Protein AF-A0A252CB79-F1 (afdb_monomer_lite)

Sequence (403 aa):
MNIRISRVTMQDLHVLQDLSIETFAETFGEQNPPEDLELYLEKAFNPQQLTKEFNDSNNSFYFIFQDGCLAGYIKWKNATLPEHSTLGEALEVERLYVRKSYQHLGLGKHLLDFASEEAQRTHKEYIWLSVWEHNPNAYSFYKNQGYVECGSRHFHLGTLTQTDLIMKKEIRRTTMQTVTVDKNFWELFPEAQLYTLVVNNIDNHVHDLGPYQELLKEAFKESEKFLVEDDFKENFVISEWRDIFTQFKKKKGARSSIEALLKRVAQGKELEPINPLVDIYNSISLRYGVPCGGEDLDKINGDLHLGLAKGGEDFYPLGAQKSEPALAQEIIYYDLDGAICRSLNWREAQRTMLTEETTNAILVIEAVTPSQQERALEALQELQAKIKDILGVEGEIQIINNK

Radius of gyration: 27.57 Å; chains: 1; bounding box: 61×36×77 Å

pLDDT: mean 92.43, std 8.64, range [44.59, 98.62]

Organism: NCBI:txid1940789

Structure (mmCIF, N/CA/C/O backbone):
data_AF-A0A252CB79-F1
#
_entry.id   AF-A0A252CB79-F1
#
loop_
_atom_site.group_PDB
_atom_site.id
_atom_site.type_symbol
_atom_site.label_atom_id
_atom_site.label_alt_id
_atom_site.label_comp_id
_atom_site.label_asym_id
_atom_site.label_entity_id
_atom_site.label_seq_id
_atom_site.pdbx_PDB_ins_code
_atom_site.Cartn_x
_atom_site.Cartn_y
_atom_site.Cartn_z
_atom_site.occupancy
_atom_site.B_iso_or_equiv
_atom_site.auth_seq_id
_atom_site.auth_comp_id
_atom_site.auth_asym_id
_atom_site.auth_atom_id
_atom_site.pdbx_PDB_model_num
ATOM 1 N N . MET A 1 1 ? -6.882 5.945 -30.827 1.00 63.69 1 MET A N 1
ATOM 2 C CA . MET A 1 1 ? -5.604 5.218 -30.946 1.00 63.69 1 MET A CA 1
ATOM 3 C C . MET A 1 1 ? -5.638 4.103 -29.928 1.00 63.69 1 MET A C 1
ATOM 5 O O . MET A 1 1 ? -5.814 4.399 -28.752 1.00 63.69 1 MET A O 1
ATOM 9 N N . ASN A 1 2 ? -5.590 2.853 -30.375 1.00 88.62 2 ASN A N 1
ATOM 10 C CA . ASN A 1 2 ? -5.590 1.692 -29.492 1.00 88.62 2 ASN A CA 1
ATOM 11 C C . ASN A 1 2 ? -4.155 1.170 -29.362 1.00 88.62 2 ASN A C 1
ATOM 13 O O . ASN A 1 2 ? -3.602 0.655 -30.336 1.00 88.62 2 ASN A O 1
ATOM 17 N N . ILE A 1 3 ? -3.552 1.339 -28.186 1.00 94.62 3 ILE A N 1
ATOM 18 C CA . ILE A 1 3 ? -2.188 0.888 -27.902 1.00 94.62 3 ILE A CA 1
ATOM 19 C C . ILE A 1 3 ? -2.266 -0.353 -27.026 1.00 94.62 3 ILE A C 1
ATOM 21 O O . ILE A 1 3 ? -2.980 -0.371 -26.026 1.00 94.62 3 ILE A O 1
ATOM 25 N N . ARG A 1 4 ? -1.525 -1.396 -27.399 1.00 96.38 4 ARG A N 1
ATOM 26 C CA . ARG A 1 4 ? -1.473 -2.653 -26.648 1.00 96.38 4 ARG A CA 1
ATOM 27 C C . ARG A 1 4 ? -0.033 -3.093 -26.460 1.00 96.38 4 ARG A C 1
ATOM 29 O O . ARG A 1 4 ? 0.693 -3.207 -27.442 1.00 96.38 4 ARG A O 1
ATOM 36 N N . ILE A 1 5 ? 0.340 -3.420 -25.229 1.00 97.12 5 ILE A N 1
ATOM 37 C CA . ILE A 1 5 ? 1.608 -4.078 -24.914 1.00 97.12 5 ILE A CA 1
ATOM 38 C C . ILE A 1 5 ? 1.331 -5.560 -24.643 1.00 97.12 5 ILE A C 1
ATOM 40 O O . ILE A 1 5 ? 0.346 -5.896 -23.986 1.00 97.12 5 ILE A O 1
ATOM 44 N N . SER A 1 6 ? 2.153 -6.465 -25.175 1.00 94.69 6 SER A N 1
ATOM 45 C CA . SER A 1 6 ? 2.016 -7.903 -24.914 1.00 94.69 6 SER A CA 1
ATOM 46 C C . SER A 1 6 ? 3.362 -8.580 -24.730 1.00 94.69 6 SER A C 1
ATOM 48 O O . SER A 1 6 ? 4.319 -8.279 -25.442 1.00 94.69 6 SER A O 1
ATOM 50 N N . ARG A 1 7 ? 3.417 -9.537 -23.803 1.00 96.88 7 ARG A N 1
ATOM 51 C CA . ARG A 1 7 ? 4.616 -10.333 -23.539 1.00 96.88 7 ARG A CA 1
ATOM 52 C C . ARG A 1 7 ? 5.011 -11.138 -24.777 1.00 96.88 7 ARG A C 1
ATOM 54 O O . ARG A 1 7 ? 4.149 -11.741 -25.410 1.00 96.88 7 ARG A O 1
ATOM 61 N N . VAL A 1 8 ? 6.302 -11.150 -25.091 1.00 96.56 8 VAL A N 1
ATOM 62 C CA . VAL A 1 8 ? 6.874 -12.007 -26.136 1.00 96.56 8 VAL A CA 1
ATOM 63 C C . VAL A 1 8 ? 6.932 -13.441 -25.613 1.00 96.56 8 VAL A C 1
ATOM 65 O O . VAL A 1 8 ? 7.324 -13.676 -24.466 1.00 96.56 8 VAL A O 1
ATOM 68 N N . THR A 1 9 ? 6.546 -14.405 -26.440 1.00 94.94 9 THR A N 1
ATOM 69 C CA . THR A 1 9 ? 6.634 -15.837 -26.134 1.00 94.94 9 THR A CA 1
ATOM 70 C C . THR A 1 9 ? 7.741 -16.511 -26.947 1.00 94.94 9 THR A C 1
ATOM 72 O O . THR A 1 9 ? 8.249 -15.949 -27.914 1.00 94.94 9 THR A O 1
ATOM 75 N N . MET A 1 10 ? 8.087 -17.761 -26.615 1.00 90.81 10 MET A N 1
ATOM 76 C CA . MET A 1 10 ? 9.044 -18.546 -27.415 1.00 90.81 10 MET A CA 1
ATOM 77 C C . MET A 1 10 ? 8.632 -18.678 -28.890 1.00 90.81 10 MET A C 1
ATOM 79 O O . MET A 1 10 ? 9.494 -18.799 -29.756 1.00 90.81 10 MET A O 1
ATOM 83 N N . GLN A 1 11 ? 7.329 -18.654 -29.193 1.00 93.94 11 GLN A N 1
ATOM 84 C CA . GLN A 1 11 ? 6.826 -18.749 -30.570 1.00 93.94 11 GLN A CA 1
ATOM 85 C C . GLN A 1 11 ? 7.113 -17.472 -31.372 1.00 93.94 11 GLN A C 1
ATOM 87 O O . GLN A 1 11 ? 7.277 -17.523 -32.590 1.00 93.94 11 GLN A O 1
ATOM 92 N N . ASP A 1 12 ? 7.249 -16.346 -30.676 1.00 95.38 12 ASP A N 1
ATOM 93 C CA . ASP A 1 12 ? 7.472 -15.026 -31.252 1.00 95.38 12 ASP A CA 1
ATOM 94 C C . ASP A 1 12 ? 8.957 -14.705 -31.475 1.00 95.38 12 ASP A C 1
ATOM 96 O O . ASP A 1 12 ? 9.274 -13.632 -31.981 1.00 95.38 12 ASP A O 1
ATOM 100 N N . LEU A 1 13 ? 9.888 -15.597 -31.106 1.00 94.12 13 LEU A N 1
ATOM 101 C CA . LEU A 1 13 ? 11.330 -15.311 -31.153 1.00 94.12 13 LEU A CA 1
ATOM 102 C C . LEU A 1 13 ? 11.823 -14.892 -32.541 1.00 94.12 13 LEU A C 1
ATOM 104 O O . LEU A 1 13 ? 12.657 -13.999 -32.637 1.00 94.12 13 LEU A O 1
ATOM 108 N N . HIS A 1 14 ? 11.288 -15.498 -33.601 1.00 95.81 14 HIS A N 1
ATOM 109 C CA . HIS A 1 14 ? 11.618 -15.113 -34.974 1.00 95.81 14 HIS A CA 1
ATOM 110 C C . HIS A 1 14 ? 11.130 -13.688 -35.291 1.00 95.81 14 HIS A C 1
ATOM 112 O O . HIS A 1 14 ? 11.881 -12.883 -35.826 1.00 95.81 14 HIS A O 1
ATOM 118 N N . VAL A 1 15 ? 9.916 -13.332 -34.856 1.00 97.25 15 VAL A N 1
ATOM 119 C CA . VAL A 1 15 ? 9.363 -11.976 -35.011 1.00 97.25 15 VAL A CA 1
ATOM 120 C C . VAL A 1 15 ? 10.183 -10.955 -34.223 1.00 97.25 15 VAL A C 1
ATOM 122 O O . VAL A 1 15 ? 10.448 -9.858 -34.713 1.00 97.25 15 VAL A O 1
ATOM 125 N N . LEU A 1 16 ? 10.595 -11.304 -32.999 1.00 96.69 16 LEU A N 1
ATOM 126 C CA . LEU A 1 16 ? 11.452 -10.455 -32.174 1.00 96.69 16 LEU A CA 1
ATOM 127 C C . LEU A 1 16 ? 12.819 -10.251 -32.833 1.00 96.69 16 LEU A C 1
ATOM 129 O O . LEU A 1 16 ? 13.329 -9.132 -32.814 1.00 96.69 16 LEU A O 1
ATOM 133 N N . GLN A 1 17 ? 13.403 -11.311 -33.396 1.00 97.00 17 GLN A N 1
ATOM 134 C CA . GLN A 1 17 ? 14.677 -11.261 -34.109 1.00 97.00 17 GLN A CA 1
ATOM 135 C C . GLN A 1 17 ? 14.598 -10.309 -35.305 1.00 97.00 17 GLN A C 1
ATOM 137 O O . GLN A 1 17 ? 15.391 -9.370 -35.375 1.00 97.00 17 GLN A O 1
ATOM 142 N N . ASP A 1 18 ? 13.615 -10.507 -36.186 1.00 96.94 18 ASP A N 1
ATOM 143 C CA . ASP A 1 18 ? 13.416 -9.684 -37.382 1.00 96.94 18 ASP A CA 1
ATOM 144 C C . ASP A 1 18 ? 13.236 -8.209 -37.006 1.00 96.94 18 ASP A C 1
ATOM 146 O O . ASP A 1 18 ? 13.931 -7.339 -37.531 1.00 96.94 18 ASP A O 1
ATOM 150 N N . LEU A 1 19 ? 12.372 -7.926 -36.023 1.00 97.00 19 LEU A N 1
ATOM 151 C CA . LEU A 1 19 ? 12.128 -6.565 -35.545 1.00 97.00 19 LEU A CA 1
ATOM 152 C C . LEU A 1 19 ? 13.377 -5.937 -34.907 1.00 97.00 19 LEU A C 1
ATOM 154 O O . LEU A 1 19 ? 13.624 -4.742 -35.084 1.00 97.00 19 LEU A O 1
ATOM 158 N N . SER A 1 20 ? 14.161 -6.715 -34.157 1.00 95.62 20 SER A N 1
ATOM 159 C CA . SER A 1 20 ? 15.397 -6.232 -33.530 1.00 95.62 20 SER A CA 1
ATOM 160 C C . SER A 1 20 ? 16.440 -5.867 -34.580 1.00 95.62 20 SER A C 1
ATOM 162 O O . SER A 1 20 ? 17.027 -4.793 -34.489 1.00 95.62 20 SER A O 1
ATOM 164 N N . ILE A 1 21 ? 16.629 -6.713 -35.597 1.00 95.62 21 ILE A N 1
ATOM 165 C CA . ILE A 1 21 ? 17.559 -6.455 -36.703 1.00 95.62 21 ILE A CA 1
ATOM 166 C C . ILE A 1 21 ? 17.109 -5.228 -37.502 1.00 95.62 21 ILE A C 1
ATOM 168 O O . ILE A 1 21 ? 17.910 -4.317 -37.707 1.00 95.62 21 ILE A O 1
ATOM 172 N N . GLU A 1 22 ? 15.831 -5.176 -37.893 1.00 95.31 22 GLU A N 1
ATOM 173 C CA . GLU A 1 22 ? 15.219 -4.057 -38.622 1.00 95.31 22 GLU A CA 1
ATOM 174 C C . GLU A 1 22 ? 15.473 -2.728 -37.899 1.00 95.31 22 GLU A C 1
ATOM 176 O O . GLU A 1 22 ? 16.111 -1.823 -38.435 1.00 95.31 22 GLU A O 1
ATOM 181 N N . THR A 1 23 ? 15.030 -2.623 -36.646 1.00 93.94 23 THR A N 1
ATOM 182 C CA . THR A 1 23 ? 15.082 -1.362 -35.892 1.00 93.94 23 THR A CA 1
ATOM 183 C C . THR A 1 23 ? 16.496 -0.959 -35.477 1.00 93.94 23 THR A C 1
ATOM 185 O O . THR A 1 23 ? 16.802 0.237 -35.430 1.00 93.94 23 THR A O 1
ATOM 188 N N . PHE A 1 24 ? 17.383 -1.923 -35.214 1.00 92.44 24 PHE A N 1
ATOM 189 C CA . PHE A 1 24 ? 18.787 -1.639 -34.928 1.00 92.44 24 PHE A CA 1
ATOM 190 C C . PHE A 1 24 ? 19.506 -1.118 -36.180 1.00 92.44 24 PHE A C 1
ATOM 192 O O . PHE A 1 24 ? 20.171 -0.083 -36.118 1.00 92.44 24 PHE A O 1
ATOM 199 N N . ALA A 1 25 ? 19.324 -1.775 -37.330 1.00 92.25 25 ALA A N 1
ATOM 200 C CA . ALA A 1 25 ? 19.909 -1.337 -38.596 1.00 92.25 25 ALA A CA 1
ATOM 201 C C . ALA A 1 25 ? 19.380 0.041 -39.029 1.00 92.25 25 ALA A C 1
ATOM 203 O O . ALA A 1 25 ? 20.170 0.890 -39.437 1.00 92.25 25 ALA A O 1
ATOM 204 N N . GLU A 1 26 ? 18.080 0.310 -38.866 1.00 90.25 26 GLU A N 1
ATOM 205 C CA . GLU A 1 26 ? 17.498 1.637 -39.123 1.00 90.25 26 GLU A CA 1
ATOM 206 C C . GLU A 1 26 ? 18.110 2.737 -38.245 1.00 90.25 26 GLU A C 1
ATOM 208 O O . GLU A 1 26 ? 18.247 3.878 -38.688 1.00 90.25 26 GLU A O 1
ATOM 213 N N . THR A 1 27 ? 18.459 2.412 -36.997 1.00 85.88 27 THR A N 1
ATOM 214 C CA . THR A 1 27 ? 18.966 3.391 -36.026 1.00 85.88 27 THR A CA 1
ATOM 215 C C . THR A 1 27 ? 20.457 3.672 -36.214 1.00 85.88 27 THR A C 1
ATOM 217 O O . THR A 1 27 ? 20.883 4.822 -36.099 1.00 85.88 27 THR A O 1
ATOM 220 N N . PHE A 1 28 ? 21.257 2.642 -36.503 1.00 86.94 28 PHE A N 1
ATOM 221 C CA . PHE A 1 28 ? 22.722 2.729 -36.468 1.00 86.94 28 PHE A CA 1
ATOM 222 C C . PHE A 1 28 ? 23.399 2.542 -37.830 1.00 86.94 28 PHE A C 1
ATOM 224 O O . PHE A 1 28 ? 24.588 2.835 -37.948 1.00 86.94 28 PHE A O 1
ATOM 231 N N . GLY A 1 29 ? 22.683 2.091 -38.862 1.00 86.44 29 GLY A N 1
ATOM 232 C CA . GLY A 1 29 ? 23.290 1.669 -40.126 1.00 86.44 29 GLY A CA 1
ATOM 233 C C . GLY A 1 29 ? 23.950 2.781 -40.936 1.00 86.44 29 GLY A C 1
ATOM 234 O O . GLY A 1 29 ? 25.009 2.561 -41.508 1.00 86.44 29 GLY A O 1
ATOM 235 N N . GLU A 1 30 ? 23.390 3.993 -40.950 1.00 87.69 30 GLU A N 1
ATOM 236 C CA . GLU A 1 30 ? 23.990 5.117 -41.694 1.00 87.69 30 GLU A CA 1
ATOM 237 C C . GLU A 1 30 ? 25.270 5.663 -41.039 1.00 87.69 30 GLU A C 1
ATOM 239 O O . GLU A 1 30 ? 26.073 6.316 -41.702 1.00 87.69 30 GLU A O 1
ATOM 244 N N . GLN A 1 31 ? 25.460 5.415 -39.740 1.00 84.56 31 GLN A N 1
ATOM 245 C CA . GLN A 1 31 ? 26.533 6.015 -38.940 1.00 84.56 31 GLN A CA 1
ATOM 246 C C . GLN A 1 31 ? 27.651 5.029 -38.576 1.00 84.56 31 GLN A C 1
ATOM 248 O O . GLN A 1 31 ? 28.589 5.411 -37.879 1.00 84.56 31 GLN A O 1
ATOM 253 N N . ASN A 1 32 ? 27.565 3.774 -39.026 1.00 87.69 32 ASN A N 1
ATOM 254 C CA . ASN A 1 32 ? 28.530 2.726 -38.699 1.00 87.69 32 ASN A CA 1
ATOM 255 C C . ASN A 1 32 ? 28.940 1.930 -39.946 1.00 87.69 32 ASN A C 1
ATOM 257 O O . ASN A 1 32 ? 28.138 1.788 -40.871 1.00 87.69 32 ASN A O 1
ATOM 261 N N . PRO A 1 33 ? 30.172 1.389 -39.993 1.00 91.94 33 PRO A N 1
ATOM 262 C CA . PRO A 1 33 ? 30.596 0.518 -41.080 1.00 91.94 33 PRO A CA 1
ATOM 263 C C . PRO A 1 33 ? 29.663 -0.697 -41.212 1.00 91.94 33 PRO A C 1
ATOM 265 O O . PRO A 1 33 ? 29.342 -1.322 -40.196 1.00 91.94 33 PRO A O 1
ATOM 268 N N . PRO A 1 34 ? 29.257 -1.076 -42.439 1.00 91.94 34 PRO A N 1
ATOM 269 C CA . PRO A 1 34 ? 28.372 -2.220 -42.651 1.00 91.94 34 PRO A CA 1
ATOM 270 C C . PRO A 1 34 ? 28.900 -3.528 -42.048 1.00 91.94 34 PRO A C 1
ATOM 272 O O . PRO A 1 34 ? 28.119 -4.292 -41.495 1.00 91.94 34 PRO A O 1
ATOM 275 N N . GLU A 1 35 ? 30.217 -3.752 -42.096 1.00 92.88 35 GLU A N 1
ATOM 276 C CA . GLU A 1 35 ? 30.865 -4.960 -41.563 1.00 92.88 35 GLU A CA 1
ATOM 277 C C . GLU A 1 35 ? 30.749 -5.052 -40.030 1.00 92.88 35 GLU A C 1
ATOM 279 O O . GLU A 1 35 ? 30.423 -6.106 -39.489 1.00 92.88 35 GLU A O 1
ATOM 284 N N . ASP A 1 36 ? 30.958 -3.943 -39.312 1.00 92.69 36 ASP A N 1
ATOM 285 C CA . ASP A 1 36 ? 30.828 -3.896 -37.849 1.00 92.69 36 ASP A CA 1
ATOM 286 C C . ASP A 1 36 ? 29.372 -4.050 -37.398 1.00 92.69 36 ASP A C 1
ATOM 288 O O . ASP A 1 36 ? 29.090 -4.703 -36.386 1.00 92.69 36 ASP A O 1
ATOM 292 N N . LEU A 1 37 ? 28.443 -3.471 -38.166 1.00 91.44 37 LEU A N 1
ATOM 293 C CA . LEU A 1 37 ? 27.013 -3.652 -37.955 1.00 91.44 37 LEU A CA 1
ATOM 294 C C . LEU A 1 37 ? 26.624 -5.122 -38.143 1.00 91.44 37 LEU A C 1
ATOM 296 O O . LEU A 1 37 ? 25.980 -5.686 -37.264 1.00 91.44 37 LEU A O 1
ATOM 300 N N . GLU A 1 38 ? 27.038 -5.752 -39.242 1.00 92.62 38 GLU A N 1
ATOM 301 C CA . GLU A 1 38 ? 26.761 -7.164 -39.531 1.00 92.62 38 GLU A CA 1
ATOM 302 C C . GLU A 1 38 ? 27.318 -8.078 -38.432 1.00 92.62 38 GLU A C 1
ATOM 304 O O . GLU A 1 38 ? 26.565 -8.864 -37.854 1.00 92.62 38 GLU A O 1
ATOM 309 N N . LEU A 1 39 ? 28.581 -7.886 -38.033 1.00 92.19 39 LEU A N 1
ATOM 310 C CA . LEU A 1 39 ? 29.199 -8.619 -36.922 1.00 92.19 39 LEU A CA 1
ATOM 311 C C . LEU A 1 39 ? 28.409 -8.480 -35.615 1.00 92.19 39 LEU A C 1
ATOM 313 O O . LEU A 1 39 ? 28.262 -9.449 -34.861 1.00 92.19 39 LEU A O 1
ATOM 317 N N . TYR A 1 40 ? 27.907 -7.279 -35.317 1.00 92.81 40 TYR A N 1
ATOM 318 C CA . TYR A 1 40 ? 27.079 -7.066 -34.137 1.00 92.81 40 TYR A CA 1
ATOM 319 C C . TYR A 1 40 ? 25.732 -7.782 -34.254 1.00 92.81 40 TYR A C 1
ATOM 321 O O . TYR A 1 40 ? 25.345 -8.485 -33.321 1.00 92.81 40 TYR A O 1
ATOM 329 N N . LEU A 1 41 ? 25.029 -7.635 -35.380 1.00 93.12 41 LEU A N 1
ATOM 330 C CA . LEU A 1 41 ? 23.714 -8.238 -35.605 1.00 93.12 41 LEU A CA 1
ATOM 331 C C . LEU A 1 41 ? 23.786 -9.770 -35.527 1.00 93.12 41 LEU A C 1
ATOM 333 O O . LEU A 1 41 ? 22.984 -10.386 -34.820 1.00 93.12 41 LEU A O 1
ATOM 337 N N . GLU A 1 42 ? 24.787 -10.381 -36.165 1.00 92.88 42 GLU A N 1
ATOM 338 C CA . GLU A 1 42 ? 25.026 -11.826 -36.108 1.00 92.88 42 GLU A CA 1
ATOM 339 C C . GLU A 1 42 ? 25.339 -12.304 -34.689 1.00 92.88 42 GLU A C 1
ATOM 341 O O . GLU A 1 42 ? 24.928 -13.391 -34.286 1.00 92.88 42 GLU A O 1
ATOM 346 N N . LYS A 1 43 ? 26.038 -11.504 -33.883 1.00 92.50 43 LYS A N 1
ATOM 347 C CA . LYS A 1 43 ? 26.391 -11.881 -32.510 1.00 92.50 43 LYS A CA 1
ATOM 348 C C . LYS A 1 43 ? 25.249 -11.660 -31.514 1.00 92.50 43 LYS A C 1
ATOM 350 O O . LYS A 1 43 ? 25.015 -12.519 -30.664 1.00 92.50 43 LYS A O 1
ATOM 355 N N . ALA A 1 44 ? 24.577 -10.516 -31.577 1.00 91.25 44 ALA A N 1
ATOM 356 C CA . ALA A 1 44 ? 23.580 -10.089 -30.597 1.00 91.25 44 ALA A CA 1
ATOM 357 C C . ALA A 1 44 ? 22.196 -10.690 -30.864 1.00 91.25 44 ALA A C 1
ATOM 359 O O . ALA A 1 44 ? 21.480 -11.019 -29.918 1.00 91.25 44 ALA A O 1
ATOM 360 N N . PHE A 1 45 ? 21.830 -10.863 -32.137 1.00 93.31 45 PHE A N 1
ATOM 361 C CA . PHE A 1 45 ? 20.491 -11.287 -32.538 1.00 93.31 45 PHE A CA 1
ATOM 362 C C . PHE A 1 45 ? 20.454 -12.676 -33.175 1.00 93.31 45 PHE A C 1
ATOM 364 O O . PHE A 1 45 ? 19.419 -13.040 -33.721 1.00 93.31 45 PHE A O 1
ATOM 371 N N . ASN A 1 46 ? 21.515 -13.495 -33.108 1.00 93.69 46 ASN A N 1
ATOM 372 C CA . ASN A 1 46 ? 21.389 -14.891 -33.549 1.00 93.69 46 ASN A CA 1
ATOM 373 C C . ASN A 1 46 ? 20.392 -15.678 -32.671 1.00 93.69 46 ASN A C 1
ATOM 375 O O . ASN A 1 46 ? 20.213 -15.367 -31.485 1.00 93.69 46 ASN A O 1
ATOM 379 N N . PRO A 1 47 ? 19.780 -16.746 -33.215 1.00 92.25 47 PRO A N 1
ATOM 380 C CA . PRO A 1 47 ? 18.779 -17.522 -32.491 1.00 92.25 47 PRO A CA 1
ATOM 381 C C . PRO A 1 47 ? 19.291 -18.133 -31.182 1.00 92.25 47 PRO A C 1
ATOM 383 O O . PRO A 1 47 ? 18.528 -18.208 -30.217 1.00 92.25 47 PRO A O 1
ATOM 386 N N . GLN A 1 48 ? 20.561 -18.557 -31.109 1.00 94.44 48 GLN A N 1
ATOM 387 C CA . GLN A 1 48 ? 21.119 -19.141 -29.884 1.00 94.44 48 GLN A CA 1
ATOM 388 C C . GLN A 1 48 ? 21.199 -18.106 -28.753 1.00 94.44 48 GLN A C 1
ATOM 390 O O . GLN A 1 48 ? 20.802 -18.398 -27.624 1.00 94.44 48 GLN A O 1
ATOM 395 N N . GLN A 1 49 ? 21.670 -16.897 -29.056 1.00 95.06 49 GLN A N 1
ATOM 396 C CA . GLN A 1 49 ? 21.786 -15.798 -28.103 1.00 95.06 49 GLN A CA 1
ATOM 397 C C . GLN A 1 49 ? 20.406 -15.310 -27.654 1.00 95.06 49 GLN A C 1
ATOM 399 O O . GLN A 1 49 ? 20.173 -15.210 -26.451 1.00 95.06 49 GLN A O 1
ATOM 404 N N . LEU A 1 50 ? 19.461 -15.097 -28.576 1.00 94.06 50 LEU A N 1
ATOM 405 C CA . LEU A 1 50 ? 18.094 -14.699 -28.216 1.00 94.06 50 LEU A CA 1
ATOM 406 C C . LEU A 1 50 ? 17.388 -15.762 -27.365 1.00 94.06 50 LEU A C 1
ATOM 408 O O . LEU A 1 50 ? 16.747 -15.425 -26.374 1.00 94.06 50 LEU A O 1
ATOM 412 N N . THR A 1 51 ? 17.565 -17.047 -27.685 1.00 94.31 51 THR A N 1
ATOM 413 C CA . THR A 1 51 ? 17.029 -18.150 -26.870 1.00 94.31 51 THR A CA 1
ATOM 414 C C . THR A 1 51 ? 17.643 -18.161 -25.470 1.00 94.31 51 THR A C 1
ATOM 416 O O . THR A 1 51 ? 16.942 -18.396 -24.486 1.00 94.31 51 THR A O 1
ATOM 419 N N . LYS A 1 52 ? 18.950 -17.898 -25.352 1.00 95.56 52 LYS A N 1
ATOM 420 C CA . LYS A 1 52 ? 19.627 -17.788 -24.056 1.00 95.56 52 LYS A CA 1
ATOM 421 C C . LYS A 1 52 ? 19.071 -16.625 -23.237 1.00 95.56 52 LYS A C 1
ATOM 423 O O . LYS A 1 52 ? 18.764 -16.820 -22.067 1.00 95.56 52 LYS A O 1
ATOM 428 N N . GLU A 1 53 ? 18.927 -15.447 -23.840 1.00 94.44 53 GLU A N 1
ATOM 429 C CA . GLU A 1 53 ? 18.365 -14.275 -23.161 1.00 94.44 53 GLU A CA 1
ATOM 430 C C . GLU A 1 53 ? 16.915 -14.512 -22.731 1.00 94.44 53 GLU A C 1
ATOM 432 O O . GLU A 1 53 ? 16.545 -14.136 -21.624 1.00 94.44 53 GLU A O 1
ATOM 437 N N . PHE A 1 54 ? 16.111 -15.165 -23.571 1.00 93.25 54 PHE A N 1
ATOM 438 C CA . PHE A 1 54 ? 14.714 -15.473 -23.268 1.00 93.25 54 PHE A CA 1
ATOM 439 C C . PHE A 1 54 ? 14.558 -16.464 -22.104 1.00 93.25 54 PHE A C 1
ATOM 441 O O . PHE A 1 54 ? 13.619 -16.354 -21.321 1.00 93.25 54 PHE A O 1
ATOM 448 N N . ASN A 1 55 ? 15.476 -17.428 -21.979 1.00 93.06 55 ASN A N 1
ATOM 449 C CA . ASN A 1 55 ? 15.458 -18.423 -20.902 1.00 93.06 55 ASN A CA 1
ATOM 450 C C . ASN A 1 55 ? 16.037 -17.912 -19.572 1.00 93.06 55 ASN A C 1
ATOM 452 O O . ASN A 1 55 ? 15.941 -18.608 -18.562 1.00 93.06 55 ASN A O 1
ATOM 456 N N . ASP A 1 56 ? 16.649 -16.729 -19.554 1.00 93.19 56 ASP A N 1
ATOM 457 C CA . ASP A 1 56 ? 17.112 -16.094 -18.324 1.00 93.19 56 ASP A CA 1
ATOM 458 C C . ASP A 1 56 ? 15.946 -15.355 -17.659 1.00 93.19 56 ASP A C 1
ATOM 460 O O . ASP A 1 56 ? 15.397 -14.396 -18.203 1.00 93.19 56 ASP A O 1
ATOM 464 N N . SER A 1 57 ? 15.586 -15.799 -16.453 1.00 89.62 57 SER A N 1
ATOM 465 C CA . SER A 1 57 ? 14.468 -15.263 -15.674 1.00 89.62 57 SER A CA 1
ATOM 466 C C . SER A 1 57 ? 14.628 -13.796 -15.281 1.00 89.62 57 SER A C 1
ATOM 468 O O . SER A 1 57 ? 13.649 -13.178 -14.868 1.00 89.62 57 SER A O 1
ATOM 470 N N . ASN A 1 58 ? 15.834 -13.232 -15.388 1.00 91.00 58 ASN A N 1
ATOM 471 C CA . ASN A 1 58 ? 16.048 -11.809 -15.154 1.00 91.00 58 ASN A CA 1
ATOM 472 C C . ASN A 1 58 ? 15.614 -10.944 -16.331 1.00 91.00 58 ASN A C 1
ATOM 474 O O . ASN A 1 58 ? 15.404 -9.755 -16.118 1.00 91.00 58 ASN A O 1
ATOM 478 N N . ASN A 1 59 ? 15.485 -11.501 -17.539 1.00 94.31 59 ASN A N 1
ATOM 479 C CA . ASN A 1 59 ? 15.077 -10.755 -18.721 1.00 94.31 59 ASN A CA 1
ATOM 480 C C . ASN A 1 59 ? 13.562 -10.794 -18.909 1.00 94.31 59 ASN A C 1
ATOM 482 O O . ASN A 1 59 ? 12.880 -11.777 -18.614 1.00 94.31 59 ASN A O 1
ATOM 486 N N . SER A 1 60 ? 13.022 -9.724 -19.476 1.00 96.31 60 SER A N 1
ATOM 487 C CA . SER A 1 60 ? 11.648 -9.694 -19.962 1.00 96.31 60 SER A CA 1
ATOM 488 C C . SER A 1 60 ? 11.553 -8.942 -21.278 1.00 96.31 60 SER A C 1
ATOM 490 O O . SER A 1 60 ? 12.262 -7.964 -21.501 1.00 96.31 60 SER A O 1
ATOM 492 N N . PHE A 1 61 ? 10.660 -9.418 -22.145 1.00 97.88 61 PHE A N 1
ATOM 493 C CA . PHE A 1 61 ? 10.485 -8.939 -23.511 1.00 97.88 61 PHE A CA 1
ATOM 494 C C . PHE A 1 61 ? 9.006 -8.675 -23.777 1.00 97.88 61 PHE A C 1
ATOM 496 O O . PHE A 1 61 ? 8.162 -9.544 -23.528 1.00 97.88 61 PHE A O 1
ATOM 503 N N . TYR A 1 62 ? 8.696 -7.503 -24.326 1.00 98.44 62 TYR A N 1
ATOM 504 C CA . TYR A 1 62 ? 7.331 -7.117 -24.670 1.00 98.44 62 TYR A CA 1
ATOM 505 C C . TYR A 1 62 ? 7.280 -6.403 -26.014 1.00 98.44 62 TYR A C 1
ATOM 507 O O . TYR A 1 62 ? 8.117 -5.555 -26.311 1.00 98.44 62 TYR A O 1
ATOM 515 N N . PHE A 1 63 ? 6.260 -6.715 -26.803 1.00 98.62 63 PHE A N 1
ATOM 516 C CA . PHE A 1 63 ? 5.902 -5.972 -28.003 1.00 98.62 63 PHE A CA 1
ATOM 517 C C . PHE A 1 63 ? 4.936 -4.843 -27.677 1.00 98.62 63 PHE A C 1
ATOM 519 O O . PHE A 1 63 ? 4.098 -4.983 -26.786 1.00 98.62 63 PHE A O 1
ATOM 526 N N . ILE A 1 64 ? 4.990 -3.771 -28.466 1.00 98.25 64 ILE A N 1
ATOM 527 C CA . ILE A 1 64 ? 3.962 -2.731 -28.501 1.00 98.25 64 ILE A CA 1
ATOM 528 C C . ILE A 1 64 ? 3.287 -2.701 -29.870 1.00 98.25 64 ILE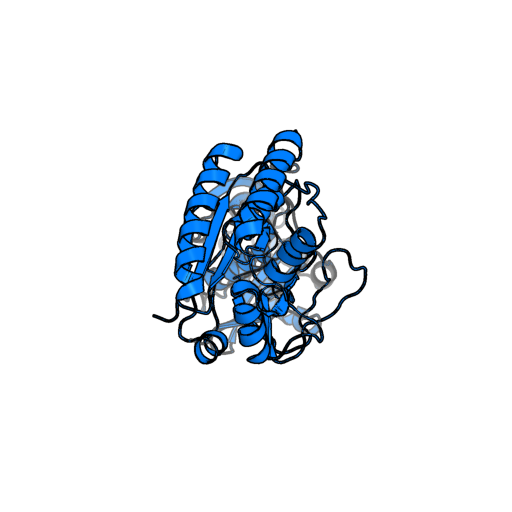 A C 1
ATOM 530 O O . ILE A 1 64 ? 3.938 -2.752 -30.916 1.00 98.25 64 ILE A O 1
ATOM 534 N N . PHE A 1 65 ? 1.962 -2.620 -29.851 1.00 97.75 65 PHE A N 1
ATOM 535 C CA . PHE A 1 65 ? 1.107 -2.564 -31.025 1.00 97.75 65 PHE A CA 1
ATOM 536 C C . PHE A 1 65 ? 0.353 -1.239 -31.057 1.00 97.75 65 PHE A C 1
ATOM 538 O O . PHE A 1 65 ? -0.190 -0.817 -30.036 1.00 97.75 65 PHE A O 1
ATOM 545 N N . GLN A 1 66 ? 0.264 -0.640 -32.241 1.00 96.44 66 GLN A N 1
ATOM 546 C CA . GLN A 1 66 ? -0.571 0.523 -32.533 1.00 96.44 66 GLN A CA 1
ATOM 547 C C . GLN A 1 66 ? -1.670 0.094 -33.503 1.00 96.44 66 GLN A C 1
ATOM 549 O O . GLN A 1 66 ? -1.375 -0.360 -34.608 1.00 96.44 66 GLN A O 1
ATOM 554 N N . ASP A 1 67 ? -2.928 0.203 -33.074 1.00 94.62 67 ASP A N 1
ATOM 555 C CA . ASP A 1 67 ? -4.118 -0.176 -33.850 1.00 94.62 67 ASP A CA 1
ATOM 556 C C . ASP A 1 67 ? -4.023 -1.607 -34.433 1.00 94.62 67 ASP A C 1
ATOM 558 O O . ASP A 1 67 ? -4.453 -1.892 -35.546 1.00 94.62 67 ASP A O 1
ATOM 562 N N . GLY A 1 68 ? -3.439 -2.524 -33.649 1.00 94.69 68 GLY A N 1
ATOM 563 C CA . GLY A 1 68 ? -3.255 -3.938 -34.000 1.00 94.69 68 GLY A CA 1
ATOM 564 C C . GLY A 1 68 ? -1.974 -4.261 -34.779 1.00 94.69 68 GLY A C 1
ATOM 565 O O . GLY A 1 68 ? -1.633 -5.435 -34.908 1.00 94.69 68 GLY A O 1
ATOM 566 N N . CYS A 1 69 ? -1.226 -3.259 -35.243 1.00 97.06 69 CYS A N 1
ATOM 567 C CA . CYS A 1 69 ? 0.031 -3.450 -35.969 1.00 97.06 69 CYS A CA 1
ATOM 568 C C . CYS A 1 69 ? 1.238 -3.417 -35.026 1.00 97.06 69 CYS A C 1
ATOM 570 O O . CYS A 1 69 ? 1.331 -2.537 -34.172 1.00 97.06 69 CYS A O 1
ATOM 572 N N . LEU A 1 70 ? 2.178 -4.353 -35.197 1.00 97.88 70 LEU A N 1
ATOM 573 C CA . LEU A 1 70 ? 3.420 -4.401 -34.420 1.00 97.88 70 LEU A CA 1
ATOM 574 C C . LEU A 1 70 ? 4.279 -3.164 -34.717 1.00 97.88 70 LEU A C 1
ATOM 576 O O . LEU A 1 70 ? 4.711 -2.963 -35.853 1.00 97.88 70 LEU A O 1
ATOM 580 N N . ALA A 1 71 ? 4.524 -2.351 -33.695 1.00 97.81 71 ALA A N 1
ATOM 581 C CA . ALA A 1 71 ? 5.159 -1.044 -33.834 1.00 97.81 71 ALA A CA 1
ATOM 582 C C . ALA A 1 71 ? 6.550 -0.973 -33.187 1.00 97.81 71 ALA A C 1
ATOM 584 O O . ALA A 1 71 ? 7.354 -0.118 -33.555 1.00 97.81 71 ALA A O 1
ATOM 585 N N . GLY A 1 72 ? 6.856 -1.855 -32.237 1.00 98.00 72 GLY A N 1
ATOM 586 C CA . GLY A 1 72 ? 8.128 -1.842 -31.525 1.00 98.00 72 GLY A CA 1
ATOM 587 C C . GLY A 1 72 ? 8.206 -2.894 -30.428 1.00 98.00 72 GLY A C 1
ATOM 588 O O . GLY A 1 72 ? 7.301 -3.722 -30.280 1.00 98.00 72 GLY A O 1
ATOM 589 N N . TYR A 1 73 ? 9.272 -2.835 -29.638 1.00 98.44 73 TYR A N 1
ATOM 590 C CA . TYR A 1 73 ? 9.469 -3.708 -28.487 1.00 98.44 73 TYR A CA 1
ATOM 591 C C . TYR A 1 73 ? 10.319 -3.049 -27.398 1.00 98.44 73 TYR A C 1
ATOM 593 O O . TYR A 1 73 ? 11.048 -2.082 -27.642 1.00 98.44 73 TYR A O 1
ATOM 601 N N . ILE A 1 74 ? 10.235 -3.613 -26.197 1.00 98.44 74 ILE A N 1
ATOM 602 C CA . ILE A 1 74 ? 11.117 -3.316 -25.073 1.00 98.44 74 ILE A CA 1
ATOM 603 C C . ILE A 1 74 ? 11.692 -4.617 -24.507 1.00 98.44 74 ILE A C 1
ATOM 605 O O . ILE A 1 74 ? 11.003 -5.641 -24.435 1.00 98.44 74 ILE A O 1
ATOM 609 N N . LYS A 1 75 ? 12.958 -4.561 -24.100 1.00 97.56 75 LYS A N 1
ATOM 610 C CA . LYS A 1 75 ? 13.632 -5.551 -23.267 1.00 97.56 75 LYS A CA 1
ATOM 611 C C . LYS A 1 75 ? 14.154 -4.847 -22.027 1.00 97.56 75 LYS A C 1
ATOM 613 O O . LYS A 1 75 ? 14.874 -3.853 -22.144 1.00 97.56 75 LYS A O 1
ATOM 618 N N . TRP A 1 76 ? 13.877 -5.414 -20.865 1.00 96.56 76 TRP A N 1
ATOM 619 C CA . TRP A 1 76 ? 14.555 -5.026 -19.637 1.00 96.56 76 TRP A CA 1
ATOM 620 C C . TRP A 1 76 ? 15.103 -6.228 -18.891 1.00 96.56 76 TRP A C 1
ATOM 622 O O . TRP A 1 76 ? 14.733 -7.373 -19.176 1.00 96.56 76 TRP A O 1
ATOM 632 N N . LYS A 1 77 ? 15.967 -5.950 -17.915 1.00 94.06 77 LYS A N 1
ATOM 633 C CA . LYS A 1 77 ? 16.450 -6.946 -16.968 1.00 94.06 77 LYS A CA 1
ATOM 634 C C . LYS A 1 77 ? 16.613 -6.398 -15.556 1.00 94.06 77 LYS A C 1
ATOM 636 O O . LYS A 1 77 ? 16.869 -5.210 -15.371 1.00 94.06 77 LYS A O 1
ATOM 641 N N . ASN A 1 78 ? 16.520 -7.285 -14.572 1.00 87.88 78 ASN A N 1
ATOM 642 C CA . ASN A 1 78 ? 16.905 -6.973 -13.196 1.00 87.88 78 ASN A CA 1
ATOM 643 C C . ASN A 1 78 ? 18.436 -6.889 -13.110 1.00 87.88 78 ASN A C 1
ATOM 645 O O . ASN A 1 78 ? 19.120 -7.896 -13.300 1.00 87.88 78 ASN A O 1
ATOM 649 N N . ALA A 1 79 ? 18.974 -5.693 -12.873 1.00 80.12 79 ALA A N 1
ATOM 650 C CA . ALA A 1 79 ? 20.414 -5.447 -12.832 1.00 80.12 79 ALA A CA 1
ATOM 651 C C . ALA A 1 79 ? 20.750 -4.232 -11.963 1.00 80.12 79 ALA A C 1
ATOM 653 O O . ALA A 1 79 ? 20.045 -3.227 -11.986 1.00 80.12 79 ALA A O 1
ATOM 654 N N . THR A 1 80 ? 21.864 -4.302 -11.237 1.00 75.19 80 THR A N 1
ATOM 655 C CA . THR A 1 80 ? 22.391 -3.183 -10.444 1.00 75.19 80 THR A CA 1
ATOM 656 C C . THR A 1 80 ? 22.954 -2.080 -11.337 1.00 75.19 80 THR A C 1
ATOM 658 O O . THR A 1 80 ? 23.458 -2.348 -12.431 1.00 75.19 80 THR A O 1
ATOM 661 N N . LEU A 1 81 ? 22.935 -0.842 -10.848 1.00 73.19 81 LEU A N 1
ATOM 662 C CA . LEU A 1 81 ? 23.549 0.284 -11.547 1.00 73.19 81 LEU A CA 1
ATOM 663 C C . LEU A 1 81 ? 25.092 0.124 -11.571 1.00 73.19 81 LEU A C 1
ATOM 665 O O . LEU A 1 81 ? 25.673 -0.148 -10.517 1.00 73.19 81 LEU A O 1
ATOM 669 N N . PRO A 1 82 ? 25.782 0.303 -12.719 1.00 65.88 82 PRO A N 1
ATOM 670 C CA . PRO A 1 82 ? 27.201 -0.058 -12.860 1.00 65.88 82 PRO A CA 1
ATOM 671 C C . PRO A 1 82 ? 28.169 0.629 -11.884 1.00 65.88 82 PRO A C 1
ATOM 673 O O . PRO A 1 82 ? 29.108 -0.006 -11.416 1.00 65.88 82 PRO A O 1
ATOM 676 N N . GLU A 1 83 ? 27.942 1.904 -11.553 1.00 57.84 83 GLU A N 1
ATOM 677 C CA . GLU A 1 83 ? 28.821 2.686 -10.662 1.00 57.84 83 GLU A CA 1
ATOM 678 C C . GLU A 1 83 ? 28.438 2.582 -9.175 1.00 57.84 83 GLU A C 1
ATOM 680 O O . GLU A 1 83 ? 29.157 3.063 -8.302 1.00 57.84 83 GLU A O 1
ATOM 685 N N . HIS A 1 84 ? 27.318 1.925 -8.866 1.00 55.16 84 HIS A N 1
ATOM 686 C CA . HIS A 1 84 ? 26.756 1.860 -7.522 1.00 55.16 84 HIS A CA 1
ATOM 687 C C . HIS A 1 84 ? 26.394 0.421 -7.138 1.00 55.16 84 HIS A C 1
ATOM 689 O O . HIS A 1 84 ? 25.269 0.136 -6.740 1.00 55.16 84 HIS A O 1
ATOM 695 N N . SER A 1 85 ? 27.366 -0.496 -7.200 1.00 52.25 85 SER A N 1
ATOM 696 C CA . SER A 1 85 ? 27.190 -1.908 -6.812 1.00 52.25 85 SER A CA 1
ATOM 697 C C . SER A 1 85 ? 26.754 -2.123 -5.350 1.00 52.25 85 SER A C 1
ATOM 699 O O . SER A 1 85 ? 26.521 -3.257 -4.945 1.00 52.25 85 SER A O 1
ATOM 701 N N . THR A 1 86 ? 26.675 -1.054 -4.549 1.00 47.97 86 THR A N 1
ATOM 702 C CA . THR A 1 86 ? 26.213 -1.040 -3.154 1.00 47.97 86 THR A CA 1
ATOM 703 C C . THR A 1 86 ? 24.844 -0.377 -2.949 1.00 47.97 86 THR A C 1
ATOM 705 O O . THR A 1 86 ? 24.362 -0.391 -1.821 1.00 47.97 86 THR A O 1
ATOM 708 N N . LEU A 1 87 ? 24.216 0.207 -3.980 1.00 46.31 87 LEU A N 1
ATOM 709 C CA . LEU A 1 87 ? 22.911 0.876 -3.874 1.00 46.31 87 LEU A CA 1
ATOM 710 C C . LEU A 1 87 ? 21.880 0.201 -4.781 1.00 46.31 87 LEU A C 1
ATOM 712 O O . LEU A 1 87 ? 21.925 0.362 -6.000 1.00 46.31 87 LEU A O 1
ATOM 716 N N . GLY A 1 88 ? 20.944 -0.497 -4.140 1.00 56.06 88 GLY A N 1
ATOM 717 C CA . GLY A 1 88 ? 19.600 -0.734 -4.654 1.00 56.06 88 GLY A CA 1
ATOM 718 C C . GLY A 1 88 ? 19.451 -1.773 -5.760 1.00 56.06 88 GLY A C 1
ATOM 719 O O . GLY A 1 88 ? 20.219 -1.853 -6.720 1.00 56.06 88 GLY A O 1
ATOM 720 N N . GLU A 1 89 ? 18.379 -2.556 -5.670 1.00 74.69 89 GLU A N 1
ATOM 721 C CA . GLU A 1 89 ? 17.893 -3.300 -6.826 1.00 74.69 89 GLU A CA 1
ATOM 722 C C . GLU A 1 89 ? 17.389 -2.311 -7.889 1.00 74.69 89 GLU A C 1
ATOM 724 O O . GLU A 1 89 ? 16.612 -1.403 -7.585 1.00 74.69 89 GLU A O 1
ATOM 729 N N . ALA A 1 90 ? 17.805 -2.489 -9.145 1.00 87.19 90 ALA A N 1
ATOM 730 C CA . ALA A 1 90 ? 17.393 -1.636 -10.255 1.00 87.19 90 ALA A CA 1
ATOM 731 C C . ALA A 1 90 ? 16.908 -2.450 -11.467 1.00 87.19 90 ALA A C 1
ATOM 733 O O . ALA A 1 90 ? 17.154 -3.657 -11.585 1.00 87.19 90 ALA A O 1
ATOM 734 N N . LEU A 1 91 ? 16.185 -1.776 -12.362 1.00 92.94 91 LEU A N 1
ATOM 735 C CA . LEU A 1 91 ? 15.728 -2.319 -13.642 1.00 92.94 91 LEU A CA 1
ATOM 736 C C . LEU A 1 91 ? 16.472 -1.611 -14.783 1.00 92.94 91 LEU A C 1
ATOM 738 O O . LEU A 1 91 ? 16.383 -0.391 -14.924 1.00 92.94 91 LEU A O 1
ATOM 742 N N . GLU A 1 92 ? 17.223 -2.364 -15.589 1.00 95.25 92 GLU A N 1
ATOM 743 C CA . GLU A 1 92 ? 17.891 -1.849 -16.793 1.00 95.25 92 GLU A CA 1
ATOM 744 C C . GLU A 1 92 ? 16.965 -2.038 -17.996 1.00 95.25 92 GLU A C 1
ATOM 746 O O . GLU A 1 92 ? 16.672 -3.175 -18.373 1.00 95.25 92 GLU A O 1
ATOM 751 N N . VAL A 1 93 ? 16.545 -0.949 -18.641 1.00 97.12 93 VAL A N 1
ATOM 752 C CA . VAL A 1 93 ? 15.945 -0.999 -19.981 1.00 97.12 93 VAL A CA 1
ATOM 753 C C . VAL A 1 93 ? 17.081 -1.153 -20.989 1.00 97.12 93 VAL A C 1
ATOM 755 O O . VAL A 1 93 ? 17.700 -0.179 -21.409 1.00 97.12 93 VAL A O 1
ATOM 758 N N . GLU A 1 94 ? 17.382 -2.401 -21.345 1.00 95.06 94 GLU A N 1
ATOM 759 C CA . GLU A 1 94 ? 18.509 -2.734 -22.223 1.00 95.06 94 GLU A CA 1
ATOM 760 C C . GLU A 1 94 ? 18.195 -2.460 -23.700 1.00 95.06 94 GLU A C 1
ATOM 762 O O . GLU A 1 94 ? 19.089 -2.108 -24.466 1.00 95.06 94 GLU A O 1
ATOM 767 N N . ARG A 1 95 ? 16.936 -2.631 -24.128 1.00 95.44 95 ARG A N 1
ATOM 768 C CA . ARG A 1 95 ? 16.513 -2.351 -25.512 1.00 95.44 95 ARG A CA 1
ATOM 769 C C . ARG A 1 95 ? 15.146 -1.690 -25.515 1.00 95.44 95 ARG A C 1
ATOM 771 O O . ARG A 1 95 ? 14.220 -2.200 -24.894 1.00 95.44 95 ARG A O 1
ATOM 778 N N . LEU A 1 96 ? 15.004 -0.600 -26.258 1.00 96.69 96 LEU A N 1
ATOM 779 C CA . LEU A 1 96 ? 13.722 0.045 -26.525 1.00 96.69 96 LEU A CA 1
ATOM 780 C C . LEU A 1 96 ? 13.749 0.563 -27.956 1.00 96.69 96 LEU A C 1
ATOM 782 O O . LEU A 1 96 ? 14.459 1.518 -28.262 1.00 96.69 96 LEU A O 1
ATOM 786 N N . TYR A 1 97 ? 12.967 -0.069 -28.825 1.00 95.81 97 TYR A N 1
ATOM 787 C CA . TYR A 1 97 ? 12.929 0.279 -30.239 1.00 95.81 97 TYR A CA 1
ATOM 788 C C . TYR A 1 97 ? 11.496 0.427 -30.728 1.00 95.81 97 TYR A C 1
ATOM 790 O O . TYR A 1 97 ? 10.629 -0.402 -30.452 1.00 95.81 97 TYR A O 1
ATOM 798 N N . VAL A 1 98 ? 11.266 1.488 -31.497 1.00 9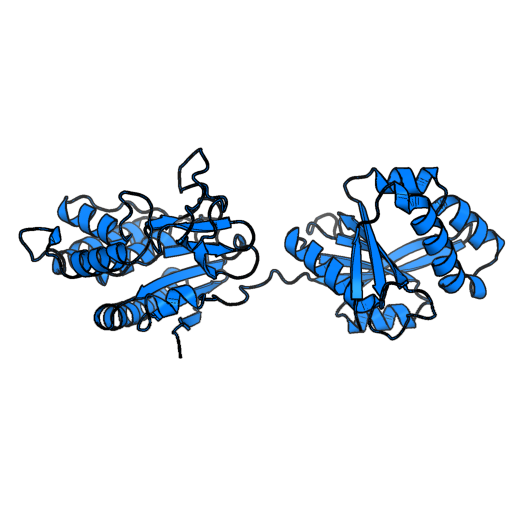6.06 98 VAL A N 1
ATOM 799 C CA . VAL A 1 98 ? 10.013 1.762 -32.201 1.00 96.06 98 VAL A CA 1
ATOM 800 C C . VAL A 1 98 ? 10.355 1.973 -33.669 1.00 96.06 98 VAL A C 1
ATOM 802 O O . VAL A 1 98 ? 11.221 2.795 -33.987 1.00 96.06 98 VAL A O 1
ATOM 805 N N . ARG A 1 99 ? 9.666 1.243 -34.550 1.00 95.69 99 ARG A N 1
ATOM 806 C CA . ARG A 1 99 ? 9.790 1.363 -36.008 1.00 95.69 99 ARG A CA 1
ATOM 807 C C . ARG A 1 99 ? 9.657 2.812 -36.442 1.00 95.69 99 ARG A C 1
ATOM 809 O O . ARG A 1 99 ? 8.784 3.526 -35.941 1.00 95.69 99 ARG A O 1
ATOM 816 N N . LYS A 1 100 ? 10.457 3.230 -37.423 1.00 92.38 100 LYS A N 1
ATOM 817 C CA . LYS A 1 100 ? 10.497 4.619 -37.907 1.00 92.38 100 LYS A CA 1
ATOM 818 C C . LYS A 1 100 ? 9.119 5.190 -38.265 1.00 92.38 100 LYS A C 1
ATOM 820 O O . LYS A 1 100 ? 8.822 6.331 -37.926 1.00 92.38 100 LYS A O 1
ATOM 825 N N . SER A 1 101 ? 8.244 4.386 -38.871 1.00 94.12 101 SER A N 1
ATOM 826 C CA . SER A 1 101 ? 6.873 4.779 -39.243 1.00 94.12 101 SER A CA 1
ATOM 827 C C . SER A 1 101 ? 5.916 5.011 -38.064 1.00 94.12 101 SER A C 1
ATOM 829 O O . SER A 1 101 ? 4.863 5.615 -38.254 1.00 94.12 101 SER A O 1
ATOM 831 N N . TYR A 1 102 ? 6.274 4.562 -36.858 1.00 94.81 102 TYR A N 1
ATOM 832 C CA . TYR A 1 102 ? 5.481 4.697 -35.631 1.00 94.81 102 TYR A CA 1
ATOM 833 C C . TYR A 1 102 ? 6.128 5.627 -34.589 1.00 94.81 102 TYR A C 1
ATOM 835 O O . TYR A 1 102 ? 5.613 5.790 -33.477 1.00 94.81 102 TYR A O 1
ATOM 843 N N . GLN A 1 103 ? 7.260 6.250 -34.927 1.00 92.06 103 GLN A N 1
ATOM 844 C CA . GLN A 1 103 ? 7.893 7.260 -34.083 1.00 92.06 103 GLN A CA 1
ATOM 845 C C . GLN A 1 103 ? 7.023 8.522 -33.993 1.00 92.06 103 GLN A C 1
ATOM 847 O O . GLN A 1 103 ? 6.137 8.759 -34.810 1.00 92.06 103 GLN A O 1
ATOM 852 N N . HIS A 1 104 ? 7.252 9.329 -32.955 1.00 90.38 104 HIS A N 1
ATOM 853 C CA . HIS A 1 104 ? 6.485 10.549 -32.653 1.00 90.38 104 HIS A CA 1
ATOM 854 C C . HIS A 1 104 ? 4.992 10.345 -32.318 1.00 90.38 104 HIS A C 1
ATOM 856 O O . HIS A 1 104 ? 4.286 11.321 -32.088 1.00 90.38 104 HIS A O 1
ATOM 862 N N . LEU A 1 105 ? 4.524 9.096 -32.186 1.00 92.75 105 LEU A N 1
ATOM 863 C CA . LEU A 1 105 ? 3.170 8.753 -31.720 1.00 92.75 105 LEU A CA 1
ATOM 864 C C . LEU A 1 105 ? 3.082 8.501 -30.201 1.00 92.75 105 LEU A C 1
ATOM 866 O O . LEU A 1 105 ? 2.067 8.027 -29.707 1.00 92.75 105 LEU A O 1
ATOM 870 N N . GLY A 1 106 ? 4.158 8.762 -29.451 1.00 93.31 106 GLY A N 1
ATOM 871 C CA . GLY A 1 106 ? 4.210 8.540 -27.998 1.00 93.31 106 GLY A CA 1
ATOM 872 C C . GLY A 1 106 ? 4.496 7.096 -27.558 1.00 93.31 106 GLY A C 1
ATOM 873 O O . GLY A 1 106 ? 4.651 6.852 -26.366 1.00 93.31 106 GLY A O 1
ATOM 874 N N . LEU A 1 107 ? 4.657 6.147 -28.487 1.00 96.12 107 LEU A N 1
ATOM 875 C CA . LEU A 1 107 ? 4.867 4.725 -28.163 1.00 96.12 107 LEU A CA 1
ATOM 876 C C . LEU A 1 107 ? 6.110 4.456 -27.305 1.00 96.12 107 LEU A C 1
ATOM 878 O O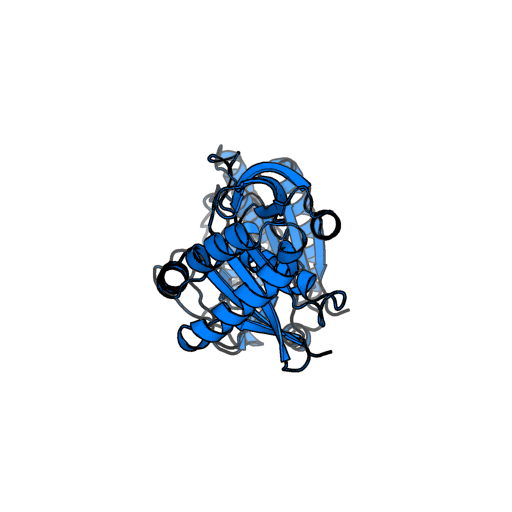 . LEU A 1 107 ? 6.058 3.641 -26.389 1.00 96.12 107 LEU A O 1
ATOM 882 N N . GLY A 1 108 ? 7.213 5.166 -27.563 1.00 95.56 108 GLY A N 1
ATOM 883 C CA . GLY A 1 108 ? 8.423 5.039 -26.747 1.00 95.56 108 GLY A CA 1
ATOM 884 C C . GLY A 1 108 ? 8.191 5.456 -25.293 1.00 95.56 108 GLY A C 1
ATOM 885 O O . GLY A 1 108 ? 8.711 4.818 -24.383 1.00 95.56 108 GLY A O 1
ATOM 886 N N . LYS A 1 109 ? 7.358 6.482 -25.063 1.00 94.25 109 LYS A N 1
ATOM 887 C CA . LYS A 1 109 ? 6.966 6.893 -23.711 1.00 94.25 109 LYS A CA 1
ATOM 888 C C . LYS A 1 109 ? 6.148 5.796 -23.032 1.00 94.25 109 LYS A C 1
ATOM 890 O O . LYS A 1 109 ? 6.470 5.439 -21.911 1.00 94.25 109 LYS A O 1
ATOM 895 N N . HIS A 1 110 ? 5.154 5.220 -23.710 1.00 94.81 110 HIS A N 1
ATOM 896 C CA . HIS A 1 110 ? 4.357 4.133 -23.127 1.00 94.81 110 HIS A CA 1
ATOM 897 C C . HIS A 1 110 ? 5.187 2.898 -22.769 1.00 94.81 110 HIS A C 1
ATOM 899 O O . HIS A 1 110 ? 4.937 2.286 -21.738 1.00 94.81 110 HIS A O 1
ATOM 905 N N . LEU A 1 111 ? 6.198 2.554 -23.572 1.00 97.88 111 LEU A N 1
ATOM 906 C CA . LEU A 1 111 ? 7.137 1.486 -23.224 1.00 97.88 111 LEU A CA 1
ATOM 907 C C . LEU A 1 111 ? 7.948 1.811 -21.954 1.00 97.88 111 LEU A C 1
ATOM 909 O O . LEU A 1 111 ? 8.123 0.934 -21.112 1.00 97.88 111 LEU A O 1
ATOM 913 N N . LEU A 1 112 ? 8.422 3.053 -21.797 1.00 96.44 112 LEU A N 1
ATOM 914 C CA . LEU A 1 112 ? 9.143 3.483 -20.589 1.00 96.44 112 LEU A CA 1
ATOM 915 C C . LEU A 1 112 ? 8.246 3.573 -19.354 1.00 96.44 112 LEU A C 1
ATOM 917 O O . LEU A 1 112 ? 8.686 3.196 -18.269 1.00 96.44 112 LEU A O 1
ATOM 921 N N . ASP A 1 113 ? 7.017 4.069 -19.504 1.00 92.50 113 ASP A N 1
ATOM 922 C CA . ASP A 1 113 ? 6.029 4.110 -18.422 1.00 92.50 113 ASP A CA 1
ATOM 923 C C . ASP A 1 113 ? 5.759 2.679 -17.930 1.00 92.50 113 ASP A C 1
ATOM 925 O O . ASP A 1 113 ? 5.918 2.400 -16.748 1.00 92.50 113 ASP A O 1
ATOM 929 N N . PHE A 1 114 ? 5.503 1.745 -18.852 1.00 94.50 114 PHE A N 1
ATOM 930 C CA . PHE A 1 114 ? 5.282 0.328 -18.549 1.00 94.50 114 PHE A CA 1
ATOM 931 C C . PHE A 1 114 ? 6.475 -0.340 -17.840 1.00 94.50 114 PHE A C 1
ATOM 933 O O . PHE A 1 114 ? 6.298 -1.092 -16.885 1.00 94.50 114 PHE A O 1
ATOM 940 N N . ALA A 1 115 ? 7.710 -0.045 -18.258 1.00 95.94 115 ALA A N 1
ATOM 941 C CA . ALA A 1 115 ? 8.895 -0.534 -17.548 1.00 95.94 115 ALA A CA 1
ATOM 942 C C . ALA A 1 115 ? 9.070 0.122 -16.167 1.00 95.94 115 ALA A C 1
ATOM 944 O O . ALA A 1 115 ? 9.564 -0.517 -15.240 1.00 95.94 115 ALA A O 1
ATOM 945 N N . SER A 1 116 ? 8.663 1.386 -16.016 1.00 91.81 116 SER A N 1
ATOM 946 C CA . SER A 1 116 ? 8.693 2.092 -14.730 1.00 91.81 116 SER A CA 1
ATOM 947 C C . SER A 1 116 ? 7.671 1.508 -13.751 1.00 91.81 116 SER A C 1
ATOM 949 O O . SER A 1 116 ? 8.006 1.328 -12.585 1.00 91.81 116 SER A O 1
ATOM 951 N N . GLU A 1 117 ? 6.471 1.156 -14.219 1.00 86.50 117 GLU A N 1
ATOM 952 C CA . GLU A 1 117 ? 5.448 0.449 -13.432 1.00 86.50 117 GLU A CA 1
ATOM 953 C C . GLU A 1 117 ? 5.965 -0.913 -12.946 1.00 86.50 117 GLU A C 1
ATOM 955 O O . GLU A 1 117 ? 5.801 -1.261 -11.780 1.00 86.50 117 GLU A O 1
ATOM 960 N N . GLU A 1 118 ? 6.664 -1.670 -13.798 1.00 88.56 118 GLU A N 1
ATOM 961 C CA . GLU A 1 118 ? 7.297 -2.928 -13.382 1.00 88.56 118 GLU A CA 1
ATOM 962 C C . GLU A 1 118 ? 8.403 -2.701 -12.340 1.00 88.56 118 GLU A C 1
ATOM 964 O O . GLU A 1 118 ? 8.509 -3.446 -11.361 1.00 88.56 118 GLU A O 1
ATOM 969 N N . ALA A 1 119 ? 9.226 -1.667 -12.528 1.00 89.69 119 ALA A N 1
ATOM 970 C CA . ALA A 1 119 ? 10.261 -1.301 -11.570 1.00 89.69 119 ALA A CA 1
ATOM 971 C C . ALA A 1 119 ? 9.646 -0.914 -10.210 1.00 89.69 119 ALA A C 1
ATOM 973 O O . ALA A 1 119 ? 10.157 -1.327 -9.172 1.00 89.69 119 ALA A O 1
ATOM 974 N N . GLN A 1 120 ? 8.505 -0.215 -10.202 1.00 81.12 120 GLN A N 1
ATOM 975 C CA . GLN A 1 120 ? 7.728 0.072 -8.989 1.00 81.12 120 GLN A CA 1
ATOM 976 C C . GLN A 1 120 ? 7.183 -1.205 -8.343 1.00 81.12 120 GLN A C 1
ATOM 978 O O . GLN A 1 120 ? 7.441 -1.452 -7.166 1.00 81.12 120 GLN A O 1
ATOM 983 N N . ARG A 1 121 ? 6.497 -2.050 -9.122 1.00 78.31 121 ARG A N 1
ATOM 984 C CA . ARG A 1 121 ? 5.903 -3.322 -8.672 1.00 78.31 121 ARG A CA 1
ATOM 985 C C . ARG A 1 121 ? 6.935 -4.281 -8.076 1.00 78.31 121 ARG A C 1
ATOM 987 O O . ARG A 1 121 ? 6.605 -5.120 -7.248 1.00 78.31 121 ARG A O 1
ATOM 994 N N . THR A 1 122 ? 8.183 -4.195 -8.529 1.00 78.25 122 THR A N 1
ATOM 995 C CA . THR A 1 122 ? 9.294 -5.040 -8.065 1.00 78.25 122 THR A CA 1
ATOM 996 C C . THR A 1 122 ? 10.242 -4.314 -7.108 1.00 78.25 122 THR A C 1
ATOM 998 O O . THR A 1 122 ? 11.375 -4.766 -6.917 1.00 78.25 122 THR A O 1
ATOM 1001 N N . HIS A 1 123 ? 9.767 -3.214 -6.509 1.00 77.69 123 HIS A N 1
ATOM 1002 C CA . HIS A 1 123 ? 10.427 -2.416 -5.471 1.00 77.69 123 HIS A CA 1
ATOM 1003 C C . HIS A 1 123 ? 11.850 -1.970 -5.825 1.00 77.69 123 HIS A C 1
ATOM 1005 O O . HIS A 1 123 ? 12.736 -1.922 -4.970 1.00 77.69 123 HIS A O 1
ATOM 1011 N N . LYS A 1 124 ? 12.083 -1.641 -7.096 1.00 84.56 124 LYS A N 1
ATOM 1012 C CA . LYS A 1 124 ? 13.364 -1.100 -7.549 1.00 84.56 124 LYS A CA 1
ATOM 1013 C C . LYS A 1 124 ? 13.512 0.341 -7.090 1.00 84.56 124 LYS A C 1
ATOM 1015 O O . LYS A 1 124 ? 12.557 1.109 -7.117 1.00 84.56 124 LYS A O 1
ATOM 1020 N N . GLU A 1 125 ? 14.728 0.718 -6.717 1.00 83.62 125 GLU A N 1
ATOM 1021 C CA . GLU A 1 125 ? 15.050 2.108 -6.369 1.00 83.62 125 GLU A CA 1
ATOM 1022 C C . GLU A 1 125 ? 15.245 2.965 -7.625 1.00 83.62 125 GLU A C 1
ATOM 1024 O O . GLU A 1 125 ? 14.927 4.155 -7.653 1.00 83.62 125 GLU A O 1
ATOM 1029 N N . TYR A 1 126 ? 15.743 2.345 -8.697 1.00 88.25 126 TYR A N 1
ATOM 1030 C CA . TYR A 1 126 ? 16.064 3.026 -9.942 1.00 88.25 126 TYR A CA 1
ATOM 1031 C C . TYR A 1 126 ? 15.624 2.215 -11.156 1.00 88.25 126 TYR A C 1
ATOM 1033 O O . TYR A 1 126 ? 15.694 0.984 -11.183 1.00 88.25 126 TYR A O 1
ATOM 1041 N N . ILE A 1 127 ? 15.262 2.941 -12.207 1.00 93.38 127 ILE A N 1
ATOM 1042 C CA . ILE A 1 127 ? 15.240 2.442 -13.577 1.00 93.38 127 ILE A CA 1
ATOM 1043 C C . ILE A 1 127 ? 16.335 3.165 -14.351 1.00 93.38 127 ILE A C 1
ATOM 1045 O O . ILE A 1 127 ? 16.505 4.380 -14.223 1.00 93.38 127 ILE A O 1
ATOM 1049 N N . TRP A 1 128 ? 17.110 2.439 -15.142 1.00 94.69 128 TRP A N 1
ATOM 1050 C CA . TRP A 1 128 ? 18.221 3.025 -15.883 1.00 94.69 128 TRP A CA 1
ATOM 1051 C C . TRP A 1 128 ? 18.360 2.420 -17.273 1.00 94.69 128 TRP A C 1
ATOM 1053 O O . TRP A 1 128 ? 17.746 1.406 -17.597 1.00 94.69 128 TRP A O 1
ATOM 1063 N N . LEU A 1 129 ? 19.126 3.099 -18.115 1.00 95.75 129 LEU A N 1
ATOM 1064 C CA . LEU A 1 129 ? 19.402 2.715 -19.492 1.00 95.75 129 LEU A CA 1
ATOM 1065 C C . LEU A 1 129 ? 20.746 3.286 -19.934 1.00 95.75 129 LEU A C 1
ATOM 1067 O O . LEU A 1 129 ? 21.316 4.154 -19.266 1.00 95.75 129 LEU A O 1
ATOM 1071 N N . SER A 1 130 ? 21.236 2.813 -21.075 1.00 94.25 130 SER A N 1
ATOM 1072 C CA . SER A 1 130 ? 22.374 3.418 -21.757 1.00 94.25 130 SER A CA 1
ATOM 1073 C C . SER A 1 130 ? 21.946 3.993 -23.103 1.00 94.25 130 SER A C 1
ATOM 1075 O O . SER A 1 130 ? 21.043 3.473 -23.761 1.00 94.25 130 SER A O 1
ATOM 1077 N N . VAL A 1 131 ? 22.557 5.105 -23.496 1.00 94.19 131 VAL A N 1
ATOM 1078 C CA . VAL A 1 131 ? 22.293 5.768 -24.772 1.00 94.19 131 VAL A CA 1
ATOM 1079 C C . VAL A 1 131 ? 23.607 6.171 -25.419 1.00 94.19 131 VAL A C 1
ATOM 1081 O O . VAL A 1 131 ? 24.458 6.775 -24.774 1.00 94.19 131 VAL A O 1
ATOM 1084 N N . TRP A 1 132 ? 23.762 5.855 -26.701 1.00 93.69 132 TRP A N 1
ATOM 1085 C CA . TRP A 1 132 ? 24.951 6.224 -27.460 1.00 93.69 132 TRP A CA 1
ATOM 1086 C C . TRP A 1 132 ? 25.162 7.744 -27.457 1.00 93.69 132 TRP A C 1
ATOM 1088 O O . TRP A 1 132 ? 24.230 8.500 -27.751 1.00 93.69 132 TRP A O 1
ATOM 1098 N N . GLU A 1 133 ? 26.382 8.197 -27.160 1.00 91.62 133 GLU A N 1
ATOM 1099 C CA . GLU A 1 133 ? 26.712 9.625 -27.017 1.00 91.62 133 GLU A CA 1
ATOM 1100 C C . GLU A 1 133 ? 26.427 10.460 -28.281 1.00 91.62 133 GLU A C 1
ATOM 1102 O O . GLU A 1 133 ? 26.147 11.656 -28.197 1.00 91.62 133 GLU A O 1
ATOM 1107 N N . HIS A 1 134 ? 26.423 9.827 -29.459 1.00 90.25 134 HIS A N 1
ATOM 1108 C CA . HIS A 1 134 ? 26.108 10.473 -30.737 1.00 90.25 134 HIS A CA 1
ATOM 1109 C C . HIS A 1 134 ? 24.633 10.341 -31.154 1.00 90.25 134 HIS A C 1
ATOM 1111 O O . HIS A 1 134 ? 24.282 10.667 -32.288 1.00 90.25 134 HIS A O 1
ATOM 1117 N N . ASN A 1 135 ? 23.740 9.924 -30.248 1.00 89.31 135 ASN A N 1
ATOM 1118 C CA . ASN A 1 135 ? 22.292 9.902 -30.471 1.00 89.31 135 ASN A CA 1
ATOM 1119 C C . ASN A 1 135 ? 21.567 11.013 -29.674 1.00 89.31 135 ASN A C 1
ATOM 1121 O O . ASN A 1 135 ? 20.902 10.736 -28.666 1.00 89.31 135 ASN A O 1
ATOM 1125 N N . PRO A 1 136 ? 21.634 12.286 -30.119 1.00 90.25 136 PRO A N 1
ATOM 1126 C CA . PRO A 1 136 ? 21.055 13.413 -29.383 1.00 90.25 136 PRO A CA 1
ATOM 1127 C C . PRO A 1 136 ? 19.523 13.349 -29.281 1.00 90.25 136 PRO A C 1
ATOM 1129 O O . PRO A 1 136 ? 18.942 13.905 -28.344 1.00 90.25 136 PRO A O 1
ATOM 1132 N N . ASN A 1 137 ? 18.862 12.659 -30.218 1.00 89.81 137 ASN A N 1
ATOM 1133 C CA . ASN A 1 137 ? 17.413 12.467 -30.212 1.00 89.81 137 ASN A CA 1
ATOM 1134 C C . ASN A 1 137 ? 16.981 11.572 -29.045 1.00 89.81 137 ASN A C 1
ATOM 1136 O O . ASN A 1 137 ? 16.097 11.955 -28.278 1.00 89.81 137 ASN A O 1
ATOM 1140 N N . ALA A 1 138 ? 17.628 10.413 -28.883 1.00 91.00 138 ALA A N 1
ATOM 1141 C CA . ALA A 1 138 ? 17.350 9.507 -27.773 1.00 91.00 138 ALA A CA 1
ATOM 1142 C C . ALA A 1 138 ? 17.737 10.139 -26.428 1.00 91.00 138 ALA A C 1
ATOM 1144 O O . ALA A 1 138 ? 16.940 10.109 -25.492 1.00 91.00 138 ALA A O 1
ATOM 1145 N N . TYR A 1 139 ? 18.895 10.805 -26.351 1.00 94.31 139 TYR A N 1
ATOM 1146 C CA . TYR A 1 139 ? 19.317 11.521 -25.143 1.00 94.31 139 TYR A CA 1
ATOM 1147 C C . TYR A 1 139 ? 18.281 12.564 -24.699 1.00 94.31 139 TYR A C 1
ATOM 1149 O O . TYR A 1 139 ? 17.844 12.577 -23.546 1.00 94.31 139 TYR A O 1
ATOM 1157 N N . SER A 1 140 ? 17.820 13.407 -25.631 1.00 93.81 140 SER A N 1
ATOM 1158 C CA . SER A 1 140 ? 16.802 14.423 -25.341 1.00 93.81 140 SER A CA 1
ATOM 1159 C C . SER A 1 140 ? 15.466 13.793 -24.951 1.00 93.81 140 SER A C 1
ATOM 1161 O O . SER A 1 140 ? 14.795 14.282 -24.043 1.00 93.81 140 SER A O 1
ATOM 1163 N N . PHE A 1 141 ? 15.082 12.693 -25.604 1.00 94.19 141 PHE A N 1
ATOM 1164 C CA . PHE A 1 141 ? 13.881 11.942 -25.259 1.00 94.19 141 PHE A CA 1
ATOM 1165 C C . PHE A 1 141 ? 13.925 11.441 -23.809 1.00 94.19 141 PHE A C 1
ATOM 1167 O O . PHE A 1 141 ? 13.000 11.741 -23.052 1.00 94.19 141 PHE A O 1
ATOM 1174 N N . TYR A 1 142 ? 15.000 10.766 -23.392 1.00 96.50 142 TYR A N 1
ATOM 1175 C CA . TYR A 1 142 ? 15.138 10.246 -22.027 1.00 96.50 142 TYR A CA 1
ATOM 1176 C C . TYR A 1 142 ? 15.208 11.359 -20.983 1.00 96.50 142 TYR A C 1
ATOM 1178 O O . TYR A 1 142 ? 14.516 11.289 -19.963 1.00 96.50 142 TYR A O 1
ATOM 1186 N N . LYS A 1 143 ? 15.947 12.437 -21.266 1.00 95.06 143 LYS A N 1
ATOM 1187 C CA . LYS A 1 143 ? 15.989 13.624 -20.402 1.00 95.06 143 LYS A CA 1
ATOM 1188 C C . LYS A 1 143 ? 14.592 14.214 -20.179 1.00 95.06 143 LYS A C 1
ATOM 1190 O O . LYS A 1 143 ? 14.219 14.506 -19.046 1.00 95.06 143 LYS A O 1
ATOM 1195 N N . ASN A 1 144 ? 13.779 14.302 -21.234 1.00 93.38 144 ASN A N 1
ATOM 1196 C CA . ASN A 1 144 ? 12.389 14.763 -21.142 1.00 93.38 144 ASN A CA 1
ATOM 1197 C C . ASN A 1 144 ? 11.472 13.798 -20.366 1.00 93.38 144 ASN A C 1
ATOM 1199 O O . ASN A 1 144 ? 10.435 14.228 -19.870 1.00 93.38 144 ASN A O 1
ATOM 1203 N N . GLN A 1 145 ? 11.833 12.515 -20.238 1.00 92.69 145 GLN A N 1
ATOM 1204 C CA . GLN A 1 145 ? 11.117 11.544 -19.392 1.00 92.69 145 GLN A CA 1
ATOM 1205 C C . GLN A 1 145 ? 11.595 11.538 -17.925 1.00 92.69 145 GLN A C 1
ATOM 1207 O O . GLN A 1 145 ? 11.115 10.729 -17.120 1.00 92.69 145 GLN A O 1
ATOM 1212 N N . GLY A 1 146 ? 12.513 12.444 -17.567 1.00 92.50 146 GLY A N 1
ATOM 1213 C CA . GLY A 1 146 ? 13.024 12.621 -16.208 1.00 92.50 146 GLY A CA 1
ATOM 1214 C C . GLY A 1 146 ? 14.263 11.790 -15.877 1.00 92.50 146 GLY A C 1
ATOM 1215 O O . GLY A 1 146 ? 14.582 11.649 -14.701 1.00 92.50 146 GLY A O 1
ATOM 1216 N N . TYR A 1 147 ? 14.949 11.231 -16.878 1.00 95.00 147 TYR A N 1
ATOM 1217 C CA . TYR A 1 147 ? 16.237 10.577 -16.660 1.00 95.00 147 TYR A CA 1
ATOM 1218 C C . TYR A 1 147 ? 17.358 11.613 -16.532 1.00 95.00 147 TYR A C 1
ATOM 1220 O O . TYR A 1 147 ? 17.391 12.614 -17.252 1.00 95.00 147 TYR A O 1
ATOM 1228 N N . VAL A 1 148 ? 18.305 11.334 -15.645 1.00 93.31 148 VAL A N 1
ATOM 1229 C CA . VAL A 1 148 ? 19.526 12.109 -15.432 1.00 93.31 148 VAL A CA 1
ATOM 1230 C C . VAL A 1 148 ? 20.739 11.260 -15.783 1.00 93.31 148 VAL A C 1
ATOM 1232 O O . VAL A 1 148 ? 20.787 10.069 -15.485 1.00 93.31 148 VAL A O 1
ATOM 1235 N N . GLU A 1 149 ? 21.714 11.871 -16.442 1.00 93.88 149 GLU A N 1
ATOM 1236 C CA . GLU A 1 149 ? 22.999 11.239 -16.726 1.00 93.88 149 GLU A CA 1
ATOM 1237 C C . GLU A 1 149 ? 23.773 11.021 -15.422 1.00 93.88 149 GLU A C 1
ATOM 1239 O O . GLU A 1 149 ? 23.802 11.901 -14.559 1.00 93.88 149 GLU A O 1
ATOM 1244 N N . CYS A 1 150 ? 24.364 9.841 -15.258 1.00 90.12 150 CYS A N 1
ATOM 1245 C CA . CYS A 1 150 ? 25.065 9.476 -14.030 1.00 90.12 150 CYS A CA 1
ATOM 1246 C C . CYS A 1 150 ? 26.367 8.708 -14.257 1.00 90.12 150 CYS A C 1
ATOM 1248 O O . CYS A 1 150 ? 26.906 8.183 -13.293 1.00 90.12 150 CYS A O 1
ATOM 1250 N N . GLY A 1 151 ? 26.830 8.582 -15.499 1.00 89.81 151 GLY A N 1
ATOM 1251 C CA . GLY A 1 151 ? 28.011 7.791 -15.819 1.00 89.81 151 GLY A CA 1
ATOM 1252 C C . GLY A 1 151 ? 28.119 7.481 -17.303 1.00 89.81 151 GLY A C 1
ATOM 1253 O O . GLY A 1 151 ? 27.325 7.956 -18.118 1.00 89.81 151 GLY A O 1
ATOM 1254 N N . SER A 1 152 ? 29.083 6.639 -17.657 1.00 91.62 152 SER A N 1
ATOM 1255 C CA . SER A 1 152 ? 29.244 6.137 -19.024 1.00 91.62 152 SER A CA 1
ATOM 1256 C C . SER A 1 152 ? 29.809 4.719 -19.035 1.00 91.62 152 SER A C 1
ATOM 1258 O O . SER A 1 152 ? 30.415 4.268 -18.063 1.00 91.62 152 SER A O 1
ATOM 1260 N N . ARG A 1 153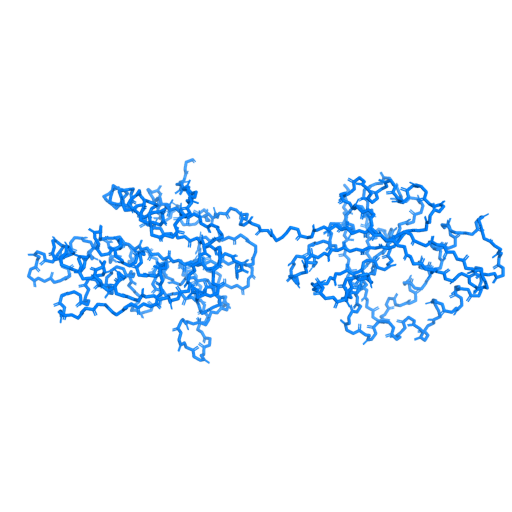 ? 29.599 3.989 -20.132 1.00 89.19 153 ARG A N 1
ATOM 1261 C CA . ARG A 1 153 ? 30.188 2.665 -20.358 1.00 89.19 153 ARG A CA 1
ATOM 1262 C C . ARG A 1 153 ? 30.694 2.527 -21.784 1.00 89.19 153 ARG A C 1
ATOM 1264 O O . ARG A 1 153 ? 30.152 3.130 -22.705 1.00 89.19 153 ARG A O 1
ATOM 1271 N N . HIS A 1 154 ? 31.700 1.680 -21.969 1.00 91.31 154 HIS A N 1
ATOM 1272 C CA . HIS A 1 154 ? 32.114 1.279 -23.306 1.00 91.31 154 HIS A CA 1
ATOM 1273 C C . HIS A 1 154 ? 31.133 0.260 -23.885 1.00 91.31 154 HIS A C 1
ATOM 1275 O O . HIS A 1 154 ? 30.786 -0.731 -23.238 1.00 91.31 154 HIS A O 1
ATOM 1281 N N . PHE A 1 155 ? 30.709 0.514 -25.116 1.00 88.19 155 PHE A N 1
ATOM 1282 C CA . PHE A 1 155 ? 29.893 -0.376 -25.925 1.00 88.19 155 PHE A CA 1
ATOM 1283 C C . PHE A 1 155 ? 30.700 -0.813 -27.148 1.00 88.19 155 PHE A C 1
ATOM 1285 O O . PHE A 1 155 ? 31.411 -0.007 -27.741 1.00 88.19 155 PHE A O 1
ATOM 1292 N N . HIS A 1 156 ? 30.612 -2.088 -27.527 1.00 89.00 156 HIS A N 1
ATOM 1293 C CA . HIS A 1 156 ? 31.333 -2.611 -28.686 1.00 89.00 156 HIS A CA 1
ATOM 1294 C C . HIS A 1 156 ? 30.364 -2.947 -29.818 1.00 89.00 156 HIS A C 1
ATOM 1296 O O . HIS A 1 156 ? 29.571 -3.886 -29.697 1.00 89.00 156 HIS A O 1
ATOM 1302 N N . LEU A 1 157 ? 30.471 -2.208 -30.923 1.00 88.19 157 LEU A N 1
ATOM 1303 C CA . LEU A 1 157 ? 29.771 -2.485 -32.173 1.00 88.19 157 LEU A CA 1
ATOM 1304 C C . LEU A 1 157 ? 30.764 -3.112 -33.154 1.00 88.19 157 LEU A C 1
ATOM 1306 O O . LEU A 1 157 ? 31.619 -2.420 -33.700 1.00 88.19 157 LEU A O 1
ATOM 1310 N N . GLY A 1 158 ? 30.688 -4.431 -33.331 1.00 89.50 158 GLY A N 1
ATOM 1311 C CA . GLY A 1 158 ? 31.697 -5.166 -34.090 1.00 89.50 158 GLY A CA 1
ATOM 1312 C C . GLY A 1 158 ? 33.085 -5.001 -33.460 1.00 89.50 158 GLY A C 1
ATOM 1313 O O . GLY A 1 158 ? 33.316 -5.426 -32.325 1.00 89.50 158 GLY A O 1
ATOM 1314 N N . THR A 1 159 ? 34.002 -4.385 -34.198 1.00 89.88 159 THR A N 1
ATOM 1315 C CA . THR A 1 159 ? 35.368 -4.038 -33.781 1.00 89.88 159 THR A CA 1
ATOM 1316 C C . THR A 1 159 ? 35.491 -2.626 -33.202 1.00 89.88 159 THR A C 1
ATOM 1318 O O . THR A 1 159 ? 36.521 -2.295 -32.608 1.00 89.88 159 THR A O 1
ATOM 1321 N N . LEU A 1 160 ? 34.452 -1.798 -33.334 1.00 90.25 160 LEU A N 1
ATOM 1322 C CA . LEU A 1 160 ? 34.443 -0.422 -32.853 1.00 90.25 160 LEU A CA 1
ATOM 1323 C C . LEU A 1 160 ? 34.110 -0.358 -31.365 1.00 90.25 160 LEU A C 1
ATOM 1325 O O . LEU A 1 160 ? 33.174 -0.997 -30.886 1.00 90.25 160 LEU A O 1
ATOM 1329 N N . THR A 1 161 ? 34.849 0.479 -30.643 1.00 92.56 161 THR A N 1
ATOM 1330 C CA . THR A 1 161 ? 34.515 0.874 -29.273 1.00 92.56 161 THR A CA 1
ATOM 1331 C C . THR A 1 161 ? 33.814 2.224 -29.313 1.00 92.56 161 THR A C 1
ATOM 1333 O O . THR A 1 161 ? 34.355 3.190 -29.846 1.00 92.56 161 THR A O 1
ATOM 1336 N N . GLN A 1 162 ? 32.624 2.280 -28.734 1.00 91.75 162 GLN A N 1
ATOM 1337 C CA . GLN A 1 162 ? 31.789 3.466 -28.587 1.00 91.75 162 GLN A CA 1
ATOM 1338 C C . GLN A 1 162 ? 31.576 3.774 -27.105 1.00 91.75 162 GLN A C 1
ATOM 1340 O O . GLN A 1 162 ? 31.797 2.919 -26.240 1.00 91.75 162 GLN A O 1
ATOM 1345 N N . THR A 1 163 ? 31.128 4.991 -26.816 1.00 92.56 163 THR A N 1
ATOM 1346 C CA . THR A 1 163 ? 30.711 5.385 -25.472 1.00 92.56 163 THR A CA 1
ATOM 1347 C C . THR A 1 163 ? 29.196 5.495 -25.419 1.00 92.56 163 THR A C 1
ATOM 1349 O O . THR A 1 163 ? 28.580 6.246 -26.180 1.00 92.56 163 THR A O 1
ATOM 1352 N N . ASP A 1 164 ? 28.603 4.772 -24.478 1.00 93.31 164 ASP A N 1
ATOM 1353 C CA . ASP A 1 164 ? 27.229 4.991 -24.064 1.00 93.31 164 ASP A CA 1
ATOM 1354 C C . ASP A 1 164 ? 27.207 5.817 -22.779 1.00 93.31 164 ASP A C 1
ATOM 1356 O O . ASP A 1 164 ? 27.892 5.495 -21.806 1.00 93.31 164 ASP A O 1
ATOM 1360 N N . LEU A 1 165 ? 26.353 6.831 -22.741 1.00 94.19 165 LEU A N 1
ATOM 1361 C CA . LEU A 1 165 ? 26.000 7.548 -21.525 1.00 94.19 165 LEU A CA 1
ATOM 1362 C C . LEU A 1 165 ? 25.007 6.706 -20.722 1.00 94.19 165 LEU A C 1
ATOM 1364 O O . LEU A 1 165 ? 24.018 6.212 -21.266 1.00 94.19 165 LEU A O 1
ATOM 1368 N N . ILE A 1 166 ? 25.254 6.547 -19.425 1.00 93.69 166 ILE A N 1
ATOM 1369 C CA . ILE A 1 166 ? 24.328 5.892 -18.501 1.00 93.69 166 ILE A CA 1
ATOM 1370 C C . ILE A 1 166 ? 23.377 6.958 -17.973 1.00 93.69 166 ILE A C 1
ATOM 1372 O O . ILE A 1 166 ? 23.804 7.957 -17.390 1.00 93.69 166 ILE A O 1
ATOM 1376 N N . MET A 1 167 ? 22.080 6.727 -18.151 1.00 94.38 167 MET A N 1
ATOM 1377 C CA . MET A 1 167 ? 21.038 7.592 -17.618 1.00 94.38 167 MET A CA 1
ATOM 1378 C C . MET A 1 167 ? 20.148 6.811 -16.657 1.00 94.38 167 MET A C 1
ATOM 1380 O O . MET A 1 167 ? 19.704 5.705 -16.968 1.00 94.38 167 MET A O 1
ATOM 1384 N N . LYS A 1 168 ? 19.845 7.401 -15.502 1.00 92.88 168 LYS A N 1
ATOM 1385 C CA . LYS A 1 168 ? 18.981 6.815 -14.474 1.00 92.88 168 LYS A CA 1
ATOM 1386 C C . LYS A 1 168 ? 17.801 7.717 -14.155 1.00 92.88 168 LYS A C 1
ATOM 1388 O O . LYS A 1 168 ? 17.879 8.934 -14.291 1.00 92.88 168 LYS A O 1
ATOM 1393 N N . LYS A 1 169 ? 16.726 7.118 -13.673 1.00 91.94 169 LYS A N 1
ATOM 1394 C CA . LYS A 1 169 ? 15.580 7.798 -13.087 1.00 91.94 169 LYS A CA 1
ATOM 1395 C C . LYS A 1 169 ? 15.264 7.109 -11.770 1.00 91.94 169 LYS A C 1
ATOM 1397 O O . LYS A 1 169 ? 15.189 5.882 -11.708 1.00 91.94 169 LYS A O 1
ATOM 1402 N N . GLU A 1 170 ? 15.111 7.905 -10.722 1.00 88.44 170 GLU A N 1
ATOM 1403 C CA . GLU A 1 170 ? 14.609 7.414 -9.444 1.00 88.44 170 GLU A CA 1
ATOM 1404 C C . GLU A 1 170 ? 13.197 6.882 -9.643 1.00 88.44 170 GLU A C 1
ATOM 1406 O O . GLU A 1 170 ? 12.305 7.583 -10.142 1.00 88.44 170 GLU A O 1
ATOM 1411 N N . ILE A 1 171 ? 13.003 5.629 -9.254 1.00 86.25 171 ILE A N 1
ATOM 1412 C CA . ILE A 1 171 ? 11.668 5.107 -9.075 1.00 86.25 171 ILE A CA 1
ATOM 1413 C C . ILE A 1 171 ? 11.200 5.684 -7.758 1.00 86.25 171 ILE A C 1
ATOM 1415 O O . ILE A 1 171 ? 11.620 5.273 -6.679 1.00 86.25 171 ILE A O 1
ATOM 1419 N N . ARG A 1 172 ? 10.340 6.697 -7.861 1.00 65.69 172 ARG A N 1
ATOM 1420 C CA . ARG A 1 172 ? 9.594 7.150 -6.699 1.00 65.69 172 ARG A CA 1
ATOM 1421 C C . ARG A 1 172 ? 8.860 5.923 -6.179 1.00 65.69 172 ARG A C 1
ATOM 1423 O O . ARG A 1 172 ? 7.973 5.415 -6.872 1.00 65.69 172 ARG A O 1
ATOM 1430 N N . ARG A 1 173 ? 9.247 5.458 -4.984 1.00 55.84 173 ARG A N 1
ATOM 1431 C CA . ARG A 1 173 ? 8.333 4.695 -4.140 1.00 55.84 173 ARG A CA 1
ATOM 1432 C C . ARG A 1 173 ? 7.068 5.521 -4.122 1.00 55.84 173 ARG A C 1
ATOM 1434 O O . ARG A 1 173 ? 7.129 6.723 -3.854 1.00 55.84 173 ARG A O 1
ATOM 1441 N N . THR A 1 174 ? 5.973 4.929 -4.558 1.00 45.41 174 THR A N 1
ATOM 1442 C CA . THR A 1 174 ? 4.697 5.611 -4.541 1.00 45.41 174 THR A CA 1
ATOM 1443 C C . THR A 1 174 ? 4.363 5.855 -3.075 1.00 45.41 174 THR A C 1
ATOM 1445 O O . THR A 1 174 ? 3.809 4.994 -2.410 1.00 45.41 174 THR A O 1
ATOM 1448 N N . THR A 1 175 ? 4.765 7.013 -2.550 1.00 44.59 175 THR A N 1
ATOM 1449 C CA . THR A 1 175 ? 4.145 7.636 -1.385 1.00 44.59 175 THR A CA 1
ATOM 1450 C C . THR A 1 175 ? 2.649 7.590 -1.652 1.00 44.59 175 THR A C 1
ATOM 1452 O O . THR A 1 175 ? 2.219 8.170 -2.650 1.00 44.59 175 THR A O 1
ATOM 1455 N N . MET A 1 176 ? 1.930 6.806 -0.849 1.00 46.78 176 MET A N 1
ATOM 1456 C CA . MET A 1 176 ? 0.491 6.541 -0.888 1.00 46.78 176 MET A CA 1
ATOM 1457 C C . MET A 1 176 ? -0.297 7.362 -1.931 1.00 46.78 176 MET A C 1
ATOM 1459 O O . MET A 1 176 ? -0.525 8.562 -1.762 1.00 46.78 176 MET A O 1
ATOM 1463 N N . GLN A 1 177 ? -0.740 6.710 -3.008 1.00 63.50 177 GLN A N 1
ATOM 1464 C CA . GLN A 1 177 ? -1.748 7.266 -3.908 1.00 63.50 177 GLN A CA 1
ATOM 1465 C C . GLN A 1 177 ? -3.119 6.939 -3.297 1.00 63.50 177 GLN A C 1
ATOM 1467 O O . GLN A 1 177 ? -3.578 5.818 -3.357 1.00 63.50 177 GLN A O 1
ATOM 1472 N N . THR A 1 178 ? -3.712 7.913 -2.600 1.00 75.88 178 THR A N 1
ATOM 1473 C CA . THR A 1 178 ? -5.126 7.997 -2.160 1.00 75.88 178 THR A CA 1
ATOM 1474 C C . THR A 1 178 ? -5.789 6.787 -1.473 1.00 75.88 178 THR A C 1
ATOM 1476 O O . THR A 1 178 ? -5.911 5.701 -2.024 1.00 75.88 178 THR A O 1
ATOM 1479 N N . VAL A 1 179 ? -6.402 7.014 -0.305 1.00 91.75 179 VAL A N 1
ATOM 1480 C CA . VAL A 1 179 ? -7.416 6.078 0.208 1.00 91.75 179 VAL A CA 1
ATOM 1481 C C . VAL A 1 179 ? -8.687 6.223 -0.626 1.00 91.75 179 VAL A C 1
ATOM 1483 O O . VAL A 1 179 ? -9.288 7.300 -0.678 1.00 91.75 179 VAL A O 1
ATOM 1486 N N . THR A 1 180 ? -9.104 5.136 -1.269 1.00 93.50 180 THR A N 1
ATOM 1487 C CA . THR A 1 180 ? -10.304 5.088 -2.105 1.00 93.50 180 THR A CA 1
ATOM 1488 C C . THR A 1 180 ? -11.393 4.292 -1.404 1.00 93.50 180 THR A C 1
ATOM 1490 O O . THR A 1 180 ? -11.209 3.139 -1.032 1.00 93.50 180 THR A O 1
ATOM 1493 N N . VAL A 1 181 ? -12.573 4.885 -1.253 1.00 96.56 181 VAL A N 1
ATOM 1494 C CA . VAL A 1 181 ? -13.725 4.190 -0.675 1.00 96.56 181 VAL A CA 1
ATOM 1495 C C . VAL A 1 181 ? -14.718 3.883 -1.778 1.00 96.56 181 VAL A C 1
ATOM 1497 O O . VAL A 1 181 ? -15.225 4.785 -2.452 1.00 96.56 181 VAL A O 1
ATOM 1500 N N . ASP A 1 182 ? -14.989 2.599 -1.965 1.00 95.50 182 ASP A N 1
ATOM 1501 C CA . ASP A 1 182 ? -15.862 2.120 -3.016 1.00 95.50 182 ASP A CA 1
ATOM 1502 C C . ASP A 1 182 ? -17.296 2.614 -2.823 1.00 95.50 182 ASP A C 1
ATOM 1504 O O . ASP A 1 182 ? -17.837 2.668 -1.718 1.00 95.50 182 ASP A O 1
ATOM 1508 N N . LYS A 1 183 ? -17.985 2.850 -3.943 1.00 95.12 183 LYS A N 1
ATOM 1509 C CA . LYS A 1 183 ? -19.398 3.256 -3.950 1.00 95.12 183 LYS A CA 1
ATOM 1510 C C . LYS A 1 183 ? -20.297 2.329 -3.120 1.00 95.12 183 LYS A C 1
ATOM 1512 O O . LYS A 1 183 ? -21.225 2.797 -2.471 1.00 95.12 183 LYS A O 1
ATOM 1517 N N . ASN A 1 184 ? -20.019 1.026 -3.135 1.00 93.38 184 ASN A N 1
ATOM 1518 C CA . ASN A 1 184 ? -20.798 0.029 -2.398 1.00 93.38 184 ASN A CA 1
ATOM 1519 C C . ASN A 1 184 ? -20.743 0.229 -0.870 1.00 93.38 184 ASN A C 1
ATOM 1521 O O . ASN A 1 184 ? -21.723 -0.068 -0.188 1.00 93.38 184 ASN A O 1
ATOM 1525 N N . PHE A 1 185 ? -19.643 0.769 -0.340 1.00 97.19 185 PHE A N 1
ATOM 1526 C CA . PHE A 1 185 ? -19.524 1.103 1.073 1.00 97.19 185 PHE A CA 1
ATOM 1527 C C . PHE A 1 185 ? -20.416 2.299 1.408 1.00 97.19 185 PHE A C 1
ATOM 1529 O O . PHE A 1 185 ? -21.199 2.232 2.350 1.00 97.19 185 PHE A O 1
ATOM 1536 N N . TRP A 1 186 ? -20.376 3.352 0.589 1.00 96.88 186 TRP A N 1
ATOM 1537 C CA . TRP A 1 186 ? -21.218 4.537 0.773 1.00 96.88 186 TRP A CA 1
ATOM 1538 C C . TRP A 1 186 ? -22.710 4.266 0.588 1.00 96.88 186 TRP A C 1
ATOM 1540 O O . TRP A 1 186 ? -23.536 4.892 1.242 1.00 96.88 186 TRP A O 1
ATOM 1550 N N . GLU A 1 187 ? -23.079 3.333 -0.290 1.00 95.31 187 GLU A N 1
ATOM 1551 C CA . GLU A 1 187 ? -24.471 2.893 -0.435 1.00 95.31 187 GLU A CA 1
ATOM 1552 C C . GLU A 1 187 ? -24.988 2.211 0.837 1.00 95.31 187 GLU A C 1
ATOM 1554 O O . GLU A 1 187 ? -26.164 2.357 1.172 1.00 95.31 187 GLU A O 1
ATOM 1559 N N . LEU A 1 188 ? -24.117 1.492 1.549 1.00 95.25 188 LEU A N 1
ATOM 1560 C CA . LEU A 1 188 ? -24.467 0.857 2.814 1.00 95.25 188 LEU A CA 1
ATOM 1561 C C . LEU A 1 188 ? -24.418 1.839 3.990 1.00 95.25 188 LEU A C 1
ATOM 1563 O O . LEU A 1 188 ? -25.285 1.797 4.860 1.00 95.25 188 LEU A O 1
ATOM 1567 N N . PHE A 1 189 ? -23.429 2.732 4.000 1.00 96.88 189 PHE A N 1
ATOM 1568 C CA . PHE A 1 189 ? -23.190 3.698 5.066 1.00 96.88 189 PHE A CA 1
ATOM 1569 C C . PHE A 1 189 ? -23.073 5.129 4.515 1.00 96.88 189 PHE A C 1
ATOM 1571 O O . PHE A 1 189 ? -21.977 5.691 4.464 1.00 96.88 189 PHE A O 1
ATOM 1578 N N . PRO A 1 190 ? -24.194 5.761 4.118 1.00 95.81 190 PRO A N 1
ATOM 1579 C CA . PRO A 1 190 ? -24.165 7.065 3.448 1.00 95.81 190 PRO A CA 1
ATOM 1580 C C . PRO A 1 190 ? -23.640 8.209 4.315 1.00 95.81 190 PRO A C 1
ATOM 1582 O O . PRO A 1 190 ? -23.176 9.218 3.787 1.00 95.81 190 PRO A O 1
ATOM 1585 N N . GLU A 1 191 ? -23.748 8.064 5.635 1.00 95.44 191 GLU A N 1
ATOM 1586 C CA . GLU A 1 191 ? -23.293 9.055 6.608 1.00 95.44 191 GLU A CA 1
ATOM 1587 C C . GLU A 1 191 ? -21.867 8.797 7.093 1.00 95.44 191 GLU A C 1
ATOM 1589 O O . GLU A 1 191 ? -21.354 9.619 7.844 1.00 95.44 191 GLU A O 1
ATOM 1594 N N . ALA A 1 192 ? -21.218 7.700 6.686 1.00 97.38 192 ALA A N 1
ATOM 1595 C CA . ALA A 1 192 ? -19.899 7.362 7.196 1.00 97.38 192 ALA A CA 1
ATOM 1596 C C . ALA A 1 192 ? -18.840 8.423 6.852 1.00 97.38 192 ALA A C 1
ATOM 1598 O O . ALA A 1 192 ? -18.913 9.125 5.839 1.00 97.38 192 ALA A O 1
ATOM 1599 N N . GLN A 1 193 ? -17.822 8.495 7.701 1.00 97.75 193 GLN A N 1
ATOM 1600 C CA . GLN A 1 193 ? -16.579 9.208 7.465 1.00 97.75 193 GLN A CA 1
ATOM 1601 C C . GLN A 1 193 ? -15.404 8.310 7.853 1.00 97.75 193 GLN A C 1
ATOM 1603 O O . GLN A 1 193 ? -15.462 7.587 8.852 1.00 97.75 193 GLN A O 1
ATOM 1608 N N . LEU A 1 194 ? -14.336 8.372 7.063 1.00 97.69 194 LEU A N 1
ATOM 1609 C CA . LEU A 1 194 ? -13.035 7.832 7.437 1.00 97.69 194 LEU A CA 1
ATOM 1610 C C . LEU A 1 194 ? -12.113 8.988 7.786 1.00 97.69 194 LEU A C 1
ATOM 1612 O O . LEU A 1 194 ? -12.007 9.955 7.030 1.00 97.69 194 LEU A O 1
ATOM 1616 N N . TYR A 1 195 ? -11.435 8.863 8.914 1.00 98.12 195 TYR A N 1
ATOM 1617 C CA . TYR A 1 195 ? -10.433 9.810 9.365 1.00 98.12 195 TYR A CA 1
ATOM 1618 C C . TYR A 1 195 ? -9.082 9.127 9.266 1.00 98.12 195 TYR A C 1
ATOM 1620 O O . TYR A 1 195 ? -8.829 8.152 9.973 1.00 98.12 195 TYR A O 1
ATOM 1628 N N . THR A 1 196 ? -8.232 9.614 8.373 1.00 97.56 196 THR A N 1
ATOM 1629 C CA . THR A 1 196 ? -6.912 9.035 8.149 1.00 97.56 196 THR A CA 1
ATOM 1630 C C . THR A 1 196 ? -5.833 9.997 8.605 1.00 97.56 196 THR A C 1
ATOM 1632 O O . THR A 1 196 ? -5.935 11.203 8.372 1.00 97.56 196 THR A O 1
ATOM 1635 N N . LEU A 1 197 ? -4.782 9.458 9.211 1.00 97.56 197 LEU A N 1
ATOM 1636 C CA . LEU A 1 197 ? -3.567 10.180 9.558 1.00 97.56 197 LEU A CA 1
ATOM 1637 C C . LEU A 1 197 ? -2.378 9.465 8.921 1.00 97.56 197 LEU A C 1
ATOM 1639 O O . LEU A 1 197 ? -2.059 8.338 9.298 1.00 97.56 197 LEU A O 1
ATOM 1643 N N . VAL A 1 198 ? -1.735 10.118 7.959 1.00 96.19 198 VAL A N 1
ATOM 1644 C CA . VAL A 1 198 ? -0.520 9.617 7.309 1.00 96.19 198 VAL A CA 1
ATOM 1645 C C . VAL A 1 198 ? 0.696 10.227 7.988 1.00 96.19 198 VAL A C 1
ATOM 1647 O O . VAL A 1 198 ? 0.792 11.446 8.121 1.00 96.19 198 VAL A O 1
ATOM 1650 N N . VAL A 1 199 ? 1.636 9.389 8.408 1.00 95.25 199 VAL A N 1
ATOM 1651 C CA . VAL A 1 199 ? 2.886 9.800 9.059 1.00 95.25 199 VAL A CA 1
ATOM 1652 C C . VAL A 1 199 ? 4.061 9.194 8.308 1.00 95.25 199 VAL A C 1
ATOM 1654 O O . VAL A 1 199 ? 4.007 8.040 7.889 1.00 95.25 199 VAL A O 1
ATOM 1657 N N . ASN A 1 200 ? 5.118 9.980 8.116 1.00 91.50 200 ASN A N 1
ATOM 1658 C CA . ASN A 1 200 ? 6.291 9.571 7.346 1.00 91.50 200 ASN A CA 1
ATOM 1659 C C . ASN A 1 200 ? 7.569 9.801 8.150 1.00 91.50 200 ASN A C 1
ATOM 1661 O O . ASN A 1 200 ? 7.658 10.768 8.909 1.00 91.50 200 ASN A O 1
ATOM 1665 N N . ASN A 1 201 ? 8.579 8.973 7.896 1.00 89.31 201 ASN A N 1
ATOM 1666 C CA . ASN A 1 201 ? 9.890 9.009 8.549 1.00 89.31 201 ASN A CA 1
ATOM 1667 C C . ASN A 1 201 ? 9.828 8.900 10.084 1.00 89.31 201 ASN A C 1
ATOM 1669 O O . ASN A 1 201 ? 10.558 9.603 10.784 1.00 89.31 201 ASN A O 1
ATOM 1673 N N . ILE A 1 202 ? 8.949 8.045 10.609 1.00 94.44 202 ILE A N 1
ATOM 1674 C CA . ILE A 1 202 ? 8.898 7.757 12.047 1.00 94.44 202 ILE A CA 1
ATOM 1675 C C . ILE A 1 202 ? 10.039 6.834 12.475 1.00 94.44 202 ILE A C 1
ATOM 1677 O O . ILE A 1 202 ? 10.530 6.029 11.684 1.00 94.44 202 ILE A O 1
ATOM 1681 N N . ASP A 1 203 ? 10.390 6.904 13.757 1.00 94.19 203 ASP A N 1
ATOM 1682 C CA . ASP A 1 203 ? 11.108 5.836 14.446 1.00 94.19 203 ASP A CA 1
ATOM 1683 C C . ASP A 1 203 ? 10.104 5.014 15.268 1.00 94.19 203 ASP A C 1
ATOM 1685 O O . ASP A 1 203 ? 9.611 5.480 16.296 1.00 94.19 203 ASP A O 1
ATOM 1689 N N . ASN A 1 204 ? 9.766 3.814 14.787 1.00 96.81 204 ASN A N 1
ATOM 1690 C CA . ASN A 1 204 ? 8.845 2.901 15.468 1.00 96.81 204 ASN A CA 1
ATOM 1691 C C . ASN A 1 204 ? 9.573 1.824 16.299 1.00 96.81 204 ASN A C 1
ATOM 1693 O O . ASN A 1 204 ? 8.941 0.855 16.724 1.00 96.81 204 ASN A O 1
ATOM 1697 N N . HIS A 1 205 ? 10.883 1.958 16.534 1.00 96.06 205 HIS A N 1
ATOM 1698 C CA . HIS A 1 205 ? 11.635 0.997 17.340 1.00 96.06 205 HIS A CA 1
ATOM 1699 C C . HIS A 1 205 ? 11.301 1.109 18.826 1.00 96.06 205 HIS A C 1
ATOM 1701 O O . HIS A 1 205 ? 11.037 2.185 19.376 1.00 96.06 205 HIS A O 1
ATOM 1707 N N . VAL A 1 206 ? 11.365 -0.028 19.510 1.00 93.25 206 VAL A N 1
ATOM 1708 C CA . VAL A 1 206 ? 11.139 -0.105 20.949 1.00 93.25 206 VAL A CA 1
ATOM 1709 C C . VAL A 1 206 ? 12.441 0.208 21.687 1.00 93.25 206 VAL A C 1
ATOM 1711 O O . VAL A 1 206 ? 13.269 -0.665 21.942 1.00 93.25 206 VAL A O 1
ATOM 1714 N N . HIS A 1 207 ? 12.614 1.475 22.070 1.00 90.06 207 HIS A N 1
ATOM 1715 C CA . HIS A 1 207 ? 13.757 1.912 22.890 1.00 90.06 207 HIS A CA 1
ATOM 1716 C C . HIS A 1 207 ? 13.467 1.840 24.392 1.00 90.06 207 HIS A C 1
ATOM 1718 O O . HIS A 1 207 ? 14.296 1.378 25.175 1.00 90.06 207 HIS A O 1
ATOM 1724 N N . ASP A 1 208 ? 12.281 2.300 24.793 1.00 90.62 208 ASP A N 1
ATOM 1725 C CA . ASP A 1 208 ? 11.780 2.271 26.166 1.00 90.62 208 ASP A CA 1
ATOM 1726 C C . ASP A 1 208 ? 10.254 2.113 26.146 1.00 90.62 208 ASP A C 1
ATOM 1728 O O . ASP A 1 208 ? 9.539 2.947 25.592 1.00 90.62 208 ASP A O 1
ATOM 1732 N N . LEU A 1 209 ? 9.758 1.033 26.752 1.00 89.69 209 LEU A N 1
ATOM 1733 C CA . LEU A 1 209 ? 8.326 0.741 26.847 1.00 89.69 209 LEU A CA 1
ATOM 1734 C C . LEU A 1 209 ? 7.639 1.456 28.016 1.00 89.69 209 LEU A C 1
ATOM 1736 O O . LEU A 1 209 ? 6.410 1.493 28.059 1.00 89.69 209 LEU A O 1
ATOM 1740 N N . GLY A 1 210 ? 8.394 2.026 28.961 1.00 93.81 210 GLY A N 1
ATOM 1741 C CA . GLY A 1 210 ? 7.850 2.673 30.157 1.00 93.81 210 GLY A CA 1
ATOM 1742 C C . GLY A 1 210 ? 6.810 3.760 29.852 1.00 93.81 210 GLY A C 1
ATOM 1743 O O . GLY A 1 210 ? 5.698 3.681 30.379 1.00 93.81 210 GLY A O 1
ATOM 1744 N N . PRO A 1 211 ? 7.108 4.737 28.974 1.00 94.12 211 PRO A N 1
ATOM 1745 C CA . PRO A 1 211 ? 6.149 5.775 28.596 1.00 94.12 211 PRO A CA 1
ATOM 1746 C C . PRO A 1 211 ? 4.867 5.221 27.960 1.00 94.12 211 PRO A C 1
ATOM 1748 O O . PRO A 1 211 ? 3.774 5.691 28.273 1.00 94.12 211 PRO A O 1
ATOM 1751 N N . TYR A 1 212 ? 4.981 4.194 27.113 1.00 96.50 212 TYR A N 1
ATOM 1752 C CA . TYR A 1 212 ? 3.835 3.563 26.450 1.00 96.50 212 TYR A CA 1
ATOM 1753 C C . TYR A 1 212 ? 2.986 2.744 27.426 1.00 96.50 212 TYR A C 1
ATOM 1755 O O . TYR A 1 212 ? 1.759 2.768 27.348 1.00 96.50 212 TYR A O 1
ATOM 1763 N N . GLN A 1 213 ? 3.611 2.086 28.405 1.00 97.31 213 GLN A N 1
ATOM 1764 C CA . GLN A 1 213 ? 2.898 1.387 29.471 1.00 97.31 213 GLN A CA 1
ATOM 1765 C C . GLN A 1 213 ? 2.038 2.343 30.304 1.00 97.31 213 GLN A C 1
ATOM 1767 O O . GLN A 1 213 ? 0.890 2.017 30.612 1.00 97.31 213 GLN A O 1
ATOM 1772 N N . GLU A 1 214 ? 2.572 3.507 30.680 1.00 96.44 214 GLU A N 1
ATOM 1773 C CA . GLU A 1 214 ? 1.818 4.507 31.442 1.00 96.44 214 GLU A CA 1
ATOM 1774 C C . GLU A 1 214 ? 0.715 5.146 30.588 1.00 96.44 214 GLU A C 1
ATOM 1776 O O . GLU A 1 214 ? -0.425 5.235 31.045 1.00 96.44 214 GLU A O 1
ATOM 1781 N N . LEU A 1 215 ? 0.997 5.457 29.317 1.00 96.75 215 LEU A N 1
ATOM 1782 C CA . LEU A 1 215 ? -0.003 5.931 28.354 1.00 96.75 215 LEU A CA 1
ATOM 1783 C C . LEU A 1 215 ? -1.193 4.959 28.236 1.00 96.75 215 LEU A C 1
ATOM 1785 O O . LEU A 1 215 ? -2.355 5.374 28.270 1.00 96.75 215 LEU A O 1
ATOM 1789 N N . LEU A 1 216 ? -0.916 3.657 28.126 1.00 98.00 216 LEU A N 1
ATOM 1790 C CA . LEU A 1 216 ? -1.946 2.623 28.047 1.00 98.00 216 LEU A CA 1
ATOM 1791 C C . LEU A 1 216 ? -2.723 2.476 29.360 1.00 98.00 216 LEU A C 1
ATOM 1793 O O . LEU A 1 216 ? -3.940 2.304 29.312 1.00 98.00 216 LEU A O 1
ATOM 1797 N N . LYS A 1 217 ? -2.071 2.573 30.526 1.00 97.56 217 LYS A N 1
ATOM 1798 C CA . LYS A 1 217 ? -2.748 2.529 31.839 1.00 97.56 217 LYS A CA 1
ATOM 1799 C C . LYS A 1 217 ? -3.681 3.716 32.053 1.00 97.56 217 LYS A C 1
ATOM 1801 O O . LYS A 1 217 ? -4.795 3.539 32.551 1.00 97.56 217 LYS A O 1
ATOM 1806 N N . GLU A 1 218 ? -3.250 4.916 31.677 1.00 97.50 218 GLU A N 1
ATOM 1807 C CA . GLU A 1 218 ? -4.086 6.117 31.739 1.00 97.50 218 GLU A CA 1
ATOM 1808 C C . GLU A 1 218 ? -5.319 5.960 30.846 1.00 97.50 218 GLU A C 1
ATOM 1810 O O . GLU A 1 218 ? -6.448 6.115 31.317 1.00 97.50 218 GLU A O 1
ATOM 1815 N N . ALA A 1 219 ? -5.122 5.547 29.592 1.00 97.94 219 ALA A N 1
ATOM 1816 C CA . ALA A 1 219 ? -6.216 5.298 28.659 1.00 97.94 219 ALA A CA 1
ATOM 1817 C C . ALA A 1 219 ? -7.153 4.173 29.129 1.00 97.94 219 ALA A C 1
ATOM 1819 O O . ALA A 1 219 ? -8.373 4.289 28.998 1.00 97.94 219 ALA A O 1
ATOM 1820 N N . PHE A 1 220 ? -6.607 3.106 29.720 1.00 97.38 220 PHE A N 1
ATOM 1821 C CA . PHE A 1 220 ? -7.377 2.015 30.317 1.00 97.38 220 PHE A CA 1
ATOM 1822 C C . PHE A 1 220 ? -8.331 2.548 31.387 1.00 97.38 220 PHE A C 1
ATOM 1824 O O . PHE A 1 220 ? -9.536 2.311 31.307 1.00 97.38 220 PHE A O 1
ATOM 1831 N N . LYS A 1 221 ? -7.815 3.331 32.338 1.00 96.38 221 LYS A N 1
ATOM 1832 C CA . LYS A 1 221 ? -8.616 3.931 33.410 1.00 96.38 221 LYS A CA 1
ATOM 1833 C C . LYS A 1 221 ? -9.653 4.914 32.870 1.00 96.38 221 LYS A C 1
ATOM 1835 O O . LYS A 1 221 ? -10.807 4.888 33.282 1.00 96.38 221 LYS A O 1
ATOM 1840 N N . GLU A 1 222 ? -9.274 5.777 31.932 1.00 96.12 222 GLU A N 1
ATOM 1841 C CA . GLU A 1 222 ? -10.209 6.735 31.333 1.00 96.12 222 GLU A CA 1
ATOM 1842 C C . GLU A 1 222 ? -11.339 6.048 30.556 1.00 96.12 222 GLU A C 1
ATOM 1844 O O . GLU A 1 222 ? -12.463 6.554 30.534 1.00 96.12 222 GLU A O 1
ATOM 1849 N N . SER A 1 223 ? -11.075 4.885 29.955 1.00 95.88 223 SER A N 1
ATOM 1850 C CA . SER A 1 223 ? -12.074 4.123 29.199 1.00 95.88 223 SER A CA 1
ATOM 1851 C C . SER A 1 223 ? -13.176 3.504 30.070 1.00 95.88 223 SER A C 1
ATOM 1853 O O . SER A 1 223 ? -14.241 3.160 29.551 1.00 95.88 223 SER A O 1
ATOM 1855 N N . GLU A 1 224 ? -12.996 3.436 31.396 1.00 93.00 224 GLU A N 1
ATOM 1856 C CA . GLU A 1 224 ? -14.039 2.997 32.336 1.00 93.00 224 GLU A CA 1
ATOM 1857 C C . GLU A 1 224 ? -15.305 3.863 32.235 1.00 93.00 224 GLU A C 1
ATOM 1859 O O . GLU A 1 224 ? -16.403 3.372 32.492 1.00 93.00 224 GLU A O 1
ATOM 1864 N N . LYS A 1 225 ? -15.191 5.113 31.754 1.00 92.69 225 LYS A N 1
ATOM 1865 C CA . LYS A 1 225 ? -16.341 5.992 31.470 1.00 92.69 225 LYS A CA 1
ATOM 1866 C C . LYS A 1 225 ? -17.323 5.414 30.444 1.00 92.69 225 LYS A C 1
ATOM 1868 O O . LYS A 1 225 ? -18.466 5.854 30.389 1.00 92.69 225 LYS A O 1
ATOM 1873 N N . PHE A 1 226 ? -16.891 4.456 29.623 1.00 91.25 226 PHE A N 1
ATOM 1874 C CA . PHE A 1 226 ? -17.765 3.747 28.690 1.00 91.25 226 PHE A CA 1
ATOM 1875 C C . PHE A 1 226 ? -18.462 2.550 29.356 1.00 91.25 226 PHE A C 1
ATOM 1877 O O . PHE A 1 226 ? -19.512 2.117 28.893 1.00 91.25 226 PHE A O 1
ATOM 1884 N N . LEU A 1 227 ? -17.926 2.011 30.453 1.00 88.62 227 LEU A N 1
ATOM 1885 C CA . LEU A 1 227 ? -18.407 0.798 31.127 1.00 88.62 227 LEU A CA 1
ATOM 1886 C C . LEU A 1 227 ? -19.442 1.104 32.223 1.00 88.62 227 LEU A C 1
ATOM 1888 O O . LEU A 1 227 ? -19.378 0.553 33.317 1.00 88.62 227 LEU A O 1
ATOM 1892 N N . VAL A 1 228 ? -20.376 2.012 31.937 1.00 81.56 228 VAL A N 1
ATOM 1893 C CA . VAL A 1 228 ? -21.381 2.480 32.910 1.00 81.56 228 VAL A CA 1
ATOM 1894 C C . VAL A 1 228 ? -22.573 1.538 33.067 1.00 81.56 228 VAL A C 1
ATOM 1896 O O . VAL A 1 228 ? -23.240 1.575 34.096 1.00 81.56 228 VAL A O 1
ATOM 1899 N N . GLU A 1 229 ? -22.838 0.705 32.062 1.00 79.62 229 GLU A N 1
ATOM 1900 C CA . GLU A 1 229 ? -23.971 -0.219 32.054 1.00 79.62 229 GLU A CA 1
ATOM 1901 C C . GLU A 1 229 ? -23.629 -1.554 32.726 1.00 79.62 229 GLU A C 1
ATOM 1903 O O . GLU A 1 229 ? -22.539 -2.099 32.529 1.00 79.62 229 GLU A O 1
ATOM 1908 N N . ASP A 1 230 ? -24.596 -2.123 33.454 1.00 72.50 230 ASP A N 1
ATOM 1909 C CA . ASP A 1 230 ? -24.450 -3.420 34.133 1.00 72.50 230 ASP A CA 1
ATOM 1910 C C . ASP A 1 230 ? -24.209 -4.574 33.139 1.00 72.50 230 ASP A C 1
ATOM 1912 O O . ASP A 1 230 ? -23.456 -5.511 33.423 1.00 72.50 230 ASP A O 1
ATOM 1916 N N . ASP A 1 231 ? -24.839 -4.516 31.957 1.00 79.00 231 ASP A N 1
ATOM 1917 C CA . ASP A 1 231 ? -24.554 -5.428 30.848 1.00 79.00 231 ASP A CA 1
ATOM 1918 C C . ASP A 1 231 ? -23.651 -4.734 29.821 1.00 79.00 231 ASP A C 1
ATOM 1920 O O . ASP A 1 231 ? -24.041 -3.785 29.144 1.00 79.00 231 ASP A O 1
ATOM 1924 N N . PHE A 1 232 ? -22.447 -5.281 29.632 1.00 79.19 232 PHE A N 1
ATOM 1925 C CA . PHE A 1 232 ? -21.476 -4.829 28.632 1.00 79.19 232 PHE A CA 1
ATOM 1926 C C . PHE A 1 232 ? -22.057 -4.728 27.212 1.00 79.19 232 PHE A C 1
ATOM 1928 O O . PHE A 1 232 ? -21.530 -4.007 26.368 1.00 79.19 232 PHE A O 1
ATOM 1935 N N . LYS A 1 233 ? -23.120 -5.479 26.905 1.00 77.19 233 LYS A N 1
ATOM 1936 C CA . LYS A 1 233 ? -23.794 -5.403 25.605 1.00 77.19 233 LYS A CA 1
ATOM 1937 C C . LYS A 1 233 ? -24.599 -4.116 25.407 1.00 77.19 233 LYS A C 1
ATOM 1939 O O . LYS A 1 233 ? -24.773 -3.743 24.252 1.00 77.19 233 LYS A O 1
ATOM 1944 N N . GLU A 1 234 ? -25.045 -3.484 26.489 1.00 79.88 234 GLU A N 1
ATOM 1945 C CA . GLU A 1 234 ? -25.838 -2.247 26.485 1.00 79.88 234 GLU A CA 1
ATOM 1946 C C . GLU A 1 234 ? -24.954 -0.990 26.464 1.00 79.88 234 GLU A C 1
ATOM 1948 O O . GLU A 1 234 ? -25.443 0.111 26.235 1.00 79.88 234 GLU A O 1
ATOM 1953 N N . ASN A 1 235 ? -23.632 -1.145 26.625 1.00 87.62 235 ASN A N 1
ATOM 1954 C CA . ASN A 1 235 ? -22.669 -0.070 26.397 1.00 87.62 235 ASN A CA 1
ATOM 1955 C C . ASN A 1 235 ? -22.919 0.576 25.022 1.00 87.62 235 ASN A C 1
ATOM 1957 O O . ASN A 1 235 ? -22.936 -0.114 23.998 1.00 87.62 235 ASN A O 1
ATOM 1961 N N . PHE A 1 236 ? -23.094 1.899 24.995 1.00 89.19 236 PHE A N 1
ATOM 1962 C CA . PHE A 1 236 ? -23.486 2.621 23.783 1.00 89.19 236 PHE A CA 1
ATOM 1963 C C . PHE A 1 236 ? -22.470 2.471 22.636 1.00 89.19 236 PHE A C 1
ATOM 1965 O O . PHE A 1 236 ? -22.866 2.282 21.494 1.00 89.19 236 PHE A O 1
ATOM 1972 N N . VAL A 1 237 ? -21.163 2.446 22.926 1.00 92.62 237 VAL A N 1
ATOM 1973 C CA . VAL A 1 237 ? -20.117 2.207 21.914 1.00 92.62 237 VAL A CA 1
ATOM 1974 C C . VAL A 1 237 ? -20.253 0.799 21.329 1.00 92.62 237 VAL A C 1
ATOM 1976 O O . VAL A 1 237 ? -20.142 0.599 20.119 1.00 92.62 237 VAL A O 1
ATOM 1979 N N . ILE A 1 238 ? -20.495 -0.196 22.186 1.00 92.81 238 ILE A N 1
ATOM 1980 C CA . ILE A 1 238 ? -20.579 -1.605 21.782 1.00 92.81 238 ILE A CA 1
ATOM 1981 C C . ILE A 1 238 ? -21.857 -1.889 20.996 1.00 92.81 238 ILE A C 1
ATOM 1983 O O . ILE A 1 238 ? -21.810 -2.600 19.989 1.00 92.81 238 ILE A O 1
ATOM 1987 N N . SER A 1 239 ? -22.992 -1.361 21.443 1.00 92.81 239 SER A N 1
ATOM 1988 C CA . SER A 1 239 ? -24.276 -1.526 20.759 1.00 92.81 239 SER A CA 1
ATOM 1989 C C . SER A 1 239 ? -24.254 -0.875 19.373 1.00 92.81 239 SER A C 1
ATOM 1991 O O . SER A 1 239 ? -24.565 -1.568 18.404 1.00 92.81 239 SER A O 1
ATOM 1993 N N . GLU A 1 240 ? -23.746 0.360 19.241 1.00 93.81 240 GLU A N 1
ATOM 1994 C CA . GLU A 1 240 ? -23.574 1.034 17.941 1.00 93.81 240 GLU A CA 1
ATOM 1995 C C . GLU A 1 240 ? -22.777 0.169 16.948 1.00 93.81 240 GLU A C 1
ATOM 1997 O O . GLU A 1 240 ? -23.233 -0.108 15.834 1.00 93.81 240 GLU A O 1
ATOM 2002 N N . TRP A 1 241 ? -21.599 -0.325 17.348 1.00 96.62 241 TRP A N 1
ATOM 2003 C CA . TRP A 1 241 ? -20.770 -1.163 16.473 1.00 96.62 241 TRP A CA 1
ATOM 2004 C C . TRP A 1 241 ? -21.396 -2.517 16.162 1.00 96.62 241 TRP A C 1
ATOM 2006 O O . TRP A 1 241 ? -21.230 -3.036 15.056 1.00 96.62 241 TRP A O 1
ATOM 2016 N N . ARG A 1 242 ? -22.130 -3.115 17.099 1.00 95.94 242 ARG A N 1
ATOM 2017 C CA . ARG A 1 242 ? -22.833 -4.373 16.831 1.00 95.94 242 ARG A CA 1
ATOM 2018 C C . ARG A 1 242 ? -23.947 -4.187 15.824 1.00 95.94 242 ARG A C 1
ATOM 2020 O O . ARG A 1 242 ? -24.047 -5.033 14.933 1.00 95.94 242 ARG A O 1
ATOM 2027 N N . ASP A 1 243 ? -24.702 -3.101 15.919 1.00 95.50 243 ASP A N 1
ATOM 2028 C CA . ASP A 1 243 ? -25.746 -2.760 14.959 1.00 95.50 243 ASP A CA 1
ATOM 2029 C C . ASP A 1 243 ? -25.146 -2.535 13.571 1.00 95.50 243 ASP A C 1
ATOM 2031 O O . ASP A 1 243 ? -25.598 -3.158 12.609 1.00 95.50 243 ASP A O 1
ATOM 2035 N N . ILE A 1 244 ? -24.052 -1.777 13.457 1.00 96.88 244 ILE A N 1
ATOM 2036 C CA . ILE A 1 244 ? -23.290 -1.621 12.202 1.00 96.88 244 ILE A CA 1
ATOM 2037 C C . ILE A 1 244 ? -22.875 -2.987 11.642 1.00 96.88 244 ILE A C 1
ATOM 2039 O O . ILE A 1 244 ? -23.125 -3.304 10.478 1.00 96.88 244 ILE A O 1
ATOM 2043 N N . PHE A 1 245 ? -22.312 -3.856 12.484 1.00 97.31 245 PHE A N 1
ATOM 2044 C CA . PHE A 1 245 ? -21.867 -5.185 12.071 1.00 97.31 245 PHE A CA 1
ATOM 2045 C C . PHE A 1 245 ? -23.023 -6.102 11.642 1.00 97.31 245 PHE A C 1
ATOM 2047 O O . PHE A 1 245 ? -22.759 -7.125 11.009 1.00 97.31 245 PHE A O 1
ATOM 2054 N N . THR A 1 246 ? -24.292 -5.803 11.942 1.00 96.50 246 THR A N 1
ATOM 2055 C CA . THR A 1 246 ? -25.437 -6.572 11.406 1.00 96.50 246 THR A CA 1
ATOM 2056 C C . THR A 1 246 ? -25.769 -6.241 9.950 1.00 96.50 246 THR A C 1
ATOM 2058 O O . THR A 1 246 ? -26.409 -7.061 9.293 1.00 96.50 246 THR A O 1
ATOM 2061 N N . GLN A 1 247 ? -25.297 -5.106 9.431 1.00 96.38 247 GLN A N 1
ATOM 2062 C CA . GLN A 1 247 ? -25.718 -4.562 8.135 1.00 96.38 247 GLN A CA 1
ATOM 2063 C C . GLN A 1 247 ? -24.931 -5.121 6.937 1.00 96.38 247 GLN A C 1
ATOM 2065 O O . GLN A 1 247 ? -25.375 -4.992 5.801 1.00 96.38 247 GLN A O 1
ATOM 2070 N N . PHE A 1 248 ? -23.799 -5.796 7.165 1.00 96.06 248 PHE A N 1
ATOM 2071 C CA . PHE A 1 248 ? -22.966 -6.375 6.105 1.00 96.06 248 PHE A CA 1
ATOM 2072 C C . PHE A 1 248 ? -22.573 -7.831 6.372 1.00 96.06 248 PHE A C 1
ATOM 2074 O O . PHE A 1 248 ? -22.655 -8.341 7.500 1.00 96.06 248 PHE A O 1
ATOM 2081 N N . LYS A 1 249 ? -22.125 -8.532 5.319 1.00 96.19 249 LYS A N 1
ATOM 2082 C CA . LYS A 1 249 ? -21.558 -9.874 5.487 1.00 96.19 249 LYS A CA 1
ATOM 2083 C C . LYS A 1 249 ? -20.203 -9.771 6.171 1.00 96.19 249 LYS A C 1
ATOM 2085 O O . LYS A 1 249 ? -19.384 -8.931 5.843 1.00 96.19 249 LYS A O 1
ATOM 2090 N N . LYS A 1 250 ? -19.956 -10.665 7.116 1.00 96.00 250 LYS A N 1
ATOM 2091 C CA . LYS A 1 250 ? -18.732 -10.694 7.917 1.00 96.00 250 LYS A CA 1
ATOM 2092 C C . LYS A 1 250 ? -18.391 -12.126 8.279 1.00 96.00 250 LYS A C 1
ATOM 2094 O O . LYS A 1 250 ? -19.277 -12.993 8.302 1.00 96.00 250 LYS A O 1
ATOM 2099 N N . LYS A 1 251 ? -17.145 -12.363 8.678 1.00 95.62 251 LYS A N 1
ATOM 2100 C CA . LYS A 1 251 ? -16.772 -13.625 9.318 1.00 95.62 251 LYS A CA 1
ATOM 2101 C C . LYS A 1 251 ? -17.619 -13.834 10.580 1.00 95.62 251 LYS A C 1
ATOM 2103 O O . LYS A 1 251 ? -17.851 -12.917 11.371 1.00 95.62 251 LYS A O 1
ATOM 2108 N N . LYS A 1 252 ? -18.086 -15.067 10.799 1.00 94.75 252 LYS A N 1
ATOM 2109 C CA . LYS A 1 252 ? -18.834 -15.421 12.014 1.00 94.75 252 LYS A CA 1
ATOM 2110 C C . LYS A 1 252 ? -18.003 -15.079 13.256 1.00 94.75 252 LYS A C 1
ATOM 2112 O O . LYS A 1 252 ? -16.908 -15.603 13.423 1.00 94.75 252 LYS A O 1
ATOM 2117 N N . GLY A 1 253 ? -18.564 -14.248 14.133 1.00 94.56 253 GLY A N 1
ATOM 2118 C CA . GLY A 1 253 ? -17.909 -13.806 15.366 1.00 94.56 253 GLY A CA 1
ATOM 2119 C C . GLY A 1 253 ? -17.060 -12.539 15.231 1.00 94.56 253 GLY A C 1
ATOM 2120 O O . GLY A 1 253 ? -16.555 -12.083 16.250 1.00 94.56 253 GLY A O 1
ATOM 2121 N N . ALA A 1 254 ? -16.941 -11.954 14.034 1.00 96.62 254 ALA A N 1
ATOM 2122 C CA . ALA A 1 254 ? -16.271 -10.671 13.853 1.00 96.62 254 ALA A CA 1
ATOM 2123 C C . ALA A 1 254 ? -16.974 -9.559 14.650 1.00 96.62 254 ALA A C 1
ATOM 2125 O O . ALA A 1 254 ? -18.214 -9.483 14.691 1.00 96.62 254 ALA A O 1
ATOM 2126 N N . ARG A 1 255 ? -16.156 -8.723 15.289 1.00 96.44 255 ARG A N 1
ATOM 2127 C CA . ARG A 1 255 ? -16.532 -7.570 16.115 1.00 96.44 255 ARG A CA 1
ATOM 2128 C C . ARG A 1 255 ? -15.549 -6.442 15.852 1.00 96.44 255 ARG A C 1
ATOM 2130 O O . ARG A 1 255 ? -14.416 -6.728 15.477 1.00 96.44 255 ARG A O 1
ATOM 2137 N N . SER A 1 256 ? -15.977 -5.207 16.080 1.00 97.38 256 SER A N 1
ATOM 2138 C CA . SER A 1 256 ? -15.078 -4.064 15.967 1.00 97.38 256 SER A CA 1
ATOM 2139 C C . SER A 1 256 ? -13.902 -4.178 16.941 1.00 97.38 256 SER A C 1
ATOM 2141 O O . SER A 1 256 ? -14.062 -4.705 18.050 1.00 97.38 256 SER A O 1
ATOM 2143 N N . SER A 1 257 ? -12.730 -3.687 16.538 1.00 96.81 257 SER A N 1
ATOM 2144 C CA . SER A 1 257 ? -11.513 -3.676 17.356 1.00 96.81 257 SER A CA 1
ATOM 2145 C C . SER A 1 257 ? -11.730 -3.023 18.727 1.00 96.81 257 SER A C 1
ATOM 2147 O O . SER A 1 257 ? -11.285 -3.571 19.740 1.00 96.81 257 SER A O 1
ATOM 2149 N N . ILE A 1 258 ? -12.515 -1.940 18.802 1.00 97.12 258 ILE A N 1
ATOM 2150 C CA . ILE A 1 258 ? -12.827 -1.273 20.075 1.00 97.12 258 ILE A CA 1
ATOM 2151 C C . ILE A 1 258 ? -13.631 -2.161 21.039 1.00 97.12 258 ILE A C 1
ATOM 2153 O O . ILE A 1 258 ? -13.415 -2.104 22.250 1.00 97.12 258 ILE A O 1
ATOM 2157 N N . GLU A 1 259 ? -14.487 -3.065 20.539 1.00 96.69 259 GLU A N 1
ATOM 2158 C CA . GLU A 1 259 ? -15.185 -4.036 21.400 1.00 96.69 259 GLU A CA 1
ATOM 2159 C C . GLU A 1 259 ? -14.189 -4.986 22.074 1.00 96.69 259 GLU A C 1
ATOM 2161 O O . GLU A 1 259 ? -14.350 -5.322 23.249 1.00 96.69 259 GLU A O 1
ATOM 2166 N N . ALA A 1 260 ? -13.135 -5.403 21.367 1.00 94.75 260 ALA A N 1
ATOM 2167 C CA . ALA A 1 260 ? -12.107 -6.265 21.941 1.00 94.75 260 ALA A CA 1
ATOM 2168 C C . ALA A 1 260 ? -11.284 -5.545 23.022 1.00 94.75 260 ALA A C 1
ATOM 2170 O O . ALA A 1 260 ? -10.939 -6.171 24.028 1.00 94.75 260 ALA A O 1
ATOM 2171 N N . LEU A 1 261 ? -10.993 -4.254 22.840 1.00 96.75 261 LEU A N 1
ATOM 2172 C CA . LEU A 1 261 ? -10.277 -3.434 23.822 1.00 96.75 261 LEU A CA 1
ATOM 2173 C C . LEU A 1 261 ? -11.127 -3.181 25.073 1.00 96.75 261 LEU A C 1
ATOM 2175 O O . LEU A 1 261 ? -10.725 -3.584 26.163 1.00 96.75 261 LEU A O 1
ATOM 2179 N N . LEU A 1 262 ? -12.343 -2.643 24.932 1.00 96.38 262 LEU A N 1
ATOM 2180 C CA . LEU A 1 262 ? -13.230 -2.378 26.075 1.00 96.38 262 LEU A CA 1
ATOM 2181 C C . LEU A 1 262 ? -13.609 -3.656 26.834 1.00 96.38 262 LEU A C 1
ATOM 2183 O O . LEU A 1 262 ? -13.778 -3.638 28.053 1.00 96.38 262 LEU A O 1
ATOM 2187 N N . LYS A 1 263 ? -13.678 -4.803 26.148 1.00 94.94 263 LYS A N 1
ATOM 2188 C CA . LYS A 1 263 ? -13.892 -6.095 26.809 1.00 94.94 263 LYS A CA 1
ATOM 2189 C C . LYS A 1 263 ? -12.713 -6.505 27.694 1.00 94.94 263 LYS A C 1
ATOM 2191 O O . LYS A 1 263 ? -12.938 -7.171 28.703 1.00 94.94 263 LYS A O 1
ATOM 2196 N N . ARG A 1 264 ? -11.471 -6.159 27.335 1.00 94.94 264 ARG A N 1
ATOM 2197 C CA . ARG A 1 264 ? -10.308 -6.377 28.214 1.00 94.94 264 ARG A CA 1
ATOM 2198 C C . ARG A 1 264 ? -10.394 -5.483 29.448 1.00 94.94 264 ARG A C 1
ATOM 2200 O O . ARG A 1 264 ? -10.196 -5.989 30.551 1.00 94.94 264 ARG A O 1
ATOM 2207 N N . VAL A 1 265 ? -10.805 -4.227 29.268 1.00 94.94 265 VAL A N 1
ATOM 2208 C CA . VAL A 1 265 ? -11.022 -3.274 30.369 1.00 94.94 265 VAL A CA 1
ATOM 2209 C C . VAL A 1 265 ? -12.064 -3.791 31.353 1.00 94.94 265 VAL A C 1
ATOM 2211 O O . VAL A 1 265 ? -11.769 -3.943 32.534 1.00 94.94 265 VAL A O 1
ATOM 2214 N N . ALA A 1 266 ? -13.228 -4.216 30.860 1.00 93.12 266 ALA A N 1
ATOM 2215 C CA . ALA A 1 266 ? -14.285 -4.801 31.689 1.00 93.12 266 ALA A CA 1
ATOM 2216 C C . ALA A 1 266 ? -13.856 -6.081 32.438 1.00 93.12 266 ALA A C 1
ATOM 2218 O O . ALA A 1 266 ? -14.499 -6.489 33.401 1.00 93.12 266 ALA A O 1
ATOM 2219 N N . GLN A 1 267 ? -12.782 -6.741 31.995 1.00 94.44 267 GLN A N 1
ATOM 2220 C CA . GLN A 1 267 ? -12.203 -7.919 32.646 1.00 94.44 267 GLN A CA 1
ATOM 2221 C C . GLN A 1 267 ? -11.031 -7.586 33.581 1.00 94.44 267 GLN A C 1
ATOM 2223 O O . GLN A 1 267 ? -10.428 -8.517 34.116 1.00 94.44 267 GLN A O 1
ATOM 2228 N N . GLY A 1 268 ? -10.677 -6.308 33.747 1.00 94.00 268 GLY A N 1
ATOM 2229 C CA . GLY A 1 268 ? -9.508 -5.883 34.520 1.00 94.00 268 GLY A CA 1
ATOM 2230 C C . GLY A 1 268 ? -8.179 -6.333 33.907 1.00 94.00 268 GLY A C 1
ATOM 2231 O O . GLY A 1 268 ? -7.226 -6.589 34.637 1.00 94.00 268 GLY A O 1
ATOM 2232 N N . LYS A 1 269 ? -8.124 -6.523 32.582 1.00 95.19 269 LYS A N 1
ATOM 2233 C CA . LYS A 1 269 ? -6.927 -6.991 31.869 1.00 95.19 269 LYS A CA 1
ATOM 2234 C C . LYS A 1 269 ? -6.243 -5.829 31.169 1.00 95.19 269 LYS A C 1
ATOM 2236 O O . LYS A 1 269 ? -6.653 -5.470 30.066 1.00 95.19 269 LYS A O 1
ATOM 2241 N N . GLU A 1 270 ? -5.217 -5.281 31.809 1.00 92.00 270 GLU A N 1
ATOM 2242 C CA . GLU A 1 270 ? -4.380 -4.223 31.237 1.00 92.00 270 GLU A CA 1
ATOM 2243 C C . GLU A 1 270 ? -3.747 -4.645 29.897 1.00 92.00 270 GLU A C 1
ATOM 2245 O O . GLU A 1 270 ? -3.649 -5.835 29.570 1.00 92.00 270 GLU A O 1
ATOM 2250 N N . LEU A 1 271 ? -3.384 -3.645 29.090 1.00 93.69 271 LEU A N 1
ATOM 2251 C CA . LEU A 1 271 ? -2.682 -3.835 27.825 1.00 93.69 271 LEU A CA 1
ATOM 2252 C C . LEU A 1 271 ? -1.173 -3.793 28.072 1.00 93.69 271 LEU A C 1
ATOM 2254 O O . LEU A 1 271 ? -0.678 -2.907 28.768 1.00 93.69 271 LEU A O 1
ATOM 2258 N N . GLU A 1 272 ? -0.469 -4.738 27.459 1.00 95.38 272 GLU A N 1
ATOM 2259 C CA . GLU A 1 272 ? 0.989 -4.743 27.398 1.00 95.38 272 GLU A CA 1
ATOM 2260 C C . GLU A 1 272 ? 1.433 -3.982 26.137 1.00 95.38 272 GLU A C 1
ATOM 2262 O O . GLU A 1 272 ? 0.835 -4.213 25.078 1.00 95.38 272 GLU A O 1
ATOM 2267 N N . PRO A 1 273 ? 2.454 -3.113 26.230 1.00 96.62 273 PRO A N 1
ATOM 2268 C CA . PRO A 1 273 ? 3.021 -2.412 25.088 1.00 96.62 273 PRO A CA 1
ATOM 2269 C C . PRO A 1 273 ? 3.518 -3.355 23.987 1.00 96.62 273 PRO A C 1
ATOM 2271 O O . PRO A 1 273 ? 4.052 -4.433 24.269 1.00 96.62 273 PRO A O 1
ATOM 2274 N N . ILE A 1 274 ? 3.365 -2.938 22.733 1.00 95.25 274 ILE A N 1
ATOM 2275 C CA . ILE A 1 274 ? 3.769 -3.697 21.541 1.00 95.25 274 ILE A CA 1
ATOM 2276 C C . ILE A 1 274 ? 4.858 -2.945 20.780 1.00 95.25 274 ILE A C 1
ATOM 2278 O O . ILE A 1 274 ? 5.954 -3.466 20.594 1.00 95.25 274 ILE A O 1
ATOM 2282 N N . ASN A 1 275 ? 4.535 -1.746 20.304 1.00 96.31 275 ASN A N 1
ATOM 2283 C CA . ASN A 1 275 ? 5.444 -0.816 19.646 1.00 96.31 275 ASN A CA 1
ATOM 2284 C C . ASN A 1 275 ? 4.832 0.596 19.699 1.00 96.31 275 ASN A C 1
ATOM 2286 O O . ASN A 1 275 ? 3.615 0.717 19.883 1.00 96.31 275 ASN A O 1
ATOM 2290 N N . PRO A 1 276 ? 5.637 1.656 19.512 1.00 97.44 276 PRO A N 1
ATOM 2291 C CA . PRO A 1 276 ? 5.209 3.036 19.683 1.00 97.44 276 PRO A CA 1
ATOM 2292 C C . PRO A 1 276 ? 3.879 3.398 19.021 1.00 97.44 276 PRO A C 1
ATOM 2294 O O . PRO A 1 276 ? 2.957 3.847 19.704 1.00 97.44 276 PRO A O 1
ATOM 2297 N N . LEU A 1 277 ? 3.739 3.182 17.710 1.00 97.50 277 LEU A N 1
ATOM 2298 C CA . LEU A 1 277 ? 2.502 3.513 17.002 1.00 97.50 277 LEU A CA 1
ATOM 2299 C C . LEU A 1 277 ? 1.310 2.699 17.500 1.00 97.50 277 LEU A C 1
ATOM 2301 O O . LEU A 1 277 ? 0.233 3.268 17.692 1.00 97.50 277 LEU A O 1
ATOM 2305 N N . VAL A 1 278 ? 1.497 1.390 17.704 1.00 97.62 278 VAL A N 1
ATOM 2306 C CA . VAL A 1 278 ? 0.435 0.495 18.180 1.00 97.62 278 VAL A CA 1
ATOM 2307 C C . VAL A 1 278 ? -0.087 0.936 19.538 1.00 97.62 278 VAL A C 1
ATOM 2309 O O . VAL A 1 278 ? -1.299 0.981 19.762 1.00 97.62 278 VAL A O 1
ATOM 2312 N N . ASP A 1 279 ? 0.809 1.321 20.433 1.00 98.25 279 ASP A N 1
ATOM 2313 C CA . ASP A 1 279 ? 0.443 1.720 21.785 1.00 98.25 279 ASP A CA 1
ATOM 2314 C C . ASP A 1 279 ? -0.198 3.112 21.805 1.00 98.25 279 ASP A C 1
ATOM 2316 O O . ASP A 1 279 ? -1.199 3.327 22.498 1.00 98.25 279 ASP A O 1
ATOM 2320 N N . ILE A 1 280 ? 0.295 4.038 20.973 1.00 98.38 280 ILE A N 1
ATOM 2321 C CA . ILE A 1 280 ? -0.321 5.355 20.789 1.00 98.38 280 ILE A CA 1
ATOM 2322 C C . ILE A 1 280 ? -1.756 5.202 20.275 1.00 98.38 280 ILE A C 1
ATOM 2324 O O . ILE A 1 280 ? -2.679 5.705 20.924 1.00 98.38 280 ILE A O 1
ATOM 2328 N N . TYR A 1 281 ? -1.997 4.495 19.166 1.00 98.25 281 TYR A N 1
ATOM 2329 C CA . TYR A 1 281 ? -3.355 4.421 18.615 1.00 98.25 281 TYR A CA 1
ATOM 2330 C C . TYR A 1 281 ? -4.308 3.594 19.492 1.00 98.25 281 TYR A C 1
ATOM 2332 O O . TYR A 1 281 ? -5.504 3.899 19.560 1.00 98.25 281 TYR A O 1
ATOM 2340 N N . ASN A 1 282 ? -3.822 2.568 20.203 1.00 98.50 282 ASN A N 1
ATOM 2341 C CA . ASN A 1 282 ? -4.657 1.802 21.134 1.00 98.50 282 ASN A CA 1
ATOM 2342 C C . ASN A 1 282 ? -5.058 2.650 22.346 1.00 98.50 282 ASN A C 1
ATOM 2344 O O . ASN A 1 282 ? -6.200 2.552 22.807 1.00 98.50 282 ASN A O 1
ATOM 2348 N N . SER A 1 283 ? -4.167 3.527 22.824 1.00 98.50 283 SER A N 1
ATOM 2349 C CA . SER A 1 283 ? -4.501 4.491 23.879 1.00 98.50 283 SER A CA 1
ATOM 2350 C C . SER A 1 283 ? -5.612 5.452 23.436 1.00 98.50 283 SER A C 1
ATOM 2352 O O . SER A 1 283 ? -6.574 5.676 24.173 1.00 98.50 283 SER A O 1
ATOM 2354 N N . ILE A 1 284 ? -5.548 5.942 22.194 1.00 98.56 284 ILE A N 1
ATOM 2355 C CA . ILE A 1 284 ? -6.584 6.796 21.599 1.00 98.56 284 ILE A CA 1
ATOM 2356 C C . ILE A 1 284 ? -7.903 6.031 21.457 1.00 98.56 284 ILE A C 1
ATOM 2358 O O . ILE A 1 284 ? -8.955 6.533 21.859 1.00 98.56 284 ILE A O 1
ATOM 2362 N N . SER A 1 285 ? -7.850 4.791 20.966 1.00 98.44 285 SER A N 1
ATOM 2363 C CA . SER A 1 285 ? -9.031 3.933 20.819 1.00 98.44 285 SER A CA 1
ATOM 2364 C C . SER A 1 285 ? -9.774 3.775 22.147 1.00 98.44 285 SER A C 1
ATOM 2366 O O . SER A 1 285 ? -10.985 3.989 22.219 1.00 98.44 285 SER A O 1
ATOM 2368 N N . LEU A 1 286 ? -9.041 3.471 23.225 1.00 98.25 286 LEU A N 1
ATOM 2369 C CA . LEU A 1 286 ? -9.589 3.344 24.576 1.00 98.25 286 LEU A CA 1
ATOM 2370 C C . LEU A 1 286 ? -10.168 4.658 25.110 1.00 98.25 286 LEU A C 1
ATOM 2372 O O . LEU A 1 286 ? -11.274 4.659 25.650 1.00 98.25 286 LEU A O 1
ATOM 2376 N N . ARG A 1 287 ? -9.452 5.774 24.951 1.00 97.81 287 ARG A N 1
ATOM 2377 C CA . ARG A 1 287 ? -9.838 7.086 25.493 1.00 97.81 287 ARG A CA 1
ATOM 2378 C C . ARG A 1 287 ? -11.109 7.648 24.858 1.00 97.81 287 ARG A C 1
ATOM 2380 O O . ARG A 1 287 ? -11.910 8.273 25.559 1.00 97.81 287 ARG A O 1
ATOM 2387 N N . TYR A 1 288 ? -11.323 7.399 23.568 1.00 97.62 288 TYR A N 1
ATOM 2388 C CA . TYR A 1 288 ? -12.460 7.942 22.813 1.00 97.62 288 TYR A CA 1
ATOM 2389 C C . TYR A 1 288 ? -13.538 6.916 22.464 1.00 97.62 288 TYR A C 1
ATOM 2391 O O . TYR A 1 288 ? -14.607 7.299 21.990 1.00 97.62 288 TYR A O 1
ATOM 2399 N N . GLY A 1 289 ? -13.316 5.625 22.720 1.00 96.81 289 GLY A N 1
ATOM 2400 C CA . GLY A 1 289 ? -14.293 4.597 22.364 1.00 96.81 289 GLY A CA 1
ATOM 2401 C C . GLY A 1 289 ? -14.488 4.506 20.848 1.00 96.81 289 GLY A C 1
ATOM 2402 O O . GLY A 1 289 ? -15.618 4.382 20.371 1.00 96.81 289 GLY A O 1
ATOM 2403 N N . VAL A 1 290 ? -13.392 4.599 20.093 1.00 97.88 290 VAL A N 1
ATOM 2404 C CA . VAL A 1 290 ? -13.368 4.515 18.625 1.00 97.88 290 VAL A CA 1
ATOM 2405 C C . VAL A 1 290 ? -12.437 3.385 18.186 1.00 97.88 290 VAL A C 1
ATOM 2407 O O . VAL A 1 290 ? -11.476 3.089 18.897 1.00 97.88 290 VAL A O 1
ATOM 2410 N N . PRO A 1 291 ? -12.692 2.718 17.052 1.00 97.94 291 PRO A N 1
ATOM 2411 C CA . PRO A 1 291 ? -11.685 1.864 16.445 1.00 97.94 291 PRO A CA 1
ATOM 2412 C C . PRO A 1 291 ? -10.594 2.745 15.833 1.00 97.94 291 PRO A C 1
ATOM 2414 O O . PRO A 1 291 ? -10.897 3.683 15.103 1.00 97.94 291 PRO A O 1
ATOM 2417 N N . CYS A 1 292 ? -9.335 2.436 16.117 1.00 98.31 292 CYS A N 1
ATOM 2418 C CA . CYS A 1 292 ? -8.206 2.943 15.353 1.00 98.31 292 CYS A CA 1
ATOM 2419 C C . CYS A 1 292 ? -7.339 1.751 14.949 1.00 98.31 292 CYS A C 1
ATOM 2421 O O . CYS A 1 292 ? -7.009 0.924 15.801 1.00 98.31 292 CYS A O 1
ATOM 2423 N N . GLY A 1 293 ? -7.016 1.652 13.663 1.00 96.62 293 GLY A N 1
ATOM 2424 C CA . GLY A 1 293 ? -6.085 0.666 13.108 1.00 96.62 293 GLY A CA 1
ATOM 2425 C C . GLY A 1 293 ? -4.907 1.355 12.431 1.00 96.62 293 GLY A C 1
ATOM 2426 O O . GLY A 1 293 ? -4.954 2.568 12.197 1.00 96.62 293 GLY A O 1
ATOM 2427 N N . GLY A 1 294 ? -3.858 0.595 12.129 1.00 96.81 294 GLY A N 1
ATOM 2428 C CA . GLY A 1 294 ? -2.647 1.139 11.528 1.00 96.81 294 GLY A CA 1
ATOM 2429 C C . GLY A 1 294 ? -1.955 0.159 10.596 1.00 96.81 294 GLY A C 1
ATOM 2430 O O . GLY A 1 294 ? -1.775 -1.002 10.949 1.00 96.81 294 GLY A O 1
ATOM 2431 N N . GLU A 1 295 ? -1.531 0.647 9.434 1.00 97.25 295 GLU A N 1
ATOM 2432 C CA . GLU A 1 295 ? -0.898 -0.161 8.391 1.00 97.25 295 GLU A CA 1
ATOM 2433 C C . GLU A 1 295 ? 0.419 0.481 7.936 1.00 97.25 295 GLU A C 1
ATOM 2435 O O . GLU A 1 295 ? 0.526 1.707 7.810 1.00 97.25 295 GLU A O 1
ATOM 2440 N N . ASP A 1 296 ? 1.423 -0.356 7.684 1.00 97.00 296 ASP A N 1
ATOM 2441 C CA . ASP A 1 296 ? 2.707 0.031 7.107 1.00 97.00 296 ASP A CA 1
ATOM 2442 C C . ASP A 1 296 ? 2.506 0.397 5.632 1.00 97.00 296 ASP A C 1
ATOM 2444 O O . ASP A 1 296 ? 2.195 -0.454 4.790 1.00 97.00 296 ASP A O 1
ATOM 2448 N N . LEU A 1 297 ? 2.683 1.682 5.321 1.00 93.75 297 LEU A N 1
ATOM 2449 C CA . LEU A 1 297 ? 2.454 2.223 3.984 1.00 93.75 297 LEU A CA 1
ATOM 2450 C C . LEU A 1 297 ? 3.409 1.649 2.949 1.00 93.75 297 LEU A C 1
ATOM 2452 O O . LEU A 1 297 ? 3.018 1.480 1.796 1.00 93.75 297 LEU A O 1
ATOM 2456 N N . ASP A 1 298 ? 4.634 1.306 3.346 1.00 90.38 298 ASP A N 1
ATOM 2457 C CA . ASP A 1 298 ? 5.630 0.747 2.433 1.00 90.38 298 ASP A CA 1
ATOM 2458 C C . ASP A 1 298 ? 5.311 -0.710 2.049 1.00 90.38 298 ASP A C 1
ATOM 2460 O O . ASP A 1 298 ? 5.982 -1.290 1.188 1.00 90.38 298 ASP A O 1
ATOM 2464 N N . LYS A 1 299 ? 4.298 -1.319 2.682 1.00 93.31 299 LYS A N 1
ATOM 2465 C CA . LYS A 1 299 ? 3.820 -2.686 2.415 1.00 93.31 299 LYS A CA 1
ATOM 2466 C C . LYS A 1 299 ? 2.497 -2.745 1.652 1.00 93.31 299 LYS A C 1
ATOM 2468 O O . LYS A 1 299 ? 2.044 -3.848 1.336 1.00 93.31 299 LYS A O 1
ATOM 2473 N N . ILE A 1 300 ? 1.883 -1.600 1.361 1.00 92.56 300 ILE A N 1
ATOM 2474 C CA . ILE A 1 300 ? 0.661 -1.517 0.555 1.00 92.56 300 ILE A CA 1
ATOM 2475 C C . ILE A 1 300 ? 1.042 -1.453 -0.929 1.00 92.56 300 ILE A C 1
ATOM 2477 O O . ILE A 1 300 ? 1.860 -0.630 -1.343 1.00 92.56 300 ILE A O 1
ATOM 2481 N N . ASN A 1 301 ? 0.449 -2.327 -1.743 1.00 85.94 301 ASN A N 1
ATOM 2482 C CA . ASN A 1 301 ? 0.676 -2.378 -3.185 1.00 85.94 301 ASN A CA 1
ATOM 2483 C C . ASN A 1 301 ? -0.437 -1.643 -3.949 1.00 85.94 301 ASN A C 1
ATOM 2485 O O . ASN A 1 301 ? -1.516 -2.194 -4.178 1.00 85.94 301 ASN A O 1
ATOM 2489 N N . GLY A 1 302 ? -0.149 -0.415 -4.383 1.00 85.56 302 GLY A N 1
ATOM 2490 C CA . GLY A 1 302 ? -1.111 0.462 -5.055 1.00 85.56 302 GLY A CA 1
ATOM 2491 C C . GLY A 1 302 ? -1.877 1.335 -4.060 1.00 85.56 302 GLY A C 1
ATOM 2492 O O . GLY A 1 302 ? -1.291 1.841 -3.104 1.00 85.56 302 GLY A O 1
ATOM 2493 N N . ASP A 1 303 ? -3.174 1.512 -4.302 1.00 88.81 303 ASP A N 1
ATOM 2494 C CA . ASP A 1 303 ? -4.055 2.338 -3.472 1.00 88.81 303 ASP A CA 1
ATOM 2495 C C . ASP A 1 303 ? -4.673 1.499 -2.341 1.00 88.81 303 ASP A C 1
ATOM 2497 O O . ASP A 1 303 ? -4.953 0.307 -2.506 1.00 88.81 303 ASP A O 1
ATOM 2501 N N . LEU A 1 304 ? -4.946 2.132 -1.196 1.00 94.94 304 LEU A N 1
ATOM 2502 C CA . LEU A 1 304 ? -5.726 1.510 -0.126 1.00 94.94 304 LEU A CA 1
ATOM 2503 C C . LEU A 1 304 ? -7.215 1.666 -0.437 1.00 94.94 304 LEU A C 1
ATOM 2505 O O . LEU A 1 304 ? -7.749 2.776 -0.411 1.00 94.94 304 LEU A O 1
ATOM 2509 N N . HIS A 1 305 ? -7.898 0.555 -0.680 1.00 96.75 305 HIS A N 1
ATOM 2510 C CA . HIS A 1 305 ? -9.332 0.537 -0.930 1.00 96.75 305 HIS A CA 1
ATOM 2511 C C . HIS A 1 305 ? -10.123 0.097 0.299 1.00 96.75 305 HIS A C 1
ATOM 2513 O O . HIS A 1 305 ? -9.707 -0.827 0.991 1.00 96.75 305 HIS A O 1
ATOM 2519 N N . LEU A 1 306 ? -11.303 0.684 0.518 1.00 98.19 306 LEU A N 1
ATOM 2520 C CA . LEU A 1 306 ? -12.336 0.163 1.420 1.00 98.19 306 LEU A CA 1
ATOM 2521 C C . LEU A 1 306 ? -13.597 -0.169 0.621 1.00 98.19 306 LEU A C 1
ATOM 2523 O O . LEU A 1 306 ? -14.210 0.722 0.031 1.00 98.19 306 LEU A O 1
ATOM 2527 N N . GLY A 1 307 ? -14.020 -1.432 0.630 1.00 97.69 307 GLY A N 1
ATOM 2528 C CA . GLY A 1 307 ? -15.178 -1.861 -0.155 1.00 97.69 307 GLY A CA 1
ATOM 2529 C C . GLY A 1 307 ? -15.605 -3.304 0.079 1.00 97.69 307 GLY A C 1
ATOM 2530 O O . GLY A 1 307 ? -15.168 -3.966 1.022 1.00 97.69 307 GLY A O 1
ATOM 2531 N N . LEU A 1 308 ? -16.497 -3.793 -0.785 1.00 97.50 308 LEU A N 1
ATOM 2532 C CA . LEU A 1 308 ? -16.954 -5.181 -0.778 1.00 97.50 308 LEU A CA 1
ATOM 2533 C C . LEU A 1 308 ? -15.947 -6.114 -1.459 1.00 97.50 308 LEU A C 1
ATOM 2535 O O . LEU A 1 308 ? -15.668 -5.997 -2.651 1.00 97.50 308 LEU A O 1
ATOM 2539 N N . ALA A 1 309 ? -15.518 -7.133 -0.724 1.00 97.31 309 ALA A N 1
ATOM 2540 C CA . ALA A 1 309 ? -14.722 -8.236 -1.231 1.00 97.31 309 ALA A CA 1
ATOM 2541 C C . ALA A 1 309 ? -15.445 -8.974 -2.369 1.00 97.31 309 ALA A C 1
ATOM 2543 O O . ALA A 1 309 ? -16.630 -9.323 -2.271 1.00 97.31 309 ALA A O 1
ATOM 2544 N N . LYS A 1 310 ? -14.709 -9.314 -3.423 1.00 95.50 310 LYS A N 1
ATOM 2545 C CA . LYS A 1 310 ? -15.116 -10.286 -4.447 1.00 95.50 310 LYS A CA 1
ATOM 2546 C C . LYS A 1 310 ? -15.161 -11.697 -3.857 1.00 95.50 310 LYS A C 1
ATOM 2548 O O . LYS A 1 310 ? -16.023 -12.491 -4.239 1.00 95.50 310 LYS A O 1
ATOM 2553 N N . GLY A 1 311 ? -14.299 -11.973 -2.882 1.00 95.12 311 GLY A N 1
ATOM 2554 C CA . GLY A 1 311 ? -14.111 -13.266 -2.244 1.00 95.12 311 GLY A CA 1
ATOM 2555 C C . GLY A 1 311 ? -12.901 -13.998 -2.817 1.00 95.12 311 GLY A C 1
ATOM 2556 O O . GLY A 1 311 ? -12.750 -14.115 -4.034 1.00 95.12 311 GLY A O 1
ATOM 2557 N N . GLY A 1 312 ? -12.078 -14.554 -1.929 1.00 94.19 312 GLY A N 1
ATOM 2558 C CA . GLY A 1 312 ? -10.841 -15.246 -2.289 1.00 94.19 312 GLY A CA 1
ATOM 2559 C C . GLY A 1 312 ? -9.596 -14.358 -2.309 1.00 94.19 312 GLY A C 1
ATOM 2560 O O . GLY A 1 312 ? -8.522 -14.878 -2.593 1.00 94.19 312 GLY A O 1
ATOM 2561 N N . GLU A 1 313 ? -9.715 -13.068 -1.982 1.00 97.31 313 GLU A N 1
ATOM 2562 C CA . GLU A 1 313 ? -8.568 -12.192 -1.730 1.00 97.31 313 GLU A CA 1
ATOM 2563 C C . GLU A 1 313 ? -7.672 -12.823 -0.662 1.00 97.31 313 GLU A C 1
ATOM 2565 O O . GLU A 1 313 ? -8.171 -13.230 0.397 1.00 97.31 313 GLU A O 1
ATOM 2570 N N . ASP A 1 314 ? -6.369 -12.925 -0.945 1.00 95.38 314 ASP A N 1
ATOM 2571 C CA . ASP A 1 314 ? -5.435 -13.557 -0.019 1.00 95.38 314 ASP A CA 1
ATOM 2572 C C . ASP A 1 314 ? -5.350 -12.755 1.280 1.00 95.38 314 ASP A C 1
ATOM 2574 O O . ASP A 1 314 ? -5.436 -11.524 1.294 1.00 95.38 314 ASP A O 1
ATOM 2578 N N . PHE A 1 315 ? -5.253 -13.480 2.389 1.00 97.50 315 PHE A N 1
ATOM 2579 C CA . PHE A 1 315 ? -5.259 -12.894 3.717 1.00 97.50 315 PHE A CA 1
ATOM 2580 C C . PHE A 1 315 ? -4.634 -13.857 4.715 1.00 97.50 315 PHE A C 1
ATOM 2582 O O . PHE A 1 315 ? -5.194 -14.914 5.012 1.00 97.50 315 PHE A O 1
ATOM 2589 N N . TYR A 1 316 ? -3.505 -13.460 5.289 1.00 96.81 316 TYR A N 1
ATOM 2590 C CA . TYR A 1 316 ? -2.911 -14.131 6.438 1.00 96.81 316 TYR A CA 1
ATOM 2591 C C . TYR A 1 316 ? -3.225 -13.307 7.679 1.00 96.81 316 TYR A C 1
ATOM 2593 O O . TYR A 1 316 ? -2.660 -12.224 7.833 1.00 96.81 316 TYR A O 1
ATOM 2601 N N . PRO A 1 317 ? -4.129 -13.780 8.555 1.00 94.69 317 PRO A N 1
ATOM 2602 C CA . PRO A 1 317 ? -4.448 -13.044 9.762 1.00 94.69 317 PRO A CA 1
ATOM 2603 C C . PRO A 1 317 ? -3.208 -12.818 10.627 1.00 94.69 317 PRO A C 1
ATOM 2605 O O . PRO A 1 317 ? -2.362 -13.709 10.727 1.00 94.69 317 PRO A O 1
ATOM 2608 N N . LEU A 1 318 ? -3.153 -11.690 11.336 1.00 90.06 318 LEU A N 1
ATOM 2609 C CA . LEU A 1 318 ? -2.072 -11.412 12.281 1.00 90.06 318 LEU A CA 1
ATOM 2610 C C . LEU A 1 318 ? -1.836 -12.598 13.243 1.00 90.06 318 LEU A C 1
ATOM 2612 O O . LEU A 1 318 ? -2.773 -13.096 13.889 1.00 90.06 318 LEU A O 1
ATOM 2616 N N . GLY A 1 319 ? -0.586 -13.077 13.282 1.00 89.62 319 GLY A N 1
ATOM 2617 C CA . GLY A 1 319 ? -0.127 -14.213 14.091 1.00 89.62 319 GLY A CA 1
ATOM 2618 C C . GLY A 1 319 ? -0.532 -15.608 13.585 1.00 89.62 319 GLY A C 1
ATOM 2619 O O . GLY A 1 319 ? -0.284 -16.599 14.276 1.00 89.62 319 GLY A O 1
ATOM 2620 N N . ALA A 1 320 ? -1.169 -15.725 12.417 1.00 90.19 320 ALA A N 1
ATOM 2621 C CA . ALA A 1 320 ? -1.625 -17.001 11.870 1.00 90.19 320 ALA A CA 1
ATOM 2622 C C . ALA A 1 320 ? -0.630 -17.605 10.866 1.00 90.19 320 ALA A C 1
ATOM 2624 O O . ALA A 1 320 ? -0.038 -16.920 10.047 1.00 90.19 320 ALA A O 1
ATOM 2625 N N . GLN A 1 321 ? -0.515 -18.935 10.873 1.00 90.62 321 GLN A N 1
ATOM 2626 C CA . GLN A 1 321 ? 0.322 -19.697 9.927 1.00 90.62 321 GLN A CA 1
ATOM 2627 C C . GLN A 1 321 ? -0.450 -20.178 8.688 1.00 90.62 321 GLN A C 1
ATOM 2629 O O . GLN A 1 321 ? 0.064 -20.949 7.880 1.00 90.62 321 GLN A O 1
ATOM 2634 N N . LYS A 1 322 ? -1.731 -19.817 8.575 1.00 92.38 322 LYS A N 1
ATOM 2635 C CA . LYS A 1 322 ? -2.623 -20.281 7.511 1.00 92.38 322 LYS A CA 1
ATOM 2636 C C . LYS A 1 322 ? -3.380 -19.104 6.923 1.00 92.38 322 LYS A C 1
ATOM 2638 O O . LYS A 1 322 ? -3.902 -18.290 7.682 1.00 92.38 322 LYS A O 1
ATOM 2643 N N . SER A 1 323 ? -3.480 -19.091 5.595 1.00 93.69 323 SER A N 1
ATOM 2644 C CA . SER A 1 323 ? -4.347 -18.160 4.879 1.00 93.69 323 SER A CA 1
ATOM 2645 C C . SER A 1 323 ? -5.806 -18.405 5.270 1.00 93.69 323 SER A C 1
ATOM 2647 O O . SER A 1 323 ? -6.275 -19.547 5.351 1.00 93.69 323 SER A O 1
ATOM 2649 N N . GLU A 1 324 ? -6.524 -17.317 5.513 1.00 95.69 324 GLU A N 1
ATOM 2650 C CA . GLU A 1 324 ? -7.972 -17.266 5.645 1.00 95.69 324 GLU A CA 1
ATOM 2651 C C . GLU A 1 324 ? -8.502 -16.209 4.668 1.00 95.69 324 GLU A C 1
ATOM 2653 O O . GLU A 1 324 ? -8.779 -15.091 5.103 1.00 95.69 324 GLU A O 1
ATOM 2658 N N . PRO A 1 325 ? -8.690 -16.533 3.377 1.00 96.81 325 PRO A N 1
ATOM 2659 C CA . PRO A 1 325 ? -9.123 -15.558 2.381 1.00 96.81 325 PRO A CA 1
ATOM 2660 C C . PRO A 1 325 ? -10.420 -14.829 2.759 1.00 96.81 325 PRO A C 1
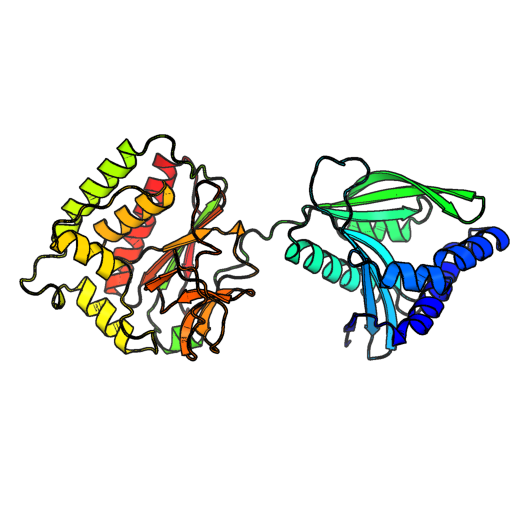ATOM 2662 O O . PRO A 1 325 ? -11.258 -15.355 3.516 1.00 96.81 325 PRO A O 1
ATOM 2665 N N . ALA A 1 326 ? -10.600 -13.617 2.233 1.00 97.19 326 ALA A N 1
ATOM 2666 C CA . ALA A 1 326 ? -11.824 -12.847 2.443 1.00 97.19 326 ALA A CA 1
ATOM 2667 C C . ALA A 1 326 ? -13.046 -13.575 1.853 1.00 97.19 326 ALA A C 1
ATOM 2669 O O . ALA A 1 326 ? -12.961 -14.241 0.817 1.00 97.19 326 ALA A O 1
ATOM 2670 N N . LEU A 1 327 ? -14.197 -13.493 2.531 1.00 96.94 327 LEU A N 1
ATOM 2671 C CA . LEU A 1 327 ? -15.443 -14.049 1.994 1.00 96.94 327 LEU A CA 1
ATOM 2672 C C . LEU A 1 327 ? -16.098 -13.030 1.062 1.00 96.94 327 LEU A C 1
ATOM 2674 O O . LEU A 1 327 ? -16.063 -11.830 1.317 1.00 96.94 327 LEU A O 1
ATOM 2678 N N . ALA A 1 328 ? -16.760 -13.519 0.016 1.00 97.25 328 ALA A N 1
ATOM 2679 C CA . ALA A 1 328 ? -17.478 -12.661 -0.917 1.00 97.25 328 ALA A CA 1
ATOM 2680 C C . ALA A 1 328 ? -18.503 -11.765 -0.198 1.00 97.25 328 ALA A C 1
ATOM 2682 O O . ALA A 1 328 ? -19.338 -12.248 0.580 1.00 97.25 328 ALA A O 1
ATOM 2683 N N . GLN A 1 329 ? -18.483 -10.479 -0.544 1.00 96.38 329 GLN A N 1
ATOM 2684 C CA . GLN A 1 329 ? -19.282 -9.390 0.024 1.00 96.38 329 GLN A CA 1
ATOM 2685 C C . GLN A 1 329 ? -18.966 -9.052 1.492 1.00 96.38 329 GLN A C 1
ATOM 2687 O O . GLN A 1 329 ? -19.774 -8.387 2.140 1.00 96.38 329 GLN A O 1
ATOM 2692 N N . GLU A 1 330 ? -17.830 -9.498 2.041 1.00 97.19 330 GLU A N 1
ATOM 2693 C CA . GLU A 1 330 ? -17.293 -8.876 3.259 1.00 97.19 330 GLU A CA 1
ATOM 2694 C C . GLU A 1 330 ? -16.876 -7.436 2.986 1.00 97.19 330 GLU A C 1
ATOM 2696 O O . GLU A 1 330 ? -16.355 -7.153 1.916 1.00 97.19 330 GLU A O 1
ATOM 2701 N N . ILE A 1 331 ? -17.050 -6.539 3.957 1.00 98.12 331 ILE A N 1
ATOM 2702 C CA . ILE A 1 331 ? -16.384 -5.233 3.902 1.00 98.12 331 ILE A CA 1
ATOM 2703 C C . ILE A 1 331 ? -14.934 -5.436 4.317 1.00 98.12 331 ILE A C 1
ATOM 2705 O O . ILE A 1 331 ? -14.682 -5.962 5.407 1.00 98.12 331 ILE A O 1
ATOM 2709 N N . ILE A 1 332 ? -13.999 -5.055 3.456 1.00 98.50 332 ILE A N 1
ATOM 2710 C CA . ILE A 1 332 ? -12.566 -5.208 3.690 1.00 98.50 332 ILE A CA 1
ATOM 2711 C C . ILE A 1 332 ? -11.821 -3.943 3.272 1.00 98.50 332 ILE A C 1
ATOM 2713 O O . ILE A 1 332 ? -12.222 -3.271 2.319 1.00 98.50 332 ILE A O 1
ATOM 2717 N N . TYR A 1 333 ? -10.712 -3.675 3.953 1.00 98.38 333 TYR A N 1
ATOM 2718 C CA . TYR A 1 333 ? -9.625 -2.923 3.348 1.00 98.38 333 TYR A CA 1
ATOM 2719 C C . TYR A 1 333 ? -8.814 -3.857 2.452 1.00 98.38 333 TYR A C 1
ATOM 2721 O O . TYR A 1 333 ? -8.584 -5.012 2.830 1.00 98.38 333 TYR A O 1
ATOM 2729 N N . TYR A 1 334 ? -8.391 -3.394 1.282 1.00 97.81 334 TYR A N 1
ATOM 2730 C CA . TYR A 1 334 ? -7.613 -4.190 0.333 1.00 97.81 334 TYR A CA 1
ATOM 2731 C C . TYR A 1 334 ? -6.745 -3.318 -0.572 1.00 97.81 334 TYR A C 1
ATOM 2733 O O . TYR A 1 334 ? -6.975 -2.120 -0.703 1.00 97.81 334 TYR A O 1
ATOM 2741 N N . ASP A 1 335 ? -5.770 -3.946 -1.213 1.00 95.81 335 ASP A N 1
ATOM 2742 C CA . ASP A 1 335 ? -4.950 -3.355 -2.271 1.00 95.81 335 ASP A CA 1
ATOM 2743 C C . ASP A 1 335 ? -4.827 -4.349 -3.446 1.00 95.81 335 ASP A C 1
ATOM 2745 O O . ASP A 1 335 ? -5.652 -5.263 -3.581 1.00 95.81 335 ASP A O 1
ATOM 2749 N N . LEU A 1 336 ? -3.820 -4.195 -4.311 1.00 91.25 336 LEU A N 1
ATOM 2750 C CA . LEU A 1 336 ? -3.616 -5.096 -5.451 1.00 91.25 336 LEU A CA 1
ATOM 2751 C C . LEU A 1 336 ? -3.223 -6.534 -5.067 1.00 91.25 336 LEU A C 1
ATOM 2753 O O . LEU A 1 336 ? -3.467 -7.446 -5.863 1.00 91.25 336 LEU A O 1
ATOM 2757 N N . ASP A 1 337 ? -2.651 -6.754 -3.882 1.00 90.94 337 ASP A N 1
ATOM 2758 C CA . ASP A 1 337 ? -2.157 -8.065 -3.444 1.00 90.94 337 ASP A CA 1
ATOM 2759 C C . ASP A 1 337 ? -3.218 -8.874 -2.687 1.00 90.94 337 ASP A C 1
ATOM 2761 O O . ASP A 1 337 ? -3.228 -10.107 -2.750 1.00 90.94 337 ASP A O 1
ATOM 2765 N N . GLY A 1 338 ? -4.138 -8.215 -1.981 1.00 95.88 338 GLY A N 1
ATOM 2766 C CA . GLY A 1 338 ? -5.213 -8.903 -1.267 1.00 95.88 338 GLY A CA 1
ATOM 2767 C C . GLY A 1 338 ? -5.823 -8.087 -0.138 1.00 95.88 338 GLY A C 1
ATOM 2768 O O . GLY A 1 338 ? -5.692 -6.865 -0.080 1.00 95.88 338 GLY A O 1
ATOM 2769 N N . ALA A 1 339 ? -6.488 -8.764 0.798 1.00 98.12 339 ALA A N 1
ATOM 2770 C CA . ALA A 1 339 ? -7.104 -8.085 1.932 1.00 98.12 339 ALA A CA 1
ATOM 2771 C C . ALA A 1 339 ? -6.035 -7.590 2.925 1.00 98.12 339 ALA A C 1
ATOM 2773 O O . ALA A 1 339 ? -5.049 -8.279 3.198 1.00 98.12 339 ALA A O 1
ATOM 2774 N N . ILE A 1 340 ? -6.263 -6.394 3.460 1.00 97.88 340 ILE A N 1
ATOM 2775 C CA . ILE A 1 340 ? -5.453 -5.704 4.474 1.00 97.88 340 ILE A CA 1
ATOM 2776 C C . ILE A 1 340 ? -6.127 -5.849 5.832 1.00 97.88 340 ILE A C 1
ATOM 2778 O O . ILE A 1 340 ? -5.558 -6.416 6.753 1.00 97.88 340 ILE A O 1
ATOM 2782 N N . CYS A 1 341 ? -7.400 -5.473 5.930 1.00 97.94 341 CYS A N 1
ATOM 2783 C CA . CYS A 1 341 ? -8.193 -5.678 7.134 1.00 97.94 341 CYS A CA 1
ATOM 2784 C C . CYS A 1 341 ? -9.562 -6.235 6.760 1.00 97.94 341 CYS A C 1
ATOM 2786 O O . CYS A 1 341 ? -10.223 -5.772 5.829 1.00 97.94 341 CYS A O 1
ATOM 2788 N N . ARG A 1 342 ? -9.986 -7.286 7.459 1.00 97.69 342 ARG A N 1
ATOM 2789 C CA . ARG A 1 342 ? -11.234 -7.993 7.180 1.00 97.69 342 ARG A CA 1
ATOM 2790 C C . ARG A 1 342 ? -12.359 -7.571 8.101 1.00 97.69 342 ARG A C 1
ATOM 2792 O O . ARG A 1 342 ? -12.159 -7.374 9.297 1.00 97.69 342 ARG A O 1
ATOM 2799 N N . SER A 1 343 ? -13.578 -7.609 7.557 1.00 97.44 343 SER A N 1
ATOM 2800 C CA . SER A 1 343 ? -14.818 -7.267 8.262 1.00 97.44 343 SER A CA 1
ATOM 2801 C C . SER A 1 343 ? -14.744 -5.866 8.886 1.00 97.44 343 SER A C 1
ATOM 2803 O O . SER A 1 343 ? -14.959 -5.710 10.089 1.00 97.44 343 SER A O 1
ATOM 2805 N N . LEU A 1 344 ? -14.453 -4.880 8.031 1.00 97.56 344 LEU A N 1
ATOM 2806 C CA . LEU A 1 344 ? -14.258 -3.457 8.317 1.00 97.56 344 LEU A CA 1
ATOM 2807 C C . LEU A 1 344 ? -13.033 -3.172 9.198 1.00 97.56 344 LEU A C 1
ATOM 2809 O O . LEU A 1 344 ? -11.986 -2.836 8.669 1.00 97.56 344 LEU A O 1
ATOM 2813 N N . ASN A 1 345 ? -13.148 -3.359 10.513 1.00 97.31 345 ASN A N 1
ATOM 2814 C CA . ASN A 1 345 ? -12.100 -3.056 11.496 1.00 97.31 345 ASN A CA 1
ATOM 2815 C C . ASN A 1 345 ? -11.931 -4.182 12.528 1.00 97.31 345 ASN A C 1
ATOM 2817 O O . ASN A 1 345 ? -11.747 -3.945 13.722 1.00 97.31 345 ASN A O 1
ATOM 2821 N N . TRP A 1 346 ? -12.068 -5.436 12.082 1.00 96.81 346 TRP A N 1
ATOM 2822 C CA . TRP A 1 346 ? -11.982 -6.603 12.963 1.00 96.81 346 TRP A CA 1
ATOM 2823 C C . TRP A 1 346 ? -10.597 -7.248 12.989 1.00 96.81 346 TRP A C 1
ATOM 2825 O O . TRP A 1 346 ? -10.097 -7.543 14.078 1.00 96.81 346 TRP A O 1
ATOM 2835 N N . ARG A 1 347 ? -10.008 -7.566 11.827 1.00 95.44 347 ARG A N 1
ATOM 2836 C CA . ARG A 1 347 ? -8.749 -8.323 11.800 1.00 95.44 347 ARG A CA 1
ATOM 2837 C C . ARG A 1 347 ? -7.837 -7.920 10.654 1.00 95.44 347 ARG A C 1
ATOM 2839 O O . ARG A 1 347 ? -8.191 -8.123 9.496 1.00 95.44 347 ARG A O 1
ATOM 2846 N N . GLU A 1 348 ? -6.656 -7.452 11.024 1.00 95.88 348 GLU A N 1
ATOM 2847 C CA . GLU A 1 348 ? -5.575 -7.033 10.133 1.00 95.88 348 GLU A CA 1
ATOM 2848 C C . GLU A 1 348 ? -4.782 -8.234 9.590 1.00 95.88 348 GLU A C 1
ATOM 2850 O O . GLU A 1 348 ? -4.752 -9.334 10.176 1.00 95.88 348 GLU A O 1
ATOM 2855 N N . ALA A 1 349 ? -4.151 -8.009 8.444 1.00 96.94 349 ALA A N 1
ATOM 2856 C CA . ALA A 1 349 ? -3.266 -8.932 7.766 1.00 96.94 349 ALA A CA 1
ATOM 2857 C C . ALA A 1 349 ? -1.841 -8.792 8.307 1.00 96.94 349 ALA A C 1
ATOM 2859 O O . ALA A 1 349 ? -1.366 -7.708 8.621 1.00 96.94 349 ALA A O 1
ATOM 2860 N N . GLN A 1 350 ? -1.103 -9.898 8.345 1.00 96.06 350 GLN A N 1
ATOM 2861 C CA . GLN A 1 350 ? 0.301 -9.886 8.758 1.00 96.06 350 GLN A CA 1
ATOM 2862 C C . GLN A 1 350 ? 1.202 -9.084 7.798 1.00 96.06 350 GLN A C 1
ATOM 2864 O O . GLN A 1 350 ? 2.246 -8.594 8.208 1.00 96.06 350 GLN A O 1
ATOM 2869 N N . ARG A 1 351 ? 0.837 -8.978 6.514 1.00 95.62 351 ARG A N 1
ATOM 2870 C CA . ARG A 1 351 ? 1.707 -8.398 5.474 1.00 95.62 351 ARG A CA 1
ATOM 2871 C C . ARG A 1 351 ? 1.928 -6.887 5.606 1.00 95.62 351 ARG A C 1
ATOM 2873 O O . ARG A 1 351 ? 2.983 -6.417 5.202 1.00 95.62 351 ARG A O 1
ATOM 2880 N N . THR A 1 352 ? 0.950 -6.166 6.149 1.00 96.62 352 THR A N 1
ATOM 2881 C CA . THR A 1 352 ? 0.940 -4.700 6.294 1.00 96.62 352 THR A CA 1
ATOM 2882 C C . THR A 1 352 ? 0.973 -4.266 7.756 1.00 96.62 352 THR A C 1
ATOM 2884 O O . THR A 1 352 ? 0.898 -3.078 8.040 1.00 96.62 352 THR A O 1
ATOM 2887 N N . MET A 1 353 ? 1.133 -5.209 8.692 1.00 96.62 353 MET A N 1
ATOM 2888 C CA . MET A 1 353 ? 1.193 -4.896 10.117 1.00 96.62 353 MET A CA 1
ATOM 2889 C C . MET A 1 353 ? 2.329 -3.916 10.426 1.00 96.62 353 MET A C 1
ATOM 2891 O O . MET A 1 353 ? 3.420 -4.017 9.861 1.00 96.62 353 MET A O 1
ATOM 2895 N N . LEU A 1 354 ? 2.101 -3.037 11.397 1.00 97.62 354 LEU A N 1
ATOM 2896 C CA . LEU A 1 354 ? 3.158 -2.185 11.926 1.00 97.62 354 LEU A CA 1
ATOM 2897 C C . LEU A 1 354 ? 4.217 -3.026 12.647 1.00 97.62 354 LEU A C 1
ATOM 2899 O O . LEU A 1 354 ? 3.905 -3.864 13.500 1.00 97.62 354 LEU A O 1
ATOM 2903 N N . THR A 1 355 ? 5.477 -2.759 12.333 1.00 96.69 355 THR A N 1
ATOM 2904 C CA . THR A 1 355 ? 6.650 -3.377 12.961 1.00 96.69 355 THR A CA 1
ATOM 2905 C C . THR A 1 355 ? 7.615 -2.299 13.441 1.00 96.69 355 THR A C 1
ATOM 2907 O O . THR A 1 355 ? 7.433 -1.127 13.123 1.00 96.69 355 THR A O 1
ATOM 2910 N N . GLU A 1 356 ? 8.657 -2.673 14.184 1.00 96.75 356 GLU A N 1
ATOM 2911 C CA . GLU A 1 356 ? 9.720 -1.725 14.557 1.00 96.75 356 GLU A CA 1
ATOM 2912 C C . GLU A 1 356 ? 10.413 -1.100 13.331 1.00 96.75 356 GLU A C 1
ATOM 2914 O O . GLU A 1 356 ? 10.846 0.045 13.384 1.00 96.75 356 GLU A O 1
ATOM 2919 N N . GLU A 1 357 ? 10.412 -1.805 12.195 1.00 96.12 357 GLU A N 1
ATOM 2920 C CA . GLU A 1 357 ? 10.984 -1.343 10.924 1.00 96.12 357 GLU A CA 1
ATOM 2921 C C . GLU A 1 357 ? 10.063 -0.392 10.139 1.00 96.12 357 GLU A C 1
ATOM 2923 O O . GLU A 1 357 ? 10.443 0.113 9.080 1.00 96.12 357 GLU A O 1
ATOM 2928 N N . THR A 1 358 ? 8.830 -0.168 10.600 1.00 96.00 358 THR A N 1
ATOM 2929 C CA . THR A 1 358 ? 7.880 0.696 9.898 1.00 96.00 358 THR A CA 1
ATOM 2930 C C . THR A 1 358 ? 8.306 2.155 10.024 1.00 96.00 358 THR A C 1
ATOM 2932 O O . THR A 1 358 ? 8.397 2.690 11.126 1.00 96.00 358 THR A O 1
ATOM 2935 N N . THR A 1 359 ? 8.511 2.814 8.880 1.00 92.81 359 THR A N 1
ATOM 2936 C CA . THR A 1 359 ? 8.903 4.236 8.817 1.00 92.81 359 THR A CA 1
ATOM 2937 C C . THR A 1 359 ? 7.814 5.139 8.244 1.00 92.81 359 THR A C 1
ATOM 2939 O O . THR A 1 359 ? 7.793 6.334 8.537 1.00 92.81 359 THR A O 1
ATOM 2942 N N . ASN A 1 360 ? 6.882 4.584 7.468 1.00 94.31 360 ASN A N 1
ATOM 2943 C CA . ASN A 1 360 ? 5.742 5.298 6.905 1.00 94.31 360 ASN A CA 1
ATOM 2944 C C . ASN A 1 360 ? 4.472 4.514 7.238 1.00 94.31 360 ASN A C 1
ATOM 2946 O O . ASN A 1 360 ? 4.403 3.312 6.988 1.00 94.31 360 ASN A O 1
ATOM 2950 N N . ALA A 1 361 ? 3.471 5.174 7.813 1.00 96.81 361 ALA A N 1
ATOM 2951 C CA . ALA A 1 361 ? 2.255 4.512 8.270 1.00 96.81 361 ALA A CA 1
ATOM 2952 C C . ALA A 1 361 ? 1.008 5.342 7.974 1.00 96.81 361 ALA A C 1
ATOM 2954 O O . ALA A 1 361 ? 1.041 6.576 7.971 1.00 96.81 361 ALA A O 1
ATOM 2955 N N . ILE A 1 362 ? -0.104 4.644 7.768 1.00 97.12 362 ILE A N 1
ATOM 2956 C CA . ILE A 1 362 ? -1.443 5.222 7.767 1.00 97.12 362 ILE A CA 1
ATOM 2957 C C . ILE A 1 362 ? -2.199 4.684 8.970 1.00 97.12 362 ILE A C 1
ATOM 2959 O O . ILE A 1 362 ? -2.253 3.478 9.197 1.00 97.12 362 ILE A O 1
ATOM 2963 N N . LEU A 1 363 ? -2.797 5.594 9.727 1.00 98.19 363 LEU A N 1
ATOM 2964 C CA . LEU A 1 363 ? -3.722 5.279 10.805 1.00 98.19 363 LEU A CA 1
ATOM 2965 C C . LEU A 1 363 ? -5.131 5.639 10.358 1.00 98.19 363 LEU A C 1
ATOM 2967 O O . LEU A 1 363 ? -5.326 6.687 9.738 1.00 98.19 363 LEU A O 1
ATOM 2971 N N . VAL A 1 364 ? -6.103 4.787 10.666 1.00 98.19 364 VAL A N 1
ATOM 2972 C CA . VAL A 1 364 ? -7.489 4.960 10.220 1.00 98.19 364 VAL A CA 1
ATOM 2973 C C . VAL A 1 364 ? -8.446 4.825 11.395 1.00 98.19 364 VAL A C 1
ATOM 2975 O O . VAL A 1 364 ? -8.376 3.856 12.150 1.00 98.19 364 VAL A O 1
ATOM 2978 N N . ILE A 1 365 ? -9.349 5.798 11.526 1.00 98.62 365 ILE A N 1
ATOM 2979 C CA . ILE A 1 365 ? -10.494 5.771 12.437 1.00 98.62 365 ILE A CA 1
ATOM 2980 C C . ILE A 1 365 ? -11.766 5.794 11.592 1.00 98.62 365 ILE A C 1
ATOM 2982 O O . ILE A 1 365 ? -12.008 6.742 10.838 1.00 98.62 365 ILE A O 1
ATOM 2986 N N . GLU A 1 366 ? -12.603 4.765 11.723 1.00 98.06 366 GLU A N 1
ATOM 2987 C CA . GLU A 1 366 ? -13.905 4.726 11.057 1.00 98.06 366 GLU A CA 1
ATOM 2988 C C . GLU A 1 366 ? -15.019 5.271 11.949 1.00 98.06 366 GLU A C 1
ATOM 2990 O O . GLU A 1 366 ? -15.181 4.854 13.099 1.00 98.06 366 GLU A O 1
ATOM 2995 N N . ALA A 1 367 ? -15.862 6.131 11.380 1.00 97.88 367 ALA A N 1
ATOM 2996 C CA . ALA A 1 367 ? -17.104 6.571 11.999 1.00 97.88 367 ALA A CA 1
ATOM 2997 C C . ALA A 1 367 ? -18.269 6.382 11.030 1.00 97.88 367 ALA A C 1
ATOM 2999 O O . ALA A 1 367 ? -18.365 7.061 10.014 1.00 97.88 367 ALA A O 1
ATOM 3000 N N . VAL A 1 368 ? -19.184 5.472 11.343 1.00 97.00 368 VAL A N 1
ATOM 3001 C CA . VAL A 1 368 ? -20.355 5.172 10.510 1.00 97.00 368 VAL A CA 1
ATOM 3002 C C . VAL A 1 368 ? -21.556 6.043 10.887 1.00 97.00 368 VAL A C 1
ATOM 3004 O O . VAL A 1 368 ? -22.368 6.361 10.022 1.00 97.00 368 VAL A O 1
ATOM 3007 N N . THR A 1 369 ? -21.661 6.463 12.153 1.00 94.12 369 THR A N 1
ATOM 3008 C CA . THR A 1 369 ? -22.761 7.305 12.659 1.00 94.12 369 THR A CA 1
ATOM 3009 C C . THR A 1 369 ? -22.295 8.731 12.988 1.00 94.12 369 THR A C 1
ATOM 3011 O O . THR A 1 369 ? -21.115 8.939 13.285 1.00 94.12 369 THR A O 1
ATOM 3014 N N . PRO A 1 370 ? -23.202 9.727 13.028 1.00 92.31 370 PRO A N 1
ATOM 3015 C CA . PRO A 1 370 ? -22.864 11.082 13.476 1.00 92.31 370 PRO A CA 1
ATOM 3016 C C . PRO A 1 370 ? -22.282 11.147 14.897 1.00 92.31 370 PRO A C 1
ATOM 3018 O O . PRO A 1 370 ? -21.378 11.936 15.153 1.00 92.31 370 PRO A O 1
ATOM 3021 N N . SER A 1 371 ? -22.748 10.293 15.819 1.00 89.88 371 SER A N 1
ATOM 3022 C CA . SER A 1 371 ? -22.193 10.235 17.182 1.00 89.88 371 SER A CA 1
ATOM 3023 C C . SER A 1 371 ? -20.750 9.722 17.194 1.00 89.88 371 SER A C 1
ATOM 3025 O O . SER A 1 371 ? -19.924 10.199 17.973 1.00 89.88 371 SER A O 1
ATOM 3027 N N . GLN A 1 372 ? -20.419 8.779 16.307 1.00 96.00 372 GLN A N 1
ATOM 3028 C CA . GLN A 1 372 ? -19.045 8.313 16.137 1.00 96.00 372 GLN A CA 1
ATOM 3029 C C . GLN A 1 372 ? -18.150 9.393 15.518 1.00 96.00 372 GLN A C 1
ATOM 3031 O O . GLN A 1 372 ? -16.990 9.481 15.900 1.00 96.00 372 GLN A O 1
ATOM 3036 N N . GLN A 1 373 ? -18.670 10.230 14.612 1.00 96.44 373 GLN A N 1
ATOM 3037 C CA . GLN A 1 373 ? -17.896 11.288 13.942 1.00 96.44 373 GLN A CA 1
ATOM 3038 C C . GLN A 1 373 ? -17.363 12.336 14.920 1.00 96.44 373 GLN A C 1
ATOM 3040 O O . GLN A 1 373 ? -16.214 12.754 14.801 1.00 96.44 373 GLN A O 1
ATOM 3045 N N . GLU A 1 374 ? -18.168 12.728 15.910 1.00 93.94 374 GLU A N 1
ATOM 3046 C CA . GLU A 1 374 ? -17.745 13.668 16.955 1.00 93.94 374 GLU A CA 1
ATOM 3047 C C . GLU A 1 374 ? -16.552 13.109 17.744 1.00 93.94 374 GLU A C 1
ATOM 3049 O O . GLU A 1 374 ? -15.497 13.741 17.810 1.00 93.94 374 GLU A O 1
ATOM 3054 N N . ARG A 1 375 ? -16.670 11.869 18.241 1.00 95.62 375 ARG A N 1
ATOM 3055 C CA . ARG A 1 375 ? -15.587 11.200 18.981 1.00 95.62 375 ARG A CA 1
ATOM 3056 C C . ARG A 1 375 ? -14.362 10.933 18.107 1.00 95.62 375 ARG A C 1
ATOM 3058 O O . ARG A 1 375 ? -13.241 11.056 18.585 1.00 95.62 375 ARG A O 1
ATOM 3065 N N . ALA A 1 376 ? -14.561 10.571 16.841 1.00 98.06 376 ALA A N 1
ATOM 3066 C CA . ALA A 1 376 ? -13.483 10.276 15.902 1.00 98.06 376 ALA A CA 1
ATOM 3067 C C . ALA A 1 376 ? -12.659 11.519 15.547 1.00 98.06 376 ALA A C 1
ATOM 3069 O O . ALA A 1 376 ? -11.438 11.424 15.449 1.00 98.06 376 ALA A O 1
ATOM 3070 N N . LEU A 1 377 ? -13.296 12.685 15.401 1.00 97.31 377 LEU A N 1
ATOM 3071 C CA . LEU A 1 377 ? -12.585 13.932 15.128 1.00 97.31 377 LEU A CA 1
ATOM 3072 C C . LEU A 1 377 ? -11.700 14.351 16.310 1.00 97.31 377 LEU A C 1
ATOM 3074 O O . LEU A 1 377 ? -10.539 14.700 16.099 1.00 97.31 377 LEU A O 1
ATOM 3078 N N . GLU A 1 378 ? -12.219 14.283 17.539 1.00 97.88 378 GLU A N 1
ATOM 3079 C CA . GLU A 1 378 ? -11.425 14.554 18.747 1.00 97.88 378 GLU A CA 1
ATOM 3080 C C . GLU A 1 378 ? -10.277 13.545 18.898 1.00 97.88 378 GLU A C 1
ATOM 3082 O O . GLU A 1 378 ? -9.129 13.931 19.134 1.00 97.88 378 GLU A O 1
ATOM 3087 N N . ALA A 1 379 ? -10.566 12.259 18.673 1.00 98.50 379 ALA A N 1
ATOM 3088 C CA . ALA A 1 379 ? -9.576 11.189 18.703 1.00 98.50 379 ALA A CA 1
ATOM 3089 C C . ALA A 1 379 ? -8.443 11.415 17.695 1.00 98.50 379 ALA A C 1
ATOM 3091 O O . ALA A 1 379 ? -7.277 11.254 18.045 1.00 98.50 379 ALA A O 1
ATOM 3092 N N . LE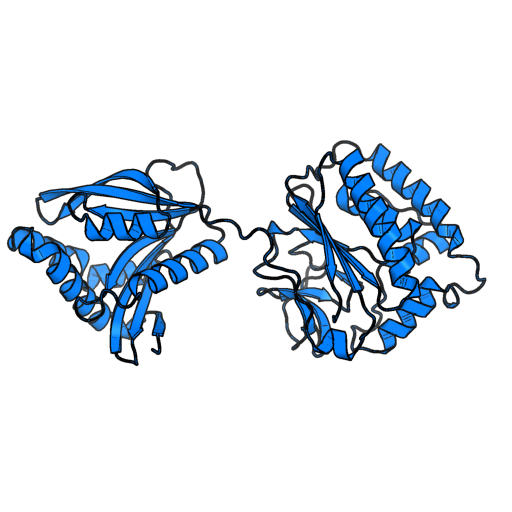U A 1 380 ? -8.765 11.818 16.463 1.00 98.44 380 LEU A N 1
ATOM 3093 C CA . LEU A 1 380 ? -7.787 12.083 15.409 1.00 98.44 380 LEU A CA 1
ATOM 3094 C C . LEU A 1 380 ? -6.884 13.277 15.743 1.00 98.44 380 LEU A C 1
ATOM 3096 O O . LEU A 1 380 ? -5.678 13.225 15.500 1.00 98.44 380 LEU A O 1
ATOM 3100 N N . GLN A 1 381 ? -7.457 14.344 16.304 1.00 97.81 381 GLN A N 1
ATOM 3101 C CA . GLN A 1 381 ? -6.697 15.522 16.725 1.00 97.81 381 GLN A CA 1
ATOM 3102 C C . GLN A 1 381 ? -5.727 15.179 17.857 1.00 97.81 381 GLN A C 1
ATOM 3104 O O . GLN A 1 381 ? -4.555 15.558 17.797 1.00 97.81 381 GLN A O 1
ATOM 3109 N N . GLU A 1 382 ? -6.179 14.426 18.866 1.00 98.31 382 GLU A N 1
ATOM 3110 C CA . GLU A 1 382 ? -5.286 13.983 19.937 1.00 98.31 382 GLU A CA 1
ATOM 3111 C C . GLU A 1 382 ? -4.248 12.972 19.425 1.00 98.31 382 GLU A C 1
ATOM 3113 O O . GLU A 1 382 ? -3.089 13.044 19.828 1.00 98.31 382 GLU A O 1
ATOM 3118 N N . LEU A 1 383 ? -4.616 12.077 18.503 1.00 98.62 383 LEU A N 1
ATOM 3119 C CA . LEU A 1 383 ? -3.689 11.137 17.872 1.00 98.62 383 LEU A CA 1
ATOM 3120 C C . LEU A 1 383 ? -2.548 11.869 17.153 1.00 98.62 383 LEU A C 1
ATOM 3122 O O . LEU A 1 383 ? -1.381 11.560 17.394 1.00 98.62 383 LEU A O 1
ATOM 3126 N N . GLN A 1 384 ? -2.871 12.864 16.320 1.00 98.25 384 GLN A N 1
ATOM 3127 C CA . GLN A 1 384 ? -1.875 13.685 15.625 1.00 98.25 384 GLN A CA 1
ATOM 3128 C C . GLN A 1 384 ? -0.963 14.416 16.618 1.00 98.25 384 GLN A C 1
ATOM 3130 O O . GLN A 1 384 ? 0.257 14.400 16.452 1.00 98.25 384 GLN A O 1
ATOM 3135 N N . ALA A 1 385 ? -1.535 15.012 17.669 1.00 98.19 385 ALA A N 1
ATOM 3136 C CA . ALA A 1 385 ? -0.763 15.696 18.703 1.00 98.19 385 ALA A CA 1
ATOM 3137 C C . ALA A 1 385 ? 0.187 14.739 19.443 1.00 98.19 385 ALA A C 1
ATOM 3139 O O . ALA A 1 385 ? 1.373 15.034 19.562 1.00 98.19 385 ALA A O 1
ATOM 3140 N N . LYS A 1 386 ? -0.290 13.560 19.869 1.00 97.81 386 LYS A N 1
ATOM 3141 C CA . LYS A 1 386 ? 0.551 12.558 20.546 1.00 97.81 386 LYS A CA 1
ATOM 3142 C C . LYS A 1 386 ? 1.671 12.049 19.651 1.00 97.81 386 LYS A C 1
ATOM 3144 O O . LYS A 1 386 ? 2.790 11.901 20.126 1.00 97.81 386 LYS A O 1
ATOM 3149 N N . ILE A 1 387 ? 1.400 11.793 18.374 1.00 97.75 387 ILE A N 1
ATOM 3150 C CA . ILE A 1 387 ? 2.442 11.362 17.436 1.00 97.75 387 ILE A CA 1
ATOM 3151 C C . ILE A 1 387 ? 3.509 12.442 17.277 1.00 97.75 387 ILE A C 1
ATOM 3153 O O . ILE A 1 387 ? 4.697 12.134 17.334 1.00 97.75 387 ILE A O 1
ATOM 3157 N N . LYS A 1 388 ? 3.107 13.706 17.151 1.00 96.81 388 LYS A N 1
ATOM 3158 C CA . LYS A 1 388 ? 4.051 14.821 17.098 1.00 96.81 388 LYS A CA 1
ATOM 3159 C C . LYS A 1 388 ? 4.884 14.937 18.370 1.00 96.81 388 LYS A C 1
ATOM 3161 O O . LYS A 1 388 ? 6.100 15.086 18.283 1.00 96.81 388 LYS A O 1
ATOM 3166 N N . ASP A 1 389 ? 4.248 14.851 19.531 1.00 96.62 389 ASP A N 1
ATOM 3167 C CA . ASP A 1 389 ? 4.917 15.039 20.818 1.00 96.62 389 ASP A CA 1
ATOM 3168 C C . ASP A 1 389 ? 5.840 13.862 21.179 1.00 96.62 389 ASP A C 1
ATOM 3170 O O . ASP A 1 389 ? 6.907 14.076 21.754 1.00 96.62 389 ASP A O 1
ATOM 3174 N N . ILE A 1 390 ? 5.446 12.629 20.843 1.00 95.31 390 ILE A N 1
ATOM 3175 C CA . ILE A 1 390 ? 6.166 11.402 21.220 1.00 95.31 390 ILE A CA 1
ATOM 3176 C C . ILE A 1 390 ? 7.177 10.987 20.145 1.00 95.31 390 ILE A C 1
ATOM 3178 O O . ILE A 1 390 ? 8.309 10.645 20.479 1.00 95.31 390 ILE A O 1
ATOM 3182 N N . LEU A 1 391 ? 6.791 11.018 18.865 1.00 95.00 391 LEU A N 1
ATOM 3183 C CA . LEU A 1 391 ? 7.622 10.552 17.743 1.00 95.00 391 LEU A CA 1
ATOM 3184 C C . LEU A 1 391 ? 8.314 11.692 16.985 1.00 95.00 391 LEU A C 1
ATOM 3186 O O . LEU A 1 391 ? 9.152 11.435 16.126 1.00 95.00 391 LEU A O 1
ATOM 3190 N N . GLY A 1 392 ? 7.984 12.953 17.279 1.00 94.81 392 GLY A N 1
ATOM 3191 C CA . GLY A 1 392 ? 8.647 14.112 16.678 1.00 94.81 392 GLY A CA 1
ATOM 3192 C C . GLY A 1 392 ? 8.305 14.359 15.206 1.00 94.81 392 GLY A C 1
ATOM 3193 O O . GLY A 1 392 ? 8.994 15.147 14.556 1.00 94.81 392 GLY A O 1
ATOM 3194 N N . VAL A 1 393 ? 7.265 13.710 14.670 1.00 92.06 393 VAL A N 1
ATOM 3195 C CA . VAL A 1 393 ? 6.840 13.854 13.270 1.00 92.06 393 VAL A CA 1
ATOM 3196 C C . VAL A 1 393 ? 5.489 14.556 13.147 1.00 92.06 393 VAL A C 1
ATOM 3198 O O . VAL A 1 393 ? 4.596 14.382 13.971 1.00 92.06 393 VAL A O 1
ATOM 3201 N N . GLU A 1 394 ? 5.312 15.330 12.080 1.00 90.75 394 GLU A N 1
ATOM 3202 C CA . GLU A 1 394 ? 4.001 15.871 11.712 1.00 90.75 394 GLU A CA 1
ATOM 3203 C C . GLU A 1 394 ? 3.252 14.855 10.846 1.00 90.75 394 GLU A C 1
ATOM 3205 O O . GLU A 1 394 ? 3.810 14.326 9.882 1.00 90.75 394 GLU A O 1
ATOM 3210 N N . GLY A 1 395 ? 1.988 14.598 11.176 1.00 91.56 395 GLY A N 1
ATOM 3211 C CA . GLY A 1 395 ? 1.113 13.753 10.365 1.00 91.56 395 GLY A CA 1
ATOM 3212 C C . GLY A 1 395 ? 0.142 14.568 9.513 1.00 91.56 395 GLY A C 1
ATOM 3213 O O . GLY A 1 395 ? -0.306 15.640 9.919 1.00 91.56 395 GLY A O 1
ATOM 3214 N N . GLU A 1 396 ? -0.215 14.048 8.344 1.00 92.12 396 GLU A N 1
ATOM 3215 C CA . GLU A 1 396 ? -1.197 14.632 7.432 1.00 92.12 396 GLU A CA 1
ATOM 3216 C C . GLU A 1 396 ? -2.575 13.999 7.653 1.00 92.12 396 GLU A C 1
ATOM 3218 O O . GLU A 1 396 ? -2.745 12.787 7.528 1.00 92.12 396 GLU A O 1
ATOM 3223 N N . ILE A 1 397 ? -3.562 14.831 7.991 1.00 94.56 397 ILE A N 1
ATOM 3224 C CA . ILE A 1 397 ? -4.948 14.406 8.195 1.00 94.56 397 ILE A CA 1
ATOM 3225 C C . ILE A 1 397 ? -5.721 14.487 6.879 1.00 94.56 397 ILE A C 1
ATOM 3227 O O . ILE A 1 397 ? -5.718 15.524 6.215 1.00 94.56 397 ILE A O 1
ATOM 3231 N N . GLN A 1 398 ? -6.498 13.448 6.584 1.00 93.62 398 GLN A N 1
ATOM 3232 C CA . GLN A 1 398 ? -7.541 13.482 5.565 1.00 93.62 398 GLN A CA 1
ATOM 3233 C C . GLN A 1 398 ? -8.860 12.954 6.146 1.00 93.62 398 GLN A C 1
ATOM 3235 O O . GLN A 1 398 ? -8.893 11.974 6.887 1.00 93.62 398 GLN A O 1
ATOM 3240 N N . ILE A 1 399 ? -9.961 13.629 5.809 1.00 95.50 399 ILE A N 1
ATOM 3241 C CA . ILE A 1 399 ? -11.320 13.205 6.157 1.00 95.50 399 ILE A CA 1
ATOM 3242 C C . ILE A 1 399 ? -12.025 12.829 4.860 1.00 95.50 399 ILE A C 1
ATOM 3244 O O . ILE A 1 399 ? -12.195 13.669 3.976 1.00 95.50 399 ILE A O 1
ATOM 3248 N N . ILE A 1 400 ? -12.435 11.572 4.749 1.00 95.25 400 ILE A N 1
ATOM 3249 C CA . ILE A 1 400 ? -13.027 10.999 3.542 1.00 95.25 400 ILE A CA 1
ATOM 3250 C C . ILE A 1 400 ? -14.498 10.728 3.816 1.00 95.25 400 ILE A C 1
ATOM 3252 O O . ILE A 1 400 ? -14.851 10.090 4.804 1.00 95.25 400 ILE A O 1
ATOM 3256 N N . ASN A 1 401 ? -15.362 11.227 2.943 1.00 93.19 401 ASN A N 1
ATOM 3257 C CA . ASN A 1 401 ? -16.808 11.087 3.043 1.00 93.19 401 ASN A CA 1
ATOM 3258 C C . ASN A 1 401 ? -17.420 10.992 1.634 1.00 93.19 401 ASN A C 1
ATOM 3260 O O . ASN A 1 401 ? -16.728 11.172 0.637 1.00 93.19 401 ASN A O 1
ATOM 3264 N N . ASN A 1 402 ? -18.717 10.701 1.553 1.00 85.75 402 ASN A N 1
ATOM 3265 C CA . ASN A 1 402 ? -19.436 10.487 0.291 1.00 85.75 402 ASN A CA 1
ATOM 3266 C C . ASN A 1 402 ? -19.791 11.784 -0.488 1.00 85.75 402 ASN A C 1
ATOM 3268 O O . ASN A 1 402 ? -20.609 11.721 -1.407 1.00 85.75 402 ASN A O 1
ATOM 3272 N N . LYS A 1 403 ? -19.294 12.969 -0.096 1.00 68.88 403 LYS A N 1
ATOM 3273 C CA . LYS A 1 403 ? -19.691 14.261 -0.698 1.00 68.88 403 LYS A CA 1
ATOM 3274 C C . LYS A 1 403 ? -18.681 14.833 -1.679 1.00 68.88 403 LYS A C 1
ATOM 3276 O O . LYS A 1 403 ? -17.464 14.677 -1.448 1.00 68.88 403 LYS A O 1
#

InterPro domains:
  IPR000182 GNAT domain [PF13673] (35-155)
  IPR000182 GNAT domain [PS51186] (3-172)
  IPR005146 B3/B4 tRNA-binding domain [PF03483] (241-376)
  IPR005146 B3/B4 tRNA-binding domain [SM00873] (239-389)
  IPR016181 Acyl-CoA N-acyltransferase [SSF55729] (1-156)
  IPR020825 Phenylalanyl-tRNA synthetase-like, B3/B4 [G3DSA:3.50.40.10] (245-386)

Foldseek 3Di:
DDKDKAWDDPVCLVVVLVQCLQQQCVVCVVPDDPVLQVLQSCVCRPPVNSVVQVPDPQKTKMFMDDPNHTFWIWMKGFDDDPVCPPDWTEIEGEDTGGPPVCPPVCRSVVNVVVSLLVCLLVVTQKYKYWAFPPCVVVVVVVVVVVWDFDAWDWDGRRPDTTIITMTMHTSPNPPADDEAEDPQVCVLQVPKKKKKKKWFQFQFAPPDCVVLQVLQVVLLVLLCVQVPDPDLCPRPLQVVQVVSLVSFDFDVPFGAPLSVLVVCSVVVHTDGDDIDLVSLLSSLCSNLVWGKDKWQSSLADHHWYWFFDCWQFWAAWVPHPDTDAAHGGWTFTHHPRGGQGTNNHGTGGPRGHDDSPRRIMMMMTMDSDPVSVVSVVVSSVVSQVCCCVPRVTGIDIDMDHPD

Secondary structure (DSSP, 8-state):
--EEEEE--GGGHHHHHHHHHHHHHHHHGGGS-HHHHHHHHHHHSSHHHHHHHHH-TTEEEEEEEETTEEEEEEEEEE---TT-TTS--EEEEEEEEE-GGGTTSSHHHHHHHHHHHHHHHTT-SEEEEEEETT-HHHHHHHHHTT-EEEEEEEEEETTEEEEEEEEEEE--------EEE-HHHHHH-TT-EEEEEEEES-----S-SHHHHHHHHHHHHHHGGG--SSSTTT-HHHHHHHHHHHSSB--TT---HHHHHHHHHHTT-PPPP--HHHHHHHHHHHHHT--EEEEEGGG--S-EEEEE--S-----BTT-SS--PPPTTBEEEE-SSSEEEETTTTEEBTTSB--TT--EEEEEEEE-SHHHHHHHHHHHHHHHHHHHHHH--PEEEEEEE--